Protein 7TZL (pdb70)

Sequence (542 aa):
GHPLVGTRSPVADEPDKYVWELTMDTDTFPWLEDHRVQGPIVFPGAGHLDLVVGCATEAFGPGRYSVENVEFRRPLFVFDDRPAPLVQVVLSPSMHFGVYSLQDGDKEWVLHSEGTVRAGAPDAEPPVPFAELEAHCPLEFDPAKVFAKFRNNGLMLGPTFRVISRLKYGELRSLGRIDTPDTIADEAPRHLIHPALLDACFQSLSIAMGNDDKTLYIPFDVRRFSFHAKAGKRLYCYGQAHVIAYCEGDLWLFNEDGELVAEFEGFKGKSQGHPLVGTRSPVADEPDKYVWELTMDTDTFPWLEDHRVQGPIVFPGAGHLDLVVGCATEAFGPGRYSVENVEFRRPLFVFDDRPAPLVQVVLSPSMHFGVYSLQDGDKEWVLHSEGTVRAGAPDAEPPVPFAELEAHCPLEFDPAKVFAKFRNNGLMLGPTFRVISRLKYGELRSLGRIDTPDTIADEAPRHLIHPALLDACFQSLSIAMGNDKTLYIPFDVRRFSFHAKAGKRLYCYGQAHVIAYCEGDLWLFNEDGELVAEFEGFKGKS

Radius of gyration: 26.31 Å; Cα contacts (8 Å, |Δi|>4): 1313; chains: 2; bounding box: 78×36×78 Å

InterPro domains:
  IPR001031 Thioesterase [PF00975] (2561-2793)
  IPR001227 Acyl transferase domain superfamily [G3DSA:3.40.366.10] (550-852)
  IPR009081 Phosphopantetheine binding ACP domain [PF00550] (2459-2522)
  IPR009081 Phosphopantetheine binding ACP domain [PS50075] (2451-2528)
  IPR011032 GroES-like superfamily [SSF50129] (1843-1976)
  IPR013149 Alcohol dehydrogenase-like, C-terminal [PF00107] (1986-2076)
  IPR013154 Alcohol dehydrogenase-like, N-terminal [PF08240] (1858-1929)
  IPR013217 Methyltransferase type 12 [PF08242] (1420-1519)
  IPR013968 Polyketide synthase-like, ketoreductase domain [PF08659] (2179-2356)
  IPR014030 Beta-ketoacyl synthase-like, N-terminal domain [PF00109] (17-268)
  IPR014031 Beta-ketoacyl synthase, C-terminal domain [PF02801] (276-393)
  IPR014043 Acyl transferase domain [PF00698] (551-857)
  IPR014043 Acyl transferase domain [SM00827] (552-849)
  IPR016035 Acyl transferase/acyl hydrolase/lysophospholipase [SSF52151] (549-840)
  IPR016036 Malonyl-CoA ACP transacylase, ACP-binding [SSF55048] (675-739)
  IPR016039 Thiolase-like [G3DSA:3.40.47.10] (9-466)
  IPR016039 Thiolase-like [SSF53901] (15-440)
  IPR018201 Beta-ketoacyl synthase, active site [PS00606] (181-197)
  IPR020802 Thioesterase TesA-like [SM00824] (2563-2795)
  IPR020806 Polyketide synthase-like, phosphopantetheine-binding domain [SM00823] (2457-2528)

Foldseek 3Di:
DQLLFADWDQDDVAHLKTKTKDFDACVSPVQQVFWDFLPWRWQAPLQVVLNQVVNVCVVPHDFKKKWFWKFFDDIDTQGDPFGTWMWMWIQHSVQKIWIWIDTPPDPDIDTGMTTGMDGDDDDDDDPDAPVCQCVVFPAWDDLVVLQVLCVVNGTRGDPQLSFFPTKTHDAQKIKTKGFGDPVCLVPQVSTQGHSSSSVVLVSRNVVNPDDPHHQDKGFGTFRMKMFGGGEDRMKMKMWGWDDVFKTWIKIWIAHPVRDTGMTTDTRIIGD/DAQLQFADWDQDDVAHLKTKTKDFDACVSPVQQVFWFFLDWRWQAPLQVVLNQVSNVCVVPHDFKKKWFWKFFDDTDTQGPPFGTKMWMWIQHSVQKIWIWIDTPPDPDIDTGMTTGMDGDDDDDDDPAAPVCQCVVFPAWDDLVVLQVVCVVNGTRGDPLLSFFPTKTHDAQKIKTKGAGDPVCVVPQVNTQHHSSNSVVLVSRNVPSPDDVDQDKGFGTFRMKMFGGGEDRMKMKMWGWDDPFKTWIKIWIAHPVRHTGMTTDTRIIGD

Secondary structure (DSSP, 8-state):
--TT--EE---TT-TT-EEEEEE--TTT-GGGGGEEESSSEEE-TTHHHHHHHHHHHHHH-SS-EEEEEEEE-S-EEE-SSSPPPEEEEEE-TTSEEEEEEE-TT-SS-EEEEEEEEEE--PPP--SS-HHHHHHH--EE--HHHHHHHHHHTTEEE-GGG--EEEEEEETTEEEEEEE--HHHHTTGGGSSS-HHHHHHHHHHHHHHH--------EEEEEEEEEE-S---SEEEEEEEEE-----EEEEEEEETTS-EEEEEEEEEEE-/---TT--EE---TT-TT-EEEEEE--TTT-GGGGGEEESSSEEE-GGGHHHHHHHHHHHHH-SS-EEEEEEEE-S-EEE-SSSPPPEEEEEE-TTSEEEEEEE-TT-SS-EEEEEEEEEE--PPP--SS-HHHHHHH--EE--HHHHHHHHHHTTEEE-GGG--EEEEEEETTEEEEEEE--HHHHTTGGGSSS-HHHHHHHHHHHGGGS-------EEEEEEEEEE-S---SEEEEEEEEE-----EEEEEEEETTS-EEEEEEEEEEE-

Solvent-accessible surface area: 24515 Å² total; per-residue (Å²): 84,30,23,2,26,22,110,75,86,104,77,104,116,70,109,84,74,44,44,4,66,23,64,1,32,54,128,86,4,90,15,0,70,23,13,34,44,140,48,34,2,14,2,1,21,1,0,7,0,3,1,4,1,2,1,2,32,93,29,95,19,49,29,42,9,0,0,53,99,1,72,16,114,132,75,1,60,5,61,107,125,84,87,31,1,56,1,38,4,26,5,32,82,89,59,70,1,3,0,68,2,48,14,96,78,57,195,130,93,52,35,5,0,61,6,52,3,84,65,8,4,56,62,34,124,53,70,17,76,60,92,105,4,73,84,63,0,82,101,105,22,65,22,65,107,3,26,32,67,13,146,114,39,22,16,105,14,8,75,3,0,110,8,8,61,73,0,19,51,8,140,66,50,0,11,0,43,0,30,26,26,132,94,5,43,136,85,16,88,114,2,16,3,2,0,0,2,1,14,0,0,11,7,0,4,28,28,7,59,48,137,138,114,171,83,34,44,84,18,32,35,1,146,21,2,0,11,20,16,100,24,14,158,78,0,47,0,1,0,44,9,70,161,212,35,96,6,43,0,26,0,15,0,6,13,106,94,14,53,25,0,0,4,1,42,7,0,60,0,75,72,211,58,30,30,2,25,20,112,75,84,104,85,101,114,72,109,82,79,44,40,5,65,28,72,1,33,54,129,84,4,90,15,0,79,22,14,30,37,135,42,39,3,12,2,1,21,1,0,8,2,1,2,4,1,2,1,2,33,92,28,94,18,46,29,20,9,0,0,50,99,1,71,16,112,123,71,1,62,6,58,103,126,84,88,34,1,51,2,37,5,26,4,28,83,89,56,67,2,2,0,64,3,44,15,78,84,52,203,136,95,53,38,7,0,62,5,54,2,82,68,8,3,53,61,34,124,52,68,15,74,60,92,102,4,71,84,68,0,77,99,108,52,59,23,64,112,6,22,42,82,13,105,125,74,18,12,108,2,10,76,2,1,98,8,6,53,78,1,28,71,9,147,71,46,0,11,0,52,1,39,24,27,136,99,6,37,132,98,14,69,120,2,18,1,1,0,0,2,1,15,0,0,10,6,1,2,27,29,4,35,81,77,186,177,85,36,33,72,19,28,32,1,146,21,2,0,14,18,18,97,20,31,166,67,0,48,0,2,0,47,11,85,171,206,42,100,9,37,0,23,0,15,0,7,16,106,96,13,57,24,0,0,6,2,44,9,1,68,0,92,80

Organism: NCBI:txid146922

Nearest PDB structures (foldseek):
  7tzl-assembly1_B  TM=1.004E+00  e=5.363E-60  Streptomyces griseofuscus
  7tzl-assembly1_A  TM=1.002E+00  e=1.345E-57  Streptomyces griseofuscus
  3kg8-assembly1_A  TM=9.003E-01  e=4.254E-25  Lyngbya majuscula
  5tz7-assembly1_A  TM=8.957E-01  e=2.644E-23  Moorena producens 3L
  3kg6-assembly3_A  TM=8.806E-01  e=2.644E-23  Lyngbya majuscula

B-factor: mean 49.72, std 13.96, range [18.38, 126.8]

Structure (mmCIF, N/CA/C/O backbone):
data_7TZL
#
_entry.id   7TZL
#
_cell.length_a   63.938
_cell.length_b   73.973
_cell.length_c   129.905
_cell.angle_alpha   90.000
_cell.angle_beta   90.000
_cell.angle_gamma   90.000
#
_symmetry.space_group_name_H-M   'P 21 21 21'
#
loop_
_entity.id
_entity.type
_entity.pdbx_description
1 polymer '3-oxoacyl-[acyl-carrier-protein] reductase'
2 water water
#
loop_
_atom_site.group_PDB
_atom_site.id
_atom_site.type_symbol
_atom_site.label_atom_id
_atom_site.label_alt_id
_atom_site.label_comp_id
_atom_site.label_asym_id
_atom_site.label_entity_id
_atom_site.label_seq_id
_atom_site.pdbx_PDB_ins_code
_atom_site.Cartn_x
_atom_site.Cartn_y
_atom_site.Cartn_z
_atom_site.occupancy
_atom_site.B_iso_or_equiv
_atom_site.auth_seq_id
_atom_site.auth_comp_id
_atom_site.auth_asym_id
_atom_site.auth_atom_id
_atom_site.pdbx_PDB_model_num
ATOM 1 N N . GLY A 1 36 ? 17.059 14.028 17.121 1.00 50.54 15 GLY A N 1
ATOM 2 C CA . GLY A 1 36 ? 17.074 12.587 16.958 1.00 46.47 15 GLY A CA 1
ATOM 3 C C . GLY A 1 36 ? 17.170 12.146 15.511 1.00 50.21 15 GLY A C 1
ATOM 4 O O . GLY A 1 36 ? 17.194 12.976 14.603 1.00 55.11 15 GLY A O 1
ATOM 5 N N . HIS A 1 37 ? 17.241 10.836 15.305 1.00 44.82 16 HIS A N 1
ATOM 6 C CA . HIS A 1 37 ? 17.348 10.266 13.968 1.00 36.95 16 HIS A CA 1
ATOM 7 C C . HIS A 1 37 ? 16.134 10.662 13.132 1.00 40.24 16 HIS A C 1
ATOM 8 O O . HIS A 1 37 ? 14.995 10.406 13.549 1.00 45.33 16 HIS A O 1
ATOM 15 N N . PRO A 1 38 ? 16.322 11.281 11.962 1.00 39.93 17 PRO A N 1
ATOM 16 C CA . PRO A 1 38 ? 15.182 11.878 11.246 1.00 37.07 17 PRO A CA 1
ATOM 17 C C . PRO A 1 38 ? 14.210 10.869 10.656 1.00 39.37 17 PRO A C 1
ATOM 18 O O . PRO A 1 38 ? 13.098 11.264 10.280 1.00 35.92 17 PRO A O 1
ATOM 22 N N . LEU A 1 39 ? 14.578 9.595 10.562 1.00 43.76 18 LEU A N 1
ATOM 23 C CA . LEU A 1 39 ? 13.721 8.594 9.943 1.00 35.52 18 LEU A CA 1
ATOM 24 C C . LEU A 1 39 ? 12.985 7.734 10.960 1.00 38.08 18 LEU A C 1
ATOM 25 O O . LEU A 1 39 ? 12.152 6.911 10.568 1.00 40.41 18 LEU A O 1
ATOM 30 N N . VAL A 1 40 ? 13.254 7.915 12.248 1.00 34.77 19 VAL A N 1
ATOM 31 C CA . VAL A 1 40 ? 12.537 7.210 13.303 1.00 36.91 19 VAL A CA 1
ATOM 32 C C . VAL A 1 40 ? 11.393 8.091 13.782 1.00 42.05 19 VAL A C 1
ATOM 33 O O . VAL A 1 40 ? 11.603 9.252 14.155 1.00 43.45 19 VAL A O 1
ATOM 37 N N . GLY A 1 41 ? 10.177 7.542 13.777 1.00 38.07 20 GLY A N 1
ATOM 38 C CA . GLY A 1 41 ? 8.990 8.287 14.108 1.00 37.59 20 GLY A CA 1
ATOM 39 C C . GLY A 1 41 ? 8.412 7.932 15.467 1.00 40.65 20 GLY A C 1
ATOM 40 O O . GLY A 1 41 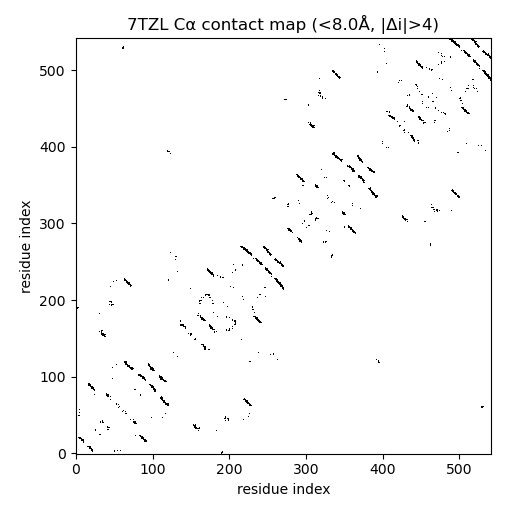? 9.051 7.297 16.308 1.00 34.84 20 GLY A O 1
ATOM 41 N N . THR A 1 42 ? 7.173 8.379 15.672 1.00 40.44 21 THR A N 1
ATOM 42 C CA . THR A 1 42 ? 6.467 8.127 16.922 1.00 40.88 21 THR A CA 1
ATOM 43 C C . THR A 1 42 ? 6.339 6.633 17.189 1.00 41.76 21 THR A C 1
ATOM 44 O O . THR A 1 42 ? 6.124 5.834 16.274 1.00 31.97 21 THR A O 1
ATOM 48 N N . ARG A 1 43 ? 6.463 6.260 18.460 1.00 35.86 22 ARG A N 1
ATOM 49 C CA . ARG A 1 43 ? 6.234 4.896 18.909 1.00 36.39 22 ARG A CA 1
ATOM 50 C C . ARG A 1 43 ? 5.204 4.914 20.028 1.00 34.37 22 ARG A C 1
ATOM 51 O O . ARG A 1 43 ? 5.282 5.742 20.939 1.00 34.75 22 ARG A O 1
ATOM 59 N N . SER A 1 44 ? 4.239 3.998 19.953 1.00 45.36 23 SER A N 1
ATOM 60 C CA . SER A 1 44 ? 3.118 3.935 20.891 1.00 36.95 23 SER A CA 1
ATOM 61 C C . SER A 1 44 ? 3.063 2.539 21.494 1.00 36.20 23 SER A C 1
ATOM 62 O O . SER A 1 44 ? 2.343 1.663 20.995 1.00 49.97 23 SER A O 1
ATOM 65 N N . PRO A 1 45 ? 3.840 2.289 22.557 1.00 39.12 24 PRO A N 1
ATOM 66 C CA . PRO A 1 45 ? 3.894 0.939 23.141 1.00 42.76 24 PRO A CA 1
ATOM 67 C C . PRO A 1 45 ? 2.524 0.397 23.515 1.00 38.99 24 PRO A C 1
ATOM 68 O O . PRO A 1 45 ? 1.817 0.977 24.345 1.00 36.64 24 PRO A O 1
ATOM 72 N N . VAL A 1 46 ? 2.144 -0.716 22.902 1.00 39.44 25 VAL A N 1
ATOM 73 C CA . VAL A 1 46 ? 0.833 -1.321 23.105 1.00 46.93 25 VAL A CA 1
ATOM 74 C C . VAL A 1 46 ? 0.897 -2.212 24.340 1.00 51.55 25 VAL A C 1
ATOM 75 O O . VAL A 1 46 ? 1.913 -2.869 24.594 1.00 52.06 25 VAL A O 1
ATOM 79 N N . ALA A 1 47 ? -0.191 -2.231 25.117 1.00 48.67 26 ALA A N 1
ATOM 80 C CA . ALA A 1 47 ? -0.154 -2.837 26.445 1.00 44.03 26 ALA A CA 1
ATOM 81 C C . ALA A 1 47 ? -0.000 -4.353 26.373 1.00 52.25 26 ALA A C 1
ATOM 82 O O . ALA A 1 47 ? 0.889 -4.925 27.016 1.00 64.37 26 ALA A O 1
ATOM 84 N N . ASP A 1 48 ? -0.858 -5.028 25.605 1.00 47.60 27 ASP A N 1
ATOM 85 C CA . ASP A 1 48 ? -0.807 -6.485 25.524 1.00 47.13 27 ASP A CA 1
ATOM 86 C C . ASP A 1 48 ? 0.325 -6.994 24.631 1.00 52.86 27 ASP A C 1
ATOM 87 O O . ASP A 1 48 ? 0.367 -8.194 24.334 1.00 51.70 27 ASP A O 1
ATOM 92 N N . GLU A 1 49 ? 1.223 -6.111 24.191 1.00 55.65 28 GLU A N 1
ATOM 93 C CA . GLU A 1 49 ? 2.342 -6.476 23.323 1.00 53.58 28 GLU A CA 1
ATOM 94 C C . GLU A 1 49 ? 3.571 -5.732 23.826 1.00 56.45 28 GLU A C 1
ATOM 95 O O . GLU A 1 49 ? 3.883 -4.627 23.363 1.00 58.52 28 GLU A O 1
ATOM 101 N N . PRO A 1 50 ? 4.295 -6.311 24.792 1.00 52.80 29 PRO A N 1
ATOM 102 C CA . PRO A 1 50 ? 5.367 -5.566 25.467 1.00 59.01 29 PRO A CA 1
ATOM 103 C C . PRO A 1 50 ? 6.714 -5.573 24.751 1.00 63.30 29 PRO A C 1
ATOM 104 O O . PRO A 1 50 ? 7.478 -4.612 24.889 1.00 59.80 29 PRO A O 1
ATOM 108 N N . ASP A 1 51 ? 7.034 -6.631 24.002 1.00 55.34 30 ASP A N 1
ATOM 109 C CA . ASP A 1 51 ? 8.300 -6.707 23.283 1.00 51.69 30 ASP A CA 1
ATOM 110 C C . ASP A 1 51 ? 8.148 -6.348 21.812 1.00 48.86 30 ASP A C 1
ATOM 111 O O . ASP A 1 51 ? 9.023 -6.673 21.004 1.00 48.86 30 ASP A O 1
ATOM 116 N N . LYS A 1 52 ? 7.057 -5.685 21.452 1.00 38.90 31 LYS A N 1
ATOM 117 C CA . LYS A 1 52 ? 6.809 -5.246 20.090 1.00 35.20 31 LYS A CA 1
ATOM 118 C C . LYS A 1 52 ? 7.015 -3.742 19.993 1.00 39.28 31 LYS A C 1
ATOM 119 O O . LYS A 1 52 ? 6.605 -2.991 20.883 1.00 35.97 31 LYS A O 1
ATOM 125 N N . TYR A 1 53 ? 7.654 -3.307 18.912 1.00 40.28 32 TYR A N 1
ATOM 126 C CA . TYR A 1 53 ? 7.946 -1.898 18.696 1.00 26.24 32 TYR A CA 1
ATOM 127 C C . TYR A 1 53 ? 7.466 -1.502 17.309 1.00 31.66 32 TYR A C 1
ATOM 128 O O . TYR A 1 53 ? 7.757 -2.194 16.328 1.00 38.40 32 TYR A O 1
ATOM 137 N N . VAL A 1 54 ? 6.735 -0.393 17.229 1.00 23.62 33 VAL A N 1
ATOM 138 C CA . VAL A 1 54 ? 6.221 0.127 15.967 1.00 21.59 33 VAL A CA 1
ATOM 139 C C . VAL A 1 54 ? 6.496 1.622 15.922 1.00 34.09 33 VAL A C 1
ATOM 140 O O . VAL A 1 54 ? 6.037 2.367 16.796 1.00 34.35 33 VAL A O 1
ATOM 144 N N . TRP A 1 55 ? 7.238 2.060 14.910 1.00 34.11 34 TRP A N 1
ATOM 145 C CA . TRP A 1 55 ? 7.473 3.474 14.662 1.00 36.16 34 TRP A CA 1
ATOM 146 C C . TRP A 1 55 ? 6.714 3.887 13.409 1.00 38.89 34 TRP A C 1
ATOM 147 O O . TRP A 1 55 ? 6.668 3.139 12.428 1.00 40.11 34 TRP A O 1
ATOM 158 N N . GLU A 1 56 ? 6.121 5.077 13.441 1.00 49.32 35 GLU A N 1
ATOM 159 C CA . GLU A 1 56 ? 5.309 5.551 12.331 1.00 40.11 35 GLU A CA 1
ATOM 160 C C . GLU A 1 56 ? 5.815 6.905 11.860 1.00 39.08 35 GLU A C 1
ATOM 161 O O . GLU A 1 56 ? 6.159 7.768 12.673 1.00 44.19 35 GLU A O 1
ATOM 167 N N . LEU A 1 57 ? 5.853 7.083 10.541 1.00 46.79 36 LEU A N 1
ATOM 168 C CA . LEU A 1 57 ? 6.467 8.253 9.933 1.00 43.84 36 LEU A CA 1
ATOM 169 C C . LEU A 1 57 ? 5.747 8.586 8.636 1.00 45.15 36 LEU A C 1
ATOM 170 O O . LEU A 1 57 ? 5.439 7.692 7.843 1.00 41.22 36 LEU A O 1
ATOM 175 N N . THR A 1 58 ? 5.478 9.873 8.430 1.00 39.31 37 THR A N 1
ATOM 176 C CA . THR A 1 58 ? 4.968 10.370 7.156 1.00 46.34 37 THR A CA 1
ATOM 177 C C . THR A 1 58 ? 6.157 10.784 6.296 1.00 49.48 37 THR A C 1
ATOM 178 O O . THR A 1 58 ? 6.860 11.747 6.620 1.00 51.76 37 THR A O 1
ATOM 182 N N . MET A 1 59 ? 6.381 10.059 5.200 1.00 50.53 38 MET A N 1
ATOM 183 C CA . MET A 1 59 ? 7.543 10.288 4.340 1.00 48.20 38 MET A CA 1
ATOM 184 C C . MET A 1 59 ? 7.168 11.291 3.252 1.00 43.81 38 MET A C 1
ATOM 185 O O . MET A 1 59 ? 6.882 10.944 2.103 1.00 40.53 38 MET A O 1
ATOM 190 N N . ASP A 1 60 ? 7.172 12.564 3.633 1.00 46.36 39 ASP A N 1
ATOM 191 C CA . ASP A 1 60 ? 6.854 13.663 2.734 1.00 39.29 39 ASP A CA 1
ATOM 192 C C . ASP A 1 60 ? 8.121 14.380 2.284 1.00 47.95 39 ASP A C 1
ATOM 193 O O . ASP A 1 60 ? 9.172 14.303 2.925 1.00 57.72 39 ASP A O 1
ATOM 198 N N . THR A 1 61 ? 8.004 15.083 1.155 1.00 54.91 40 THR A N 1
ATOM 199 C CA . THR A 1 61 ? 9.150 15.797 0.604 1.00 52.17 40 THR A CA 1
ATOM 200 C C . THR A 1 61 ? 9.525 17.010 1.446 1.00 43.95 40 THR A C 1
ATOM 201 O O . THR A 1 61 ? 10.681 17.441 1.417 1.00 47.25 40 THR A O 1
ATOM 205 N N . ASP A 1 62 ? 8.570 17.593 2.174 1.00 45.62 41 ASP A N 1
ATOM 206 C CA . ASP A 1 62 ? 8.896 18.737 3.021 1.00 52.46 41 ASP A CA 1
ATOM 207 C C . ASP A 1 62 ? 9.846 18.330 4.139 1.00 56.27 41 ASP A C 1
ATOM 208 O O . ASP A 1 62 ? 10.827 19.027 4.424 1.00 60.03 41 ASP A O 1
ATOM 213 N N . THR A 1 63 ? 9.563 17.200 4.791 1.00 52.36 42 THR A N 1
ATOM 214 C CA . THR A 1 63 ? 10.457 16.698 5.828 1.00 47.19 42 THR A CA 1
ATOM 215 C C . THR A 1 63 ? 11.756 16.159 5.241 1.00 47.54 42 THR A C 1
ATOM 216 O O . THR A 1 63 ? 12.802 16.219 5.898 1.00 50.79 42 THR A O 1
ATOM 220 N N . PHE A 1 64 ? 11.715 15.632 4.018 1.00 46.34 43 PHE A N 1
ATOM 221 C CA . PHE A 1 64 ? 12.875 15.012 3.377 1.00 41.73 43 PHE A CA 1
ATOM 222 C C . PHE A 1 64 ? 12.969 15.510 1.941 1.00 45.53 43 PHE A C 1
ATOM 223 O O . PHE A 1 64 ? 12.539 14.823 1.003 1.00 45.38 43 PHE A O 1
ATOM 231 N N . PRO A 1 65 ? 13.505 16.717 1.735 1.00 45.20 44 PRO A N 1
ATOM 232 C CA . PRO A 1 65 ? 13.623 17.243 0.363 1.00 43.80 44 PRO A CA 1
ATOM 233 C C . PRO A 1 65 ? 14.485 16.385 -0.544 1.00 40.04 44 PRO A C 1
ATOM 234 O O . PRO A 1 65 ? 14.211 16.302 -1.747 1.00 42.44 44 PRO A O 1
ATOM 238 N N . TRP A 1 66 ? 15.528 15.754 0.000 1.00 35.67 45 TRP A N 1
ATOM 239 C CA . TRP A 1 66 ? 16.422 14.918 -0.795 1.00 37.07 45 TRP A CA 1
ATOM 240 C C . TRP A 1 66 ? 15.696 13.784 -1.508 1.00 42.58 45 TRP A C 1
ATOM 241 O O . TRP A 1 66 ? 16.240 13.226 -2.467 1.00 46.55 45 TRP A O 1
ATOM 252 N N . LEU A 1 67 ? 14.495 13.419 -1.048 1.00 42.88 46 LEU A N 1
ATOM 253 C CA . LEU A 1 67 ? 13.722 12.361 -1.694 1.00 38.92 46 LEU A CA 1
ATOM 254 C C . LEU A 1 67 ? 13.533 12.610 -3.186 1.00 49.55 46 LEU A C 1
ATOM 255 O O . LEU A 1 67 ? 13.431 11.656 -3.967 1.00 57.75 46 LEU A O 1
ATOM 260 N N . GLU A 1 68 ? 13.468 13.880 -3.597 1.00 49.37 47 GLU A N 1
ATOM 261 C CA . GLU A 1 68 ? 13.271 14.213 -5.007 1.00 51.16 47 GLU A CA 1
ATOM 262 C C . GLU A 1 68 ? 14.346 13.612 -5.905 1.00 51.25 47 GLU A C 1
ATOM 263 O O . GLU A 1 68 ? 14.068 13.280 -7.063 1.00 61.21 47 GLU A O 1
ATOM 269 N N . ASP A 1 69 ? 15.568 13.469 -5.403 1.00 47.01 48 ASP A N 1
ATOM 270 C CA . ASP A 1 69 ? 16.726 13.192 -6.241 1.00 46.45 48 ASP A CA 1
ATOM 271 C C . ASP A 1 69 ? 16.960 11.706 -6.503 1.00 43.84 48 ASP A C 1
ATOM 272 O O . ASP A 1 69 ? 18.034 11.346 -6.995 1.00 54.79 48 ASP A O 1
ATOM 277 N N . HIS A 1 70 ? 15.991 10.837 -6.198 1.00 40.34 49 HIS A N 1
ATOM 278 C CA . HIS A 1 70 ? 16.074 9.416 -6.555 1.00 47.72 49 HIS A CA 1
ATOM 279 C C . HIS A 1 70 ? 14.727 8.990 -7.133 1.00 47.89 49 HIS A C 1
ATOM 280 O O . HIS A 1 70 ? 13.905 8.380 -6.445 1.00 45.69 49 HIS A O 1
ATOM 287 N N . ARG A 1 71 ? 14.498 9.310 -8.401 1.00 44.12 50 ARG A N 1
ATOM 288 C CA . ARG A 1 71 ? 13.287 8.891 -9.088 1.00 42.26 50 ARG A CA 1
ATOM 289 C C . ARG A 1 71 ? 13.593 7.744 -10.040 1.00 49.18 50 ARG A C 1
ATOM 290 O O . ARG A 1 71 ? 14.655 7.706 -10.666 1.00 53.66 50 ARG A O 1
ATOM 298 N N . VAL A 1 72 ? 12.650 6.813 -10.149 1.00 48.86 51 VAL A N 1
ATOM 299 C CA . VAL A 1 72 ? 12.804 5.619 -10.969 1.00 55.06 51 VAL A CA 1
ATOM 300 C C . VAL A 1 72 ? 11.631 5.579 -11.934 1.00 56.96 51 VAL A C 1
ATOM 301 O O . VAL A 1 72 ? 10.498 5.297 -11.524 1.00 58.04 51 VAL A O 1
ATOM 305 N N . GLN A 1 73 ? 11.896 5.860 -13.209 1.00 57.78 52 GLN A N 1
ATOM 306 C CA . GLN A 1 73 ? 10.873 5.863 -14.253 1.00 52.17 52 GLN A CA 1
ATOM 307 C C . GLN A 1 73 ? 9.762 6.864 -13.949 1.00 50.45 52 GLN A C 1
ATOM 308 O O . GLN A 1 73 ? 8.604 6.651 -14.317 1.00 52.82 52 GLN A O 1
ATOM 314 N N . GLY A 1 74 ? 10.103 7.958 -13.269 1.00 47.49 53 GLY A N 1
ATOM 315 C CA . GLY A 1 74 ? 9.144 8.990 -12.953 1.00 33.37 53 GLY A CA 1
ATOM 316 C C . GLY A 1 74 ? 8.975 9.240 -11.466 1.00 45.64 53 GLY A C 1
ATOM 317 O O . GLY A 1 74 ? 9.406 10.269 -10.937 1.00 49.49 53 GLY A O 1
ATOM 318 N N . PRO A 1 75 ? 8.334 8.308 -10.762 1.00 43.20 54 PRO A N 1
ATOM 319 C CA . PRO A 1 75 ? 7.996 8.546 -9.354 1.00 42.35 54 PRO A CA 1
ATOM 320 C C . PRO A 1 75 ? 9.213 8.499 -8.442 1.00 48.12 54 PRO A C 1
ATOM 321 O O . PRO A 1 75 ? 10.232 7.869 -8.733 1.00 42.91 54 PRO A O 1
ATOM 325 N N . ILE A 1 76 ? 9.081 9.196 -7.311 1.00 49.28 55 ILE A N 1
ATOM 326 C CA . ILE A 1 76 ? 10.105 9.179 -6.273 1.00 41.24 55 ILE A CA 1
ATOM 327 C C . ILE A 1 76 ? 10.088 7.827 -5.573 1.00 45.91 55 ILE A C 1
ATOM 328 O O . ILE A 1 76 ? 9.027 7.336 -5.164 1.00 48.53 55 ILE A O 1
ATOM 333 N N . VAL A 1 77 ? 11.261 7.213 -5.434 1.00 40.14 56 VAL A N 1
ATOM 334 C CA . VAL A 1 77 ? 11.406 5.939 -4.737 1.00 43.57 56 VAL A CA 1
ATOM 335 C C . VAL A 1 77 ? 12.372 6.137 -3.577 1.00 44.34 56 VAL A C 1
ATOM 336 O O . VAL A 1 77 ? 13.511 6.576 -3.781 1.00 50.28 56 VAL A O 1
ATOM 340 N N . PHE A 1 78 ? 11.919 5.823 -2.369 1.00 41.72 57 PHE A N 1
ATOM 341 C CA . PHE A 1 78 ? 12.827 5.676 -1.240 1.00 38.01 57 PHE A CA 1
ATOM 342 C C . PHE A 1 78 ? 13.854 4.589 -1.545 1.00 40.92 57 PHE A C 1
ATOM 343 O O . PHE A 1 78 ? 13.466 3.445 -1.827 1.00 37.23 57 PHE A O 1
ATOM 351 N N . PRO A 1 79 ? 15.151 4.896 -1.516 1.00 41.80 58 PRO A N 1
ATOM 352 C CA . PRO A 1 79 ? 16.158 3.904 -1.918 1.00 33.56 58 PRO A CA 1
ATOM 353 C C . PRO A 1 79 ? 16.144 2.688 -1.002 1.00 34.15 58 PRO A C 1
ATOM 354 O O . PRO A 1 79 ? 16.145 2.811 0.226 1.00 35.16 58 PRO A O 1
ATOM 358 N N . GLY A 1 80 ? 16.113 1.503 -1.618 1.00 32.89 59 GLY A N 1
ATOM 359 C CA . GLY A 1 80 ? 16.155 0.265 -0.855 1.00 40.72 59 GLY A CA 1
ATOM 360 C C . GLY A 1 80 ? 17.320 0.184 0.111 1.00 43.56 59 GLY A C 1
ATOM 361 O O . GLY A 1 80 ? 17.228 -0.477 1.149 1.00 48.18 59 GLY A O 1
ATOM 362 N N . ALA A 1 81 ? 18.428 0.856 -0.209 1.00 42.31 60 ALA A N 1
ATOM 363 C CA . ALA A 1 81 ? 19.540 0.939 0.733 1.00 31.01 60 ALA A CA 1
ATOM 364 C C . ALA A 1 81 ? 19.138 1.702 1.987 1.00 40.47 60 ALA A C 1
ATOM 365 O O . ALA A 1 81 ? 19.529 1.330 3.099 1.00 45.87 60 ALA A O 1
ATOM 367 N N . GLY A 1 82 ? 18.371 2.782 1.822 1.00 39.15 61 GLY A N 1
ATOM 368 C CA . GLY A 1 82 ? 17.953 3.591 2.956 1.00 38.58 61 GLY A CA 1
ATOM 369 C C . GLY A 1 82 ? 17.307 2.801 4.077 1.00 42.44 61 GLY A C 1
ATOM 370 O O . GLY A 1 82 ? 17.336 3.225 5.236 1.00 44.79 61 GLY A O 1
ATOM 371 N N . HIS A 1 83 ? 16.698 1.655 3.752 1.00 35.02 62 HIS A N 1
ATOM 372 C CA . HIS A 1 83 ? 16.043 0.837 4.767 1.00 31.66 62 HIS A CA 1
ATOM 373 C C . HIS A 1 83 ? 16.997 0.420 5.879 1.00 34.32 62 HIS A C 1
ATOM 374 O O . HIS A 1 83 ? 16.543 0.078 6.975 1.00 41.15 62 HIS A O 1
ATOM 381 N N . LEU A 1 84 ? 18.307 0.451 5.628 1.00 38.34 63 LEU A N 1
ATOM 382 C CA . LEU A 1 84 ? 19.265 0.013 6.635 1.00 28.10 63 LEU A CA 1
ATOM 383 C C . LEU A 1 84 ? 19.520 1.105 7.666 1.00 29.94 63 LEU A C 1
ATOM 384 O O . LEU A 1 84 ? 19.669 0.815 8.858 1.00 29.51 63 LEU A O 1
ATOM 389 N N . ASP A 1 85 ? 19.572 2.364 7.227 1.00 42.57 64 ASP A N 1
ATOM 390 C CA . ASP A 1 85 ? 19.665 3.468 8.175 1.00 27.47 64 ASP A CA 1
ATOM 391 C C . ASP A 1 85 ? 18.379 3.609 8.977 1.00 31.51 64 ASP A C 1
ATOM 392 O O . ASP A 1 85 ? 18.411 4.042 10.135 1.00 34.75 64 ASP A O 1
ATOM 397 N N . LEU A 1 86 ? 17.246 3.246 8.374 1.00 38.06 65 LEU A N 1
ATOM 398 C CA . LEU A 1 86 ? 15.954 3.337 9.047 1.00 37.30 65 LEU A CA 1
ATOM 399 C C . LEU A 1 86 ? 15.844 2.316 10.174 1.00 28.32 65 LEU A C 1
ATOM 400 O O . LEU A 1 86 ? 15.643 2.676 11.340 1.00 36.78 65 LEU A O 1
ATOM 405 N N . VAL A 1 87 ? 15.961 1.028 9.839 1.00 36.17 66 VAL A N 1
ATOM 406 C CA . VAL A 1 87 ? 15.775 -0.028 10.832 1.00 36.52 66 VAL A CA 1
ATOM 407 C C . VAL A 1 87 ? 16.780 0.107 11.972 1.00 37.02 66 VAL A C 1
ATOM 408 O O . VAL A 1 87 ? 16.433 -0.075 13.146 1.00 37.08 66 VAL A O 1
ATOM 412 N N . VAL A 1 88 ? 18.034 0.433 11.656 1.00 36.07 67 VAL A N 1
ATOM 413 C CA . VAL A 1 88 ? 19.043 0.486 12.712 1.00 29.76 67 VAL A CA 1
ATOM 414 C C . VAL A 1 88 ? 18.856 1.732 13.572 1.00 32.06 67 VAL A C 1
ATOM 415 O O . VAL A 1 88 ? 19.089 1.694 14.787 1.00 36.39 67 VAL A O 1
ATOM 419 N N . GLY A 1 89 ? 18.423 2.842 12.970 1.00 30.31 68 GLY A N 1
ATOM 420 C CA . GLY A 1 89 ? 18.061 4.004 13.764 1.00 29.46 68 GLY A CA 1
ATOM 421 C C . GLY A 1 89 ? 16.901 3.719 14.697 1.00 26.16 68 GLY A C 1
ATOM 422 O O . GLY A 1 89 ? 16.863 4.213 15.826 1.00 38.52 68 GLY A O 1
ATOM 423 N N . CYS A 1 90 ? 15.939 2.917 14.235 1.00 33.14 69 CYS A N 1
ATOM 424 C CA . CYS A 1 90 ? 14.828 2.503 15.087 1.00 34.65 69 CYS A CA 1
ATOM 425 C C . CYS A 1 90 ? 15.317 1.623 16.230 1.00 28.67 69 CYS A C 1
ATOM 426 O O . CYS A 1 90 ? 15.006 1.876 17.399 1.00 27.55 69 CYS A O 1
ATOM 429 N N . ALA A 1 91 ? 16.105 0.608 15.921 1.00 28.03 70 ALA A N 1
ATOM 430 C CA . ALA A 1 91 ? 16.627 -0.285 16.973 1.00 27.64 70 ALA A CA 1
ATOM 431 C C . ALA A 1 91 ? 17.458 0.517 17.966 1.00 31.17 70 ALA A C 1
ATOM 432 O O . ALA A 1 91 ? 17.350 0.258 19.168 1.00 31.45 70 ALA A O 1
ATOM 434 N N . THR A 1 92 ? 18.260 1.445 17.462 1.00 30.83 71 THR A N 1
ATOM 435 C CA . THR A 1 92 ? 19.015 2.311 18.365 1.00 30.22 71 THR A CA 1
ATOM 436 C C . THR A 1 92 ? 18.098 3.011 19.362 1.00 30.08 71 THR A C 1
ATOM 437 O O . THR A 1 92 ? 18.411 3.093 20.556 1.00 36.65 71 THR A O 1
ATOM 441 N N . GLU A 1 93 ? 16.955 3.516 18.889 1.00 29.09 72 GLU A N 1
ATOM 442 C CA . GLU A 1 93 ? 16.052 4.261 19.761 1.00 35.03 72 GLU A CA 1
ATOM 443 C C . GLU A 1 93 ? 15.457 3.362 20.839 1.00 31.82 72 GLU A C 1
ATOM 444 O O . GLU A 1 93 ? 15.242 3.802 21.974 1.00 38.64 72 GLU A O 1
ATOM 450 N N . ALA A 1 94 ? 15.187 2.101 20.504 1.00 42.17 73 ALA A N 1
ATOM 451 C CA . ALA A 1 94 ? 14.609 1.184 21.481 1.00 28.65 73 ALA A CA 1
ATOM 452 C C . ALA A 1 94 ? 15.644 0.733 22.505 1.00 31.08 73 ALA A C 1
ATOM 453 O O . ALA A 1 94 ? 15.385 0.751 23.715 1.00 39.36 73 ALA A O 1
ATOM 455 N N . PHE A 1 95 ? 16.827 0.322 22.040 1.00 36.93 74 PHE A N 1
ATOM 456 C CA . PHE A 1 95 ? 17.762 -0.417 22.876 1.00 34.59 74 PHE A CA 1
ATOM 457 C C . PHE A 1 95 ? 19.027 0.351 23.233 1.00 38.64 74 PHE A C 1
ATOM 458 O O . PHE A 1 95 ? 19.645 0.042 24.258 1.00 51.68 74 PHE A O 1
ATOM 466 N N . GLY A 1 96 ? 19.424 1.336 22.431 1.00 35.95 75 GLY A N 1
ATOM 467 C CA . GLY A 1 96 ? 20.522 2.203 22.783 1.00 33.64 75 GLY A CA 1
ATOM 468 C C . GLY A 1 96 ? 21.584 2.290 21.709 1.00 38.34 75 GLY A C 1
ATOM 469 O O . GLY A 1 96 ? 21.551 1.570 20.707 1.00 37.46 75 GLY A O 1
ATOM 470 N N . PRO A 1 97 ? 22.555 3.179 21.904 1.00 42.32 76 PRO A N 1
ATOM 471 C CA . PRO A 1 97 ? 23.617 3.331 20.909 1.00 44.00 76 PRO A CA 1
ATOM 472 C C . PRO A 1 97 ? 24.575 2.157 20.938 1.00 42.32 76 PRO A C 1
ATOM 473 O O . PRO A 1 97 ? 24.844 1.558 21.983 1.00 46.59 76 PRO A O 1
ATOM 477 N N . GLY A 1 98 ? 25.092 1.836 19.772 1.00 39.38 77 GLY A N 1
ATOM 478 C CA . GLY A 1 98 ? 26.041 0.762 19.664 1.00 30.34 77 GLY A CA 1
ATOM 479 C C . GLY A 1 98 ? 25.962 0.113 18.301 1.00 34.46 77 GLY A C 1
ATOM 480 O O . GLY A 1 98 ? 25.475 0.699 17.339 1.00 38.66 77 GLY A O 1
ATOM 481 N N . ARG A 1 99 ? 26.472 -1.108 18.257 1.00 39.66 78 ARG A N 1
ATOM 482 C CA . ARG A 1 99 ? 26.568 -1.867 17.025 1.00 36.40 78 ARG A CA 1
ATOM 483 C C . ARG A 1 99 ? 25.331 -2.741 16.849 1.00 32.38 78 ARG A C 1
ATOM 484 O O . ARG A 1 99 ? 24.905 -3.421 17.787 1.00 29.59 78 ARG A O 1
ATOM 492 N N . TYR A 1 100 ? 24.755 -2.717 15.647 1.00 32.86 79 TYR A N 1
ATOM 493 C CA . TYR A 1 100 ? 23.614 -3.559 15.309 1.00 34.79 79 TYR A CA 1
ATOM 494 C C . TYR A 1 100 ? 23.855 -4.248 13.973 1.00 33.34 79 TYR A C 1
ATOM 495 O O . TYR A 1 100 ? 24.581 -3.739 13.115 1.00 33.86 79 TYR A O 1
ATOM 504 N N . SER A 1 101 ? 23.231 -5.412 13.799 1.00 32.61 80 SER A N 1
ATOM 505 C CA . SER A 1 101 ? 23.400 -6.213 12.593 1.00 32.34 80 SER A CA 1
ATOM 506 C C . SER A 1 101 ? 22.041 -6.624 12.048 1.00 27.63 80 SER A C 1
ATOM 507 O O . SER A 1 101 ? 21.183 -7.101 12.797 1.00 28.47 80 SER A O 1
ATOM 510 N N . VAL A 1 102 ? 21.855 -6.437 10.747 1.00 29.36 81 VAL A N 1
ATOM 511 C CA . VAL A 1 102 ? 20.587 -6.678 10.072 1.00 31.78 81 VAL A CA 1
ATOM 512 C C . VAL A 1 102 ? 20.816 -7.825 9.100 1.00 37.16 81 VAL A C 1
ATOM 513 O O . VAL A 1 102 ? 21.538 -7.675 8.106 1.00 38.98 81 VAL A O 1
ATOM 517 N N . GLU A 1 103 ? 20.205 -8.971 9.379 1.00 36.00 82 GLU A N 1
ATOM 518 C CA . GLU A 1 103 ? 20.542 -10.218 8.710 1.00 41.84 82 GLU A CA 1
ATOM 519 C C . GLU A 1 103 ? 19.378 -10.725 7.866 1.00 44.88 82 GLU A C 1
ATOM 520 O O . GLU A 1 103 ? 18.214 -10.607 8.261 1.00 39.00 82 GLU A O 1
ATOM 526 N N . ASN A 1 104 ? 19.711 -11.295 6.705 1.00 45.70 83 ASN A N 1
ATOM 527 C CA . ASN A 1 104 ? 18.736 -11.864 5.771 1.00 43.15 83 ASN A CA 1
ATOM 528 C C . ASN A 1 104 ? 17.665 -10.845 5.382 1.00 44.61 83 ASN A C 1
ATOM 529 O O . ASN A 1 104 ? 16.464 -11.127 5.390 1.00 44.36 83 ASN A O 1
ATOM 534 N N . VAL A 1 105 ? 18.114 -9.639 5.038 1.00 35.88 84 VAL A N 1
ATOM 535 C CA . VAL A 1 105 ? 17.218 -8.627 4.493 1.00 41.83 84 VAL A CA 1
ATOM 536 C C . VAL A 1 105 ? 16.739 -9.050 3.110 1.00 34.78 84 VAL A C 1
ATOM 537 O O . VAL A 1 105 ? 17.543 -9.409 2.240 1.00 41.40 84 VAL A O 1
ATOM 541 N N . GLU A 1 106 ? 15.425 -9.013 2.900 1.00 39.73 85 GLU A N 1
ATOM 542 C CA . GLU A 1 106 ? 14.835 -9.135 1.572 1.00 40.79 85 GLU A CA 1
ATOM 543 C C . GLU A 1 106 ? 14.170 -7.820 1.185 1.00 40.22 85 GLU A C 1
ATOM 544 O O . GLU A 1 106 ? 13.333 -7.301 1.930 1.00 39.99 85 GLU A O 1
ATOM 550 N N . PHE A 1 107 ? 14.539 -7.287 0.022 1.00 45.41 86 PHE A N 1
ATOM 551 C CA . PHE A 1 107 ? 13.803 -6.199 -0.614 1.00 42.60 86 PHE A CA 1
ATOM 552 C C . PHE A 1 107 ? 12.948 -6.767 -1.734 1.00 41.73 86 PHE A C 1
ATOM 553 O O . PHE A 1 107 ? 13.444 -7.504 -2.592 1.00 41.46 86 PHE A O 1
ATOM 561 N N . ARG A 1 108 ? 11.667 -6.424 -1.722 1.00 48.87 87 ARG A N 1
ATOM 562 C CA . ARG A 1 108 ? 10.711 -7.010 -2.646 1.00 46.26 87 ARG A CA 1
ATOM 563 C C . ARG A 1 108 ? 9.950 -5.955 -3.436 1.00 48.39 87 ARG A C 1
ATOM 564 O O . ARG A 1 108 ? 9.999 -5.954 -4.673 1.00 62.52 87 ARG A O 1
ATOM 572 N N . ARG A 1 109 ? 9.263 -5.040 -2.750 1.00 46.61 88 ARG A N 1
ATOM 573 C CA . ARG A 1 109 ? 8.353 -4.082 -3.357 1.00 51.60 88 ARG A CA 1
ATOM 574 C C . ARG A 1 109 ? 8.822 -2.653 -3.105 1.00 43.91 88 ARG A C 1
ATOM 575 O O . ARG A 1 109 ? 9.107 -2.291 -1.953 1.00 51.05 88 ARG A O 1
ATOM 583 N N . PRO A 1 110 ? 8.918 -1.820 -4.142 1.00 38.42 89 PRO A N 1
ATOM 584 C CA . PRO A 1 110 ? 9.420 -0.451 -3.961 1.00 38.33 89 PRO A CA 1
ATOM 585 C C . PRO A 1 110 ? 8.493 0.411 -3.117 1.00 41.14 89 PRO A C 1
ATOM 586 O O . PRO A 1 110 ? 7.269 0.259 -3.135 1.00 48.75 89 PRO A O 1
ATOM 590 N N . LEU A 1 111 ? 9.102 1.346 -2.385 1.00 37.48 90 LEU A N 1
ATOM 591 C CA . LEU A 1 111 ? 8.382 2.334 -1.588 1.00 37.69 90 LEU A CA 1
ATOM 592 C C . LEU A 1 111 ? 8.288 3.623 -2.399 1.00 35.59 90 LEU A C 1
ATOM 593 O O . LEU A 1 111 ? 9.302 4.290 -2.636 1.00 39.69 90 LEU A O 1
ATOM 598 N N . PHE A 1 112 ? 7.076 3.973 -2.824 1.00 40.41 91 PHE A N 1
ATOM 599 C CA . PHE A 1 112 ? 6.847 5.133 -3.676 1.00 52.14 91 PHE A CA 1
ATOM 600 C C . PHE A 1 112 ? 6.401 6.335 -2.854 1.00 41.40 91 PHE A C 1
ATOM 601 O O . PHE A 1 112 ? 5.628 6.200 -1.903 1.00 37.34 91 PHE A O 1
ATOM 609 N N . VAL A 1 113 ? 6.893 7.513 -3.232 1.00 40.20 92 VAL A N 1
ATOM 610 C CA . VAL A 1 113 ? 6.337 8.776 -2.762 1.00 36.77 92 VAL A CA 1
ATOM 611 C C . VAL A 1 113 ? 5.787 9.506 -3.983 1.00 48.55 92 VAL A C 1
ATOM 612 O O . VAL A 1 113 ? 6.454 10.373 -4.560 1.00 60.50 92 VAL A O 1
ATOM 616 N N . PHE A 1 114 ? 4.581 9.130 -4.406 1.00 53.58 93 PHE A N 1
ATOM 617 C CA . PHE A 1 114 ? 3.956 9.719 -5.585 1.00 52.25 93 PHE A CA 1
ATOM 618 C C . PHE A 1 114 ? 3.771 11.227 -5.443 1.00 56.71 93 PHE A C 1
ATOM 619 O O . PHE A 1 114 ? 3.761 11.785 -4.343 1.00 61.02 93 PHE A O 1
ATOM 627 N N . ASP A 1 115 ? 3.621 11.884 -6.595 1.00 62.07 94 ASP A N 1
ATOM 628 C CA . ASP A 1 115 ? 3.410 13.323 -6.657 1.00 68.05 94 ASP A CA 1
ATOM 629 C C . ASP A 1 115 ? 1.938 13.707 -6.643 1.00 70.24 94 ASP A C 1
ATOM 630 O O . ASP A 1 115 ? 1.608 14.831 -6.247 1.00 66.91 94 ASP A O 1
ATOM 635 N N . ASP A 1 116 ? 1.053 12.809 -7.075 1.00 70.26 95 ASP A N 1
ATOM 636 C CA . ASP A 1 116 ? -0.366 13.116 -7.197 1.00 58.71 95 ASP A CA 1
ATOM 637 C C . ASP A 1 116 ? -1.124 12.909 -5.895 1.00 61.62 95 ASP A C 1
ATOM 638 O O . ASP A 1 116 ? -2.095 13.628 -5.624 1.00 71.14 95 ASP A O 1
ATOM 643 N N . ARG A 1 117 ? -0.701 11.951 -5.093 1.00 53.23 96 ARG A N 1
ATOM 644 C CA . ARG A 1 117 ? -1.323 11.580 -3.836 1.00 48.19 96 ARG A CA 1
ATOM 645 C C . ARG A 1 117 ? -0.552 12.172 -2.664 1.00 53.10 96 ARG A C 1
ATOM 646 O O . ARG A 1 117 ? 0.603 12.582 -2.810 1.00 56.00 96 ARG A O 1
ATOM 654 N N . PRO A 1 118 ? -1.157 12.238 -1.480 1.00 50.98 97 PRO A N 1
ATOM 655 C CA . PRO A 1 118 ? -0.424 12.740 -0.311 1.00 44.12 97 PRO A CA 1
ATOM 656 C C . PRO A 1 118 ? 0.659 11.768 0.140 1.00 52.27 97 PRO A C 1
ATOM 657 O O . PRO A 1 118 ? 0.687 10.594 -0.239 1.00 48.70 97 PRO A O 1
ATOM 661 N N . ALA A 1 119 ? 1.577 12.305 0.940 1.00 46.59 98 ALA A N 1
ATOM 662 C CA . ALA A 1 119 ? 2.715 11.550 1.443 1.00 36.90 98 ALA A CA 1
ATOM 663 C C . ALA A 1 119 ? 2.261 10.220 2.040 1.00 44.56 98 ALA A C 1
ATOM 664 O O . ALA A 1 119 ? 1.252 10.173 2.759 1.00 45.76 98 ALA A O 1
ATOM 666 N N . PRO A 1 120 ? 2.970 9.128 1.770 1.00 41.66 99 PRO A N 1
ATOM 667 C CA . PRO A 1 120 ? 2.599 7.839 2.356 1.00 40.91 99 PRO A CA 1
ATOM 668 C C . PRO A 1 120 ? 2.974 7.758 3.828 1.00 45.12 99 PRO A C 1
ATOM 669 O O . PRO A 1 120 ? 3.800 8.520 4.338 1.00 43.89 99 PRO A O 1
ATOM 673 N N . LEU A 1 121 ? 2.347 6.805 4.510 1.00 40.05 100 LEU A N 1
ATOM 674 C CA . LEU A 1 121 ? 2.680 6.465 5.887 1.00 37.84 100 LEU A CA 1
ATOM 675 C C . LEU A 1 121 ? 3.594 5.248 5.900 1.00 45.57 100 LEU A C 1
ATOM 676 O O . LEU A 1 121 ? 3.411 4.319 5.112 1.00 43.62 100 LEU A O 1
ATOM 681 N N . VAL A 1 122 ? 4.583 5.261 6.791 1.00 48.57 101 VAL A N 1
ATOM 682 C CA . VAL A 1 122 ? 5.612 4.229 6.843 1.00 43.61 101 VAL A CA 1
ATOM 683 C C . VAL A 1 122 ? 5.679 3.687 8.264 1.00 43.64 101 VAL A C 1
ATOM 684 O O . VAL A 1 122 ? 5.731 4.461 9.225 1.00 43.06 101 VAL A O 1
ATOM 688 N N . GLN A 1 123 ? 5.674 2.361 8.396 1.00 39.87 102 GLN A N 1
ATOM 689 C CA . GLN A 1 123 ? 5.697 1.701 9.698 1.00 41.92 102 GLN A CA 1
ATOM 690 C C . GLN A 1 123 ? 6.851 0.712 9.753 1.00 44.16 102 GLN A C 1
ATOM 691 O O . GLN A 1 123 ? 6.935 -0.196 8.919 1.00 44.93 102 GLN A O 1
ATOM 697 N N . VAL A 1 124 ? 7.738 0.893 10.728 1.00 39.65 103 VAL A N 1
ATOM 698 C CA . VAL A 1 124 ? 8.747 -0.103 11.068 1.00 32.96 103 VAL A CA 1
ATOM 699 C C . VAL A 1 124 ? 8.179 -0.975 12.183 1.00 37.08 103 VAL A C 1
ATOM 700 O O . VAL A 1 124 ? 8.039 -0.526 13.324 1.00 38.31 103 VAL A O 1
ATOM 704 N N . VAL A 1 125 ? 7.855 -2.224 11.861 1.00 36.58 104 VAL A N 1
ATOM 705 C CA . VAL A 1 125 ? 7.327 -3.176 12.832 1.00 32.50 104 VAL A CA 1
ATOM 706 C C . VAL A 1 125 ? 8.452 -4.113 13.253 1.00 35.84 104 VAL A C 1
ATOM 707 O O . VAL A 1 125 ? 8.980 -4.869 12.430 1.00 40.87 104 VAL A O 1
ATOM 711 N N . LEU A 1 126 ? 8.821 -4.066 14.531 1.00 30.09 105 LEU A N 1
ATOM 712 C CA . LEU A 1 126 ? 9.798 -4.982 15.111 1.00 33.02 105 LEU A CA 1
ATOM 713 C C . LEU A 1 126 ? 9.082 -5.938 16.058 1.00 40.66 105 LEU A C 1
ATOM 714 O O . LEU A 1 126 ? 8.480 -5.505 17.048 1.00 39.65 105 LEU A O 1
ATOM 719 N N . SER A 1 127 ? 9.157 -7.230 15.756 1.00 41.47 106 SER A N 1
ATOM 720 C CA . SER A 1 127 ? 8.503 -8.264 16.545 1.00 39.18 106 SER A CA 1
ATOM 721 C C . SER A 1 127 ? 9.328 -8.602 17.781 1.00 47.01 106 SER A C 1
ATOM 722 O O . SER A 1 127 ? 10.497 -8.224 17.890 1.00 49.39 106 SER A O 1
ATOM 725 N N . PRO A 1 128 ? 8.737 -9.313 18.748 1.00 48.73 107 PRO A N 1
ATOM 726 C CA . PRO A 1 128 ? 9.543 -9.821 19.873 1.00 41.07 107 PRO A CA 1
ATOM 727 C C . PRO A 1 128 ? 10.670 -10.741 19.441 1.00 49.09 107 PRO A C 1
ATOM 728 O O . PRO A 1 128 ? 11.729 -10.754 20.082 1.00 58.56 107 PRO A O 1
ATOM 732 N N . SER A 1 129 ? 10.475 -11.514 18.375 1.00 47.38 108 SER A N 1
ATOM 733 C CA . SER A 1 129 ? 11.503 -12.416 17.868 1.00 53.39 108 SER A CA 1
ATOM 734 C C . SER A 1 129 ? 12.605 -11.686 17.112 1.00 55.38 108 SER A C 1
ATOM 735 O O . SER A 1 129 ? 13.408 -12.339 16.435 1.00 56.94 108 SER A O 1
ATOM 738 N N . MET A 1 130 ? 12.644 -10.357 17.200 1.00 53.08 109 MET A N 1
ATOM 739 C CA . MET A 1 130 ? 13.597 -9.493 16.509 1.00 46.13 109 MET A CA 1
ATOM 740 C C . MET A 1 130 ? 13.475 -9.572 14.992 1.00 44.12 109 MET A C 1
ATOM 741 O O . MET A 1 130 ? 14.372 -9.107 14.279 1.00 46.46 109 MET A O 1
ATOM 746 N N . HIS A 1 131 ? 12.394 -10.152 14.481 1.00 42.04 110 HIS A N 1
ATOM 747 C CA . HIS A 1 131 ? 12.075 -10.049 13.065 1.00 42.74 110 HIS A CA 1
ATOM 748 C C . HIS A 1 131 ? 11.432 -8.697 12.790 1.00 35.67 110 HIS A C 1
ATOM 749 O O . HIS A 1 131 ? 10.583 -8.233 13.554 1.00 33.74 110 HIS A O 1
ATOM 756 N N . PHE A 1 132 ? 11.838 -8.061 11.694 1.00 37.16 111 PHE A N 1
ATOM 757 C CA . PHE A 1 132 ? 11.350 -6.734 11.355 1.00 38.07 111 PHE A CA 1
ATOM 758 C C . PHE A 1 132 ? 10.712 -6.737 9.973 1.00 43.00 111 PHE A C 1
ATOM 759 O O . PHE A 1 132 ? 11.029 -7.573 9.121 1.00 49.29 111 PHE A O 1
ATOM 767 N N . GLY A 1 133 ? 9.803 -5.788 9.770 1.00 40.85 112 GLY A N 1
ATOM 768 C CA . GLY A 1 133 ? 9.252 -5.500 8.462 1.00 30.44 112 GLY A CA 1
ATOM 769 C C . GLY A 1 133 ? 9.025 -4.011 8.301 1.00 28.68 112 GLY A C 1
ATOM 770 O O . GLY A 1 133 ? 8.658 -3.333 9.265 1.00 28.25 112 GLY A O 1
ATOM 771 N N . VAL A 1 134 ? 9.238 -3.484 7.100 1.00 33.18 113 VAL A N 1
ATOM 772 C CA . VAL A 1 134 ? 8.971 -2.081 6.801 1.00 36.43 113 VAL A CA 1
ATOM 773 C C . VAL A 1 134 ? 7.762 -2.022 5.881 1.00 37.04 113 VAL A C 1
ATOM 774 O O . VAL A 1 134 ? 7.756 -2.641 4.809 1.00 35.29 113 VAL A O 1
ATOM 778 N N . TYR A 1 135 ? 6.745 -1.274 6.295 1.00 43.48 114 TYR A N 1
ATOM 779 C CA . TYR A 1 135 ? 5.454 -1.246 5.628 1.00 35.33 114 TYR A CA 1
ATOM 780 C C . TYR A 1 135 ? 5.121 0.180 5.214 1.00 38.53 114 TYR A C 1
ATOM 781 O O . TYR A 1 135 ? 5.614 1.149 5.796 1.00 40.37 114 TYR A O 1
ATOM 790 N N . SER A 1 136 ? 4.277 0.301 4.192 1.00 34.81 115 SER A N 1
ATOM 791 C CA . SER A 1 136 ? 3.767 1.599 3.783 1.00 38.08 115 SER A CA 1
ATOM 792 C C . SER A 1 136 ? 2.313 1.467 3.361 1.00 41.08 115 SER A C 1
ATOM 793 O O . SER A 1 136 ? 1.883 0.423 2.863 1.00 36.32 115 SER A O 1
ATOM 796 N N . LEU A 1 137 ? 1.559 2.541 3.579 1.00 37.84 116 LEU A N 1
ATOM 797 C CA . LEU A 1 137 ? 0.167 2.631 3.160 1.00 39.67 116 LEU A CA 1
ATOM 798 C C . LEU A 1 137 ? -0.023 3.945 2.418 1.00 42.36 116 LEU A C 1
ATOM 799 O O . LEU A 1 137 ? 0.224 5.017 2.979 1.00 40.59 116 LEU A O 1
ATOM 804 N N . GLN A 1 138 ? -0.456 3.860 1.166 1.00 36.72 117 GLN A N 1
ATOM 805 C CA . GLN A 1 138 ? -0.854 5.029 0.400 1.00 46.35 117 GLN A CA 1
ATOM 806 C C . GLN A 1 138 ? -2.309 5.371 0.695 1.00 51.45 117 GLN A C 1
ATOM 807 O O . GLN A 1 138 ? -3.098 4.521 1.116 1.00 50.41 117 GLN A O 1
ATOM 813 N N . ASP A 1 139 ? -2.656 6.636 0.469 1.00 48.99 118 ASP A N 1
ATOM 814 C CA . ASP A 1 139 ? -3.957 7.145 0.885 1.00 52.22 118 ASP A CA 1
ATOM 815 C C . ASP A 1 139 ? -5.086 6.394 0.188 1.00 59.11 118 ASP A C 1
ATOM 816 O O . ASP A 1 139 ? -5.051 6.176 -1.026 1.00 63.93 118 ASP A O 1
ATOM 821 N N . GLY A 1 140 ? -6.090 5.996 0.970 1.00 54.17 119 GLY A N 1
ATOM 822 C CA . GLY A 1 140 ? -7.232 5.265 0.464 1.00 62.01 119 GLY A CA 1
ATOM 823 C C . GLY A 1 140 ? -7.007 3.792 0.199 1.00 60.77 119 GLY A C 1
ATOM 824 O O . GLY A 1 140 ? -7.931 3.121 -0.280 1.00 67.59 119 GLY A O 1
ATOM 825 N N . ASP A 1 141 ? -5.821 3.263 0.490 1.00 58.24 120 ASP A N 1
ATOM 826 C CA . ASP A 1 141 ? -5.533 1.857 0.240 1.00 59.44 120 ASP A CA 1
ATOM 827 C C . ASP A 1 141 ? -6.044 0.976 1.373 1.00 57.29 120 ASP A C 1
ATOM 828 O O . ASP A 1 141 ? -6.028 1.367 2.544 1.00 49.77 120 ASP A O 1
ATOM 833 N N . LYS A 1 142 ? -6.512 -0.218 1.008 1.00 50.45 121 LYS A N 1
ATOM 834 C CA . LYS A 1 142 ? -7.033 -1.162 1.989 1.00 48.20 121 LYS A CA 1
ATOM 835 C C . LYS A 1 142 ? -5.928 -1.918 2.715 1.00 46.05 121 LYS A C 1
ATOM 836 O O . LYS A 1 142 ? -6.085 -2.251 3.895 1.00 65.60 121 LYS A O 1
ATOM 842 N N . GLU A 1 143 ? -4.813 -2.195 2.042 1.00 52.67 122 GLU A N 1
ATOM 843 C CA . GLU A 1 143 ? -3.762 -3.042 2.587 1.00 49.98 122 GLU A CA 1
ATOM 844 C C . GLU A 1 143 ? -2.426 -2.311 2.606 1.00 44.42 122 GLU A C 1
ATOM 845 O O . GLU A 1 143 ? -2.121 -1.508 1.719 1.00 44.21 122 GLU A O 1
ATOM 851 N N . TRP A 1 144 ? -1.634 -2.608 3.633 1.00 51.21 123 TRP A N 1
ATOM 852 C CA . TRP A 1 144 ? -0.251 -2.160 3.697 1.00 44.27 123 TRP A CA 1
ATOM 853 C C . TRP A 1 144 ? 0.610 -2.945 2.711 1.00 44.29 123 TRP A C 1
ATOM 854 O O . TRP A 1 144 ? 0.318 -4.097 2.379 1.00 44.44 123 TRP A O 1
ATOM 865 N N . VAL A 1 145 ? 1.681 -2.311 2.242 1.00 41.39 124 VAL A N 1
ATOM 866 C CA . VAL A 1 145 ? 2.633 -2.934 1.327 1.00 46.63 124 VAL A CA 1
ATOM 867 C C . VAL A 1 145 ? 3.926 -3.207 2.088 1.00 43.41 124 VAL A C 1
ATOM 868 O O . VAL A 1 145 ? 4.521 -2.289 2.666 1.00 40.48 124 VAL A O 1
ATOM 872 N N . LEU A 1 146 ? 4.360 -4.469 2.089 1.00 45.33 125 LEU A N 1
ATOM 873 C CA . LEU A 1 146 ? 5.641 -4.849 2.677 1.00 38.75 125 LEU A CA 1
ATOM 874 C C . LEU A 1 146 ? 6.770 -4.513 1.710 1.00 41.85 125 LEU A C 1
ATOM 875 O O . LEU A 1 146 ? 6.783 -4.996 0.572 1.00 44.01 125 LEU A O 1
ATOM 880 N N . HIS A 1 147 ? 7.714 -3.686 2.159 1.00 44.08 126 HIS A N 1
ATOM 881 C CA . HIS A 1 147 ? 8.865 -3.298 1.351 1.00 34.71 126 HIS A CA 1
ATOM 882 C C . HIS A 1 147 ? 10.139 -4.048 1.723 1.00 36.20 126 HIS A C 1
ATOM 883 O O . HIS A 1 147 ? 10.854 -4.527 0.837 1.00 45.72 126 HIS A O 1
ATOM 890 N N . SER A 1 148 ? 10.441 -4.164 3.014 1.00 34.86 127 SER A N 1
ATOM 891 C CA . SER A 1 148 ? 11.649 -4.829 3.479 1.00 40.41 127 SER A CA 1
ATOM 892 C C . SER A 1 148 ? 11.299 -5.805 4.593 1.00 38.28 127 SER A C 1
ATOM 893 O O . SER A 1 148 ? 10.308 -5.626 5.307 1.00 43.43 127 SER A O 1
ATOM 896 N N . GLU A 1 149 ? 12.130 -6.835 4.744 1.00 40.82 128 GLU A N 1
ATOM 897 C CA . GLU A 1 149 ? 11.848 -7.919 5.676 1.00 39.05 128 GLU A CA 1
ATOM 898 C C . GLU A 1 149 ? 13.158 -8.559 6.106 1.00 38.58 128 GLU A C 1
ATOM 899 O O . GLU A 1 149 ? 14.013 -8.841 5.263 1.00 35.37 128 GLU A O 1
ATOM 905 N N . GLY A 1 150 ? 13.316 -8.776 7.406 1.00 34.36 129 GLY A N 1
ATOM 906 C CA . GLY A 1 150 ? 14.520 -9.413 7.904 1.00 26.97 129 GLY A CA 1
ATOM 907 C C . GLY A 1 150 ? 14.528 -9.453 9.416 1.00 28.43 129 GLY A C 1
ATOM 908 O O . GLY A 1 150 ? 13.527 -9.157 10.072 1.00 32.67 129 GLY A O 1
ATOM 909 N N . THR A 1 151 ? 15.674 -9.846 9.962 1.00 25.15 130 THR A N 1
ATOM 910 C CA . THR A 1 151 ? 15.934 -9.789 11.393 1.00 34.45 130 THR A CA 1
ATOM 911 C C . THR A 1 151 ? 16.919 -8.671 11.715 1.00 32.91 130 THR A C 1
ATOM 912 O O . THR A 1 151 ? 17.553 -8.089 10.832 1.00 32.34 130 THR A O 1
ATOM 916 N N . VAL A 1 152 ? 17.039 -8.376 13.006 1.00 30.68 131 VAL A N 1
ATOM 917 C CA . VAL A 1 152 ? 17.999 -7.393 13.501 1.00 31.97 131 VAL A CA 1
ATOM 918 C C . VAL A 1 152 ? 18.375 -7.773 14.926 1.00 25.10 131 VAL A C 1
ATOM 919 O O . VAL A 1 152 ? 17.526 -8.210 15.708 1.00 30.39 131 VAL A O 1
ATOM 923 N N . ARG A 1 153 ? 19.654 -7.616 15.263 1.00 22.67 132 ARG A N 1
ATOM 924 C CA . ARG A 1 153 ? 20.130 -7.916 16.605 1.00 28.43 132 ARG A CA 1
ATOM 925 C C . ARG A 1 153 ? 21.157 -6.878 17.030 1.00 32.23 132 ARG A C 1
ATOM 926 O O . ARG A 1 153 ? 21.743 -6.174 16.204 1.00 29.21 132 ARG A O 1
ATOM 934 N N . ALA A 1 154 ? 21.362 -6.789 18.342 1.00 36.91 133 ALA A N 1
ATOM 935 C CA . ALA A 1 154 ? 22.449 -5.986 18.882 1.00 36.50 133 ALA A CA 1
ATOM 936 C C . ALA A 1 154 ? 23.792 -6.660 18.634 1.00 36.10 133 ALA A C 1
ATOM 937 O O . ALA A 1 154 ? 23.925 -7.881 18.756 1.00 41.09 133 ALA A O 1
ATOM 939 N N . GLY A 1 155 ? 24.791 -5.854 18.282 1.00 31.10 134 GLY A N 1
ATOM 940 C CA . GLY A 1 155 ? 26.146 -6.333 18.120 1.00 34.02 134 GLY A CA 1
ATOM 941 C C . GLY A 1 155 ? 26.476 -6.721 16.690 1.00 41.85 134 GLY A C 1
ATOM 942 O O . GLY A 1 155 ? 25.625 -6.761 15.798 1.00 45.58 134 GLY A O 1
ATOM 943 N N . ALA A 1 156 ? 27.759 -7.003 16.474 1.00 38.95 135 ALA A N 1
ATOM 944 C CA . ALA A 1 156 ? 28.269 -7.325 15.150 1.00 38.16 135 ALA A CA 1
ATOM 945 C C . ALA A 1 156 ? 29.549 -8.126 15.313 1.00 38.81 135 ALA A C 1
ATOM 946 O O . ALA A 1 156 ? 30.247 -7.968 16.321 1.00 41.08 135 ALA A O 1
ATOM 948 N N . PRO A 1 157 ? 29.881 -8.990 14.358 1.00 34.33 136 PRO A N 1
ATOM 949 C CA . PRO A 1 157 ? 31.186 -9.657 14.391 1.00 37.60 136 PRO A CA 1
ATOM 950 C C . PRO A 1 157 ? 32.318 -8.666 14.169 1.00 43.95 136 PRO A C 1
ATOM 951 O O . PRO A 1 157 ? 32.133 -7.568 13.639 1.00 47.55 136 PRO A O 1
ATOM 955 N N . ASP A 1 158 ? 33.512 -9.075 14.590 1.00 46.11 137 ASP A N 1
ATOM 956 C CA . ASP A 1 158 ? 34.712 -8.325 14.246 1.00 35.74 137 ASP A CA 1
ATOM 957 C C . ASP A 1 158 ? 34.886 -8.299 12.733 1.00 41.22 137 ASP A C 1
ATOM 958 O O . ASP A 1 158 ? 34.829 -9.338 12.070 1.00 50.78 137 ASP A O 1
ATOM 963 N N . ALA A 1 159 ? 35.098 -7.106 12.190 1.00 37.21 138 ALA A N 1
ATOM 964 C CA . ALA A 1 159 ? 35.096 -6.913 10.749 1.00 38.03 138 ALA A CA 1
ATOM 965 C C . ALA A 1 159 ? 36.420 -7.346 10.139 1.00 49.28 138 ALA A C 1
ATOM 966 O O . ALA A 1 159 ? 37.490 -7.136 10.719 1.00 56.01 138 ALA A O 1
ATOM 968 N N . GLU A 1 160 ? 36.335 -7.949 8.951 1.00 56.00 139 GLU A N 1
ATOM 969 C CA . GLU A 1 160 ? 37.463 -8.598 8.289 1.00 50.88 139 GLU A CA 1
ATOM 970 C C . GLU A 1 160 ? 37.699 -7.970 6.921 1.00 52.75 139 GLU A C 1
ATOM 971 O O . GLU A 1 160 ? 37.339 -8.564 5.893 1.00 56.82 139 GLU A O 1
ATOM 977 N N . PRO A 1 161 ? 38.286 -6.778 6.856 1.00 53.48 140 PRO A N 1
ATOM 978 C CA . PRO A 1 161 ? 38.682 -6.231 5.557 1.00 51.78 140 PRO A CA 1
ATOM 979 C C . PRO A 1 161 ? 39.769 -7.089 4.935 1.00 53.41 140 PRO A C 1
ATOM 980 O O . PRO A 1 161 ? 40.764 -7.415 5.598 1.00 53.76 140 PRO A O 1
ATOM 984 N N . PRO A 1 162 ? 39.618 -7.481 3.669 1.00 56.90 141 PRO A N 1
ATOM 985 C CA . PRO A 1 162 ? 40.682 -8.265 3.027 1.00 48.60 141 PRO A CA 1
ATOM 986 C C . PRO A 1 162 ? 41.891 -7.427 2.667 1.00 50.17 141 PRO A C 1
ATOM 987 O O . PRO A 1 162 ? 42.977 -7.986 2.467 1.00 53.19 141 PRO A O 1
ATOM 991 N N . VAL A 1 163 ? 41.733 -6.111 2.577 1.00 43.78 142 VAL A N 1
ATOM 992 C CA . VAL A 1 163 ? 42.831 -5.187 2.311 1.00 35.67 142 VAL A CA 1
ATOM 993 C C . VAL A 1 163 ? 42.738 -4.047 3.317 1.00 51.79 142 VAL A C 1
ATOM 994 O O . VAL A 1 163 ? 41.678 -3.416 3.436 1.00 53.10 142 VAL A O 1
ATOM 998 N N . PRO A 1 164 ? 43.802 -3.757 4.066 1.00 55.15 143 PRO A N 1
ATOM 999 C CA . PRO A 1 164 ? 43.762 -2.634 5.009 1.00 40.99 143 PRO A CA 1
ATOM 1000 C C . PRO A 1 164 ? 43.475 -1.310 4.312 1.00 41.41 143 PRO A C 1
ATOM 1001 O O . PRO A 1 164 ? 43.688 -1.144 3.109 1.00 43.80 143 PRO A O 1
ATOM 1005 N N . PHE A 1 165 ? 42.962 -0.365 5.105 1.00 47.73 144 PHE A N 1
ATOM 1006 C CA . PHE A 1 165 ? 42.533 0.931 4.584 1.00 46.05 144 PHE A CA 1
ATOM 1007 C C . PHE A 1 165 ? 43.638 1.620 3.788 1.00 43.09 144 PHE A C 1
ATOM 1008 O O . PHE A 1 165 ? 43.391 2.167 2.707 1.00 50.08 144 PHE A O 1
ATOM 1016 N N . ALA A 1 166 ? 44.864 1.615 4.316 1.00 46.53 145 ALA A N 1
ATOM 1017 C CA . ALA A 1 166 ? 45.955 2.322 3.650 1.00 39.30 145 ALA A CA 1
ATOM 1018 C C . ALA A 1 166 ? 46.272 1.711 2.288 1.00 47.73 145 ALA A C 1
ATOM 1019 O O . ALA A 1 166 ? 46.528 2.436 1.320 1.00 49.35 145 ALA A O 1
ATOM 1021 N N . GLU A 1 167 ? 46.255 0.380 2.191 1.00 47.83 146 GLU A N 1
ATOM 1022 C CA . GLU A 1 167 ? 46.568 -0.304 0.939 1.00 47.32 146 GLU A CA 1
ATOM 1023 C C . GLU A 1 167 ? 45.444 -0.219 -0.086 1.00 48.86 146 GLU A C 1
ATOM 1024 O O . GLU A 1 167 ? 45.664 -0.594 -1.243 1.00 52.50 146 GLU A O 1
ATOM 1030 N N . LEU A 1 168 ? 44.251 0.222 0.321 1.00 50.96 147 LEU A N 1
ATOM 1031 C CA . LEU A 1 168 ? 43.085 0.246 -0.562 1.00 50.94 147 LEU A CA 1
ATOM 1032 C C . LEU A 1 168 ? 43.379 0.970 -1.875 1.00 57.84 147 LEU A C 1
ATOM 1033 O O . LEU A 1 168 ? 43.147 0.429 -2.963 1.00 54.74 147 LEU A O 1
ATOM 1038 N N . GLU A 1 169 ? 43.863 2.214 -1.782 1.00 52.48 148 GLU A N 1
ATOM 1039 C CA . GLU A 1 169 ? 44.193 3.021 -2.957 1.00 53.74 148 GLU A CA 1
ATOM 1040 C C . GLU A 1 169 ? 44.960 2.252 -4.028 1.00 60.38 148 GLU A C 1
ATOM 1041 O O . GLU A 1 169 ? 44.636 2.329 -5.218 1.00 56.67 148 GLU A O 1
ATOM 1047 N N . ALA A 1 170 ? 45.986 1.503 -3.625 1.00 56.92 149 ALA A N 1
ATOM 1048 C CA . ALA A 1 170 ? 46.840 0.835 -4.599 1.00 50.36 149 ALA A CA 1
ATOM 1049 C C . ALA A 1 170 ? 46.222 -0.450 -5.127 1.00 53.50 149 ALA A C 1
ATOM 1050 O O . ALA A 1 170 ? 46.576 -0.888 -6.229 1.00 54.74 149 ALA A O 1
ATOM 1052 N N . HIS A 1 171 ? 45.318 -1.065 -4.362 1.00 53.33 150 HIS A N 1
ATOM 1053 C CA . HIS A 1 171 ? 44.693 -2.305 -4.800 1.00 52.30 150 HIS A CA 1
ATOM 1054 C C . HIS A 1 171 ? 43.776 -2.086 -5.997 1.00 52.67 150 HIS A C 1
ATOM 1055 O O . HIS A 1 171 ? 43.541 -3.018 -6.771 1.00 53.28 150 HIS A O 1
ATOM 1062 N N . CYS A 1 172 ? 43.250 -0.871 -6.167 1.00 47.78 151 CYS A N 1
ATOM 1063 C CA . CYS A 1 172 ? 42.354 -0.530 -7.270 1.00 54.48 151 CYS A CA 1
ATOM 1064 C C . CYS A 1 172 ? 43.040 0.489 -8.172 1.00 62.69 151 CYS A C 1
ATOM 1065 O O . CYS A 1 172 ? 42.915 1.703 -7.957 1.00 52.49 151 CYS A O 1
ATOM 1068 N N . PRO A 1 173 ? 43.780 0.051 -9.194 1.00 54.81 152 PRO A N 1
ATOM 1069 C CA . PRO A 1 173 ? 44.581 0.993 -9.990 1.00 46.56 152 PRO A CA 1
ATOM 1070 C C . PRO A 1 173 ? 43.764 1.818 -10.971 1.00 55.76 152 PRO A C 1
ATOM 1071 O O . PRO A 1 173 ? 43.879 3.048 -11.002 1.00 51.01 152 PRO A O 1
ATOM 1075 N N . LEU A 1 174 ? 42.938 1.152 -11.773 1.00 44.72 153 LEU A N 1
ATOM 1076 C CA . LEU A 1 174 ? 42.212 1.829 -12.840 1.00 49.42 153 LEU A CA 1
ATOM 1077 C C . LEU A 1 174 ? 41.138 2.749 -12.272 1.00 50.43 153 LEU A C 1
ATOM 1078 O O . LEU A 1 174 ? 40.493 2.432 -11.270 1.00 50.88 153 LEU A O 1
ATOM 1083 N N . GLU A 1 175 ? 40.943 3.892 -12.926 1.00 48.60 154 GLU A N 1
ATOM 1084 C CA . GLU A 1 175 ? 39.982 4.899 -12.497 1.00 52.68 154 GLU A CA 1
ATOM 1085 C C . GLU A 1 175 ? 38.893 5.075 -13.547 1.00 61.65 154 GLU A C 1
ATOM 1086 O O . GLU A 1 175 ? 39.143 4.959 -14.750 1.00 73.52 154 GLU A O 1
ATOM 1092 N N . PHE A 1 176 ? 37.674 5.345 -13.079 1.00 57.99 155 PHE A N 1
ATOM 1093 C CA . PHE A 1 176 ? 36.533 5.597 -13.946 1.00 58.79 155 PHE A CA 1
ATOM 1094 C C . PHE A 1 176 ? 35.927 6.958 -13.620 1.00 58.64 155 PHE A C 1
ATOM 1095 O O . PHE A 1 176 ? 35.988 7.424 -12.479 1.00 61.46 155 PHE A O 1
ATOM 1103 N N . ASP A 1 177 ? 35.336 7.587 -14.631 1.00 65.54 156 ASP A N 1
ATOM 1104 C CA . ASP A 1 177 ? 34.737 8.908 -14.460 1.00 70.69 156 ASP A CA 1
ATOM 1105 C C . ASP A 1 177 ? 33.356 8.776 -13.832 1.00 66.09 156 ASP A C 1
ATOM 1106 O O . ASP A 1 177 ? 32.496 8.080 -14.387 1.00 65.85 156 ASP A O 1
ATOM 1111 N N . PRO A 1 178 ? 33.105 9.399 -12.675 1.00 66.40 157 PRO A N 1
ATOM 1112 C CA . PRO A 1 178 ? 31.765 9.319 -12.067 1.00 66.27 157 PRO A CA 1
ATOM 1113 C C . PRO A 1 178 ? 30.657 9.867 -12.949 1.00 69.69 157 PRO A C 1
ATOM 1114 O O . PRO A 1 178 ? 29.522 9.379 -12.872 1.00 72.11 157 PRO A O 1
ATOM 1118 N N . ALA A 1 179 ? 30.944 10.879 -13.773 1.00 68.82 158 ALA A N 1
ATOM 1119 C CA . ALA A 1 179 ? 29.911 11.452 -14.631 1.00 66.62 158 ALA A CA 1
ATOM 1120 C C . ALA A 1 179 ? 29.521 10.354 -15.609 1.00 66.72 158 ALA A C 1
ATOM 1121 O O . ALA A 1 179 ? 28.438 10.411 -16.206 1.00 65.25 158 ALA A O 1
ATOM 1123 N N . LYS A 1 180 ? 30.379 9.346 -15.786 1.00 66.41 159 LYS A N 1
ATOM 1124 C CA . LYS A 1 180 ? 30.028 8.245 -16.672 1.00 63.56 159 LYS A CA 1
ATOM 1125 C C . LYS A 1 180 ? 28.988 7.336 -16.033 1.00 64.35 159 LYS A C 1
ATOM 1126 O O . LYS A 1 180 ? 28.074 6.864 -16.714 1.00 66.19 159 LYS A O 1
ATOM 1132 N N . VAL A 1 181 ? 29.083 7.117 -14.719 1.00 70.18 160 VAL A N 1
ATOM 1133 C CA . VAL A 1 181 ? 28.160 6.212 -14.034 1.00 71.95 160 VAL A CA 1
ATOM 1134 C C . VAL A 1 181 ? 26.765 6.783 -13.813 1.00 68.14 160 VAL A C 1
ATOM 1135 O O . VAL A 1 181 ? 25.756 6.092 -14.002 1.00 68.30 160 VAL A O 1
ATOM 1139 N N . PHE A 1 182 ? 26.689 8.046 -13.389 1.00 67.04 161 PHE A N 1
ATOM 1140 C CA . PHE A 1 182 ? 25.399 8.721 -13.289 1.00 60.28 161 PHE A CA 1
ATOM 1141 C C . PHE A 1 182 ? 24.683 8.720 -14.635 1.00 63.26 161 PHE A C 1
ATOM 1142 O O . PHE A 1 182 ? 23.460 8.545 -14.697 1.00 61.09 161 PHE A O 1
ATOM 1150 N N . ALA A 1 183 ? 25.433 8.921 -15.723 1.00 66.19 162 ALA A N 1
ATOM 1151 C CA . ALA A 1 183 ? 24.845 8.917 -17.061 1.00 66.21 162 ALA A CA 1
ATOM 1152 C C . ALA A 1 183 ? 24.158 7.590 -17.375 1.00 58.98 162 ALA A C 1
ATOM 1153 O O . ALA A 1 183 ? 23.054 7.579 -17.931 1.00 65.39 162 ALA A O 1
ATOM 1155 N N . LYS A 1 184 ? 24.797 6.463 -17.046 1.00 58.44 163 LYS A N 1
ATOM 1156 C CA . LYS A 1 184 ? 24.186 5.159 -17.296 1.00 63.85 163 LYS A CA 1
ATOM 1157 C C . LYS A 1 184 ? 22.825 5.058 -16.616 1.00 65.66 163 LYS A C 1
ATOM 1158 O O . LYS A 1 184 ? 21.827 4.673 -17.238 1.00 66.11 163 LYS A O 1
ATOM 1164 N N . PHE A 1 185 ? 22.777 5.394 -15.325 1.00 63.93 164 PHE A N 1
ATOM 1165 C CA . PHE A 1 185 ? 21.532 5.357 -14.564 1.00 61.21 164 PHE A CA 1
ATOM 1166 C C . PHE A 1 185 ? 20.422 6.151 -15.249 1.00 69.18 164 PHE A C 1
ATOM 1167 O O . PHE A 1 185 ? 19.312 5.643 -15.443 1.00 73.04 164 PHE A O 1
ATOM 1175 N N . ARG A 1 186 ? 20.702 7.407 -15.617 1.00 67.39 165 ARG A N 1
ATOM 1176 C CA . ARG A 1 186 ? 19.670 8.233 -16.241 1.00 68.11 165 ARG A CA 1
ATOM 1177 C C . ARG A 1 186 ? 19.217 7.638 -17.569 1.00 67.54 165 ARG A C 1
ATOM 1178 O O . ARG A 1 186 ? 18.017 7.605 -17.869 1.00 67.12 165 ARG A O 1
ATOM 1186 N N . ASN A 1 187 ? 20.171 7.170 -18.380 1.00 65.70 166 ASN A N 1
ATOM 1187 C CA . ASN A 1 187 ? 19.846 6.603 -19.685 1.00 64.68 166 ASN A CA 1
ATOM 1188 C C . ASN A 1 187 ? 18.906 5.412 -19.569 1.00 65.38 166 ASN A C 1
ATOM 1189 O O . ASN A 1 187 ? 18.116 5.153 -20.484 1.00 63.82 166 ASN A O 1
ATOM 1194 N N . ASN A 1 188 ? 18.974 4.679 -18.458 1.00 64.23 167 ASN A N 1
ATOM 1195 C CA . ASN A 1 188 ? 18.124 3.520 -18.233 1.00 65.21 167 ASN A CA 1
ATOM 1196 C C . ASN A 1 188 ? 16.959 3.825 -17.297 1.00 69.92 167 ASN A C 1
ATOM 1197 O O . ASN A 1 188 ? 16.387 2.904 -16.703 1.00 81.22 167 ASN A O 1
ATOM 1202 N N . GLY A 1 189 ? 16.604 5.099 -17.152 1.00 63.12 168 GLY A N 1
ATOM 1203 C CA . GLY A 1 189 ? 15.395 5.474 -16.449 1.00 55.40 168 GLY A CA 1
ATOM 1204 C C . GLY A 1 189 ? 15.530 5.665 -14.956 1.00 65.28 168 GLY A C 1
ATOM 1205 O O . GLY A 1 189 ? 14.552 5.460 -14.226 1.00 65.04 168 GLY A O 1
ATOM 1206 N N . LEU A 1 190 ? 16.709 6.042 -14.468 1.00 67.30 169 LEU A N 1
ATOM 1207 C CA . LEU A 1 190 ? 16.927 6.301 -13.046 1.00 58.66 169 LEU A CA 1
ATOM 1208 C C . LEU A 1 190 ? 17.356 7.762 -12.923 1.00 53.83 169 LEU A C 1
ATOM 1209 O O . LEU A 1 190 ? 18.552 8.062 -12.892 1.00 60.90 169 LEU A O 1
ATOM 1214 N N . MET A 1 191 ? 16.383 8.670 -12.844 1.00 53.41 170 MET A N 1
ATOM 1215 C CA . MET A 1 191 ? 16.686 10.098 -12.787 1.00 52.86 170 MET A CA 1
ATOM 1216 C C . MET A 1 191 ? 17.253 10.440 -11.413 1.00 55.36 170 MET A C 1
ATOM 1217 O O . MET A 1 191 ? 16.519 10.466 -10.420 1.00 55.59 170 MET A O 1
ATOM 1222 N N . LEU A 1 192 ? 18.558 10.695 -11.356 1.00 60.47 171 LEU A N 1
ATOM 1223 C CA . LEU A 1 192 ? 19.270 10.970 -10.113 1.00 48.82 171 LEU A CA 1
ATOM 1224 C C . LEU A 1 192 ? 19.600 12.454 -10.026 1.00 50.09 171 LEU A C 1
ATOM 1225 O O . LEU A 1 192 ? 20.253 13.001 -10.921 1.00 52.62 171 LEU A O 1
ATOM 1230 N N . GLY A 1 193 ? 19.136 13.099 -8.957 1.00 48.95 172 GLY A N 1
ATOM 1231 C CA . GLY A 1 193 ? 19.446 14.485 -8.706 1.00 43.62 172 GLY A CA 1
ATOM 1232 C C . GLY A 1 193 ? 20.734 14.648 -7.925 1.00 48.29 172 GLY A C 1
ATOM 1233 O O . GLY A 1 193 ? 21.398 13.669 -7.567 1.00 52.25 172 GLY A O 1
ATOM 1234 N N . PRO A 1 194 ? 21.132 15.906 -7.692 1.00 50.36 173 PRO A N 1
ATOM 1235 C CA . PRO A 1 194 ? 22.424 16.175 -7.026 1.00 51.43 173 PRO A CA 1
ATOM 1236 C C . PRO A 1 194 ? 22.680 15.366 -5.762 1.00 50.40 173 PRO A C 1
ATOM 1237 O O . PRO A 1 194 ? 23.817 14.932 -5.537 1.00 49.26 173 PRO A O 1
ATOM 1241 N N . THR A 1 195 ? 21.657 15.146 -4.930 1.00 52.53 174 THR A N 1
ATOM 1242 C CA . THR A 1 195 ? 21.879 14.496 -3.642 1.00 42.68 174 THR A CA 1
ATOM 1243 C C . THR A 1 195 ? 22.204 13.014 -3.783 1.00 42.20 174 THR A C 1
ATOM 1244 O O . THR A 1 195 ? 22.751 12.421 -2.849 1.00 42.85 174 THR A O 1
ATOM 1248 N N . PHE A 1 196 ? 21.886 12.402 -4.922 1.00 48.81 175 PHE A N 1
ATOM 1249 C CA . PHE A 1 196 ? 22.253 11.018 -5.192 1.00 54.53 175 PHE A CA 1
ATOM 1250 C C . PHE A 1 196 ? 23.377 10.911 -6.215 1.00 60.90 175 PHE A C 1
ATOM 1251 O O . PHE A 1 196 ? 23.702 9.806 -6.661 1.00 62.16 175 PHE A O 1
ATOM 1259 N N . ARG A 1 197 ? 23.963 12.038 -6.605 1.0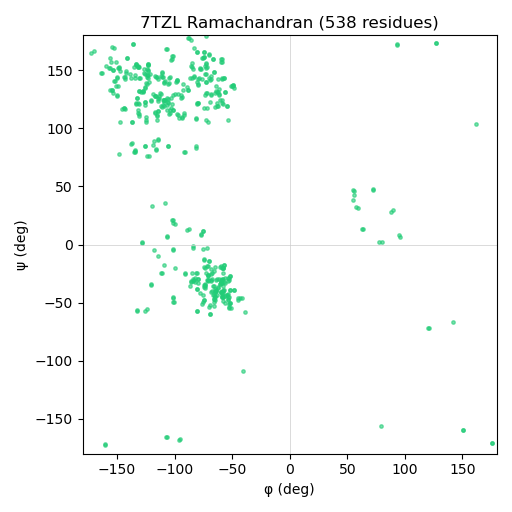0 59.14 176 ARG A N 1
ATOM 1260 C CA . ARG A 1 197 ? 25.213 12.091 -7.357 1.00 55.65 176 ARG A CA 1
ATOM 1261 C C . ARG A 1 197 ? 26.294 12.542 -6.376 1.00 58.69 176 ARG A C 1
ATOM 1262 O O . ARG A 1 197 ? 26.620 13.726 -6.276 1.00 63.52 176 ARG A O 1
ATOM 1270 N N . VAL A 1 198 ? 26.846 11.576 -5.639 1.00 50.88 177 VAL A N 1
ATOM 1271 C CA . VAL A 1 198 ? 27.729 11.879 -4.511 1.00 44.25 177 VAL A CA 1
ATOM 1272 C C . VAL A 1 198 ? 29.061 11.127 -4.592 1.00 46.14 177 VAL A C 1
ATOM 1273 O O . VAL A 1 198 ? 29.872 11.274 -3.670 1.00 49.63 177 VAL A O 1
ATOM 1277 N N . ILE A 1 199 ? 29.298 10.351 -5.625 1.00 42.34 178 ILE A N 1
ATOM 1278 C CA . ILE A 1 199 ? 30.594 9.695 -5.813 1.00 44.84 178 ILE A CA 1
ATOM 1279 C C . ILE A 1 199 ? 31.551 10.705 -6.438 1.00 37.87 178 ILE A C 1
ATOM 1280 O O . ILE A 1 199 ? 31.412 11.061 -7.611 1.00 38.86 178 ILE A O 1
ATOM 1285 N N . SER A 1 200 ? 32.532 11.166 -5.658 1.00 47.49 179 SER A N 1
ATOM 1286 C CA . SER A 1 200 ? 33.515 12.108 -6.184 1.00 46.08 179 SER A CA 1
ATOM 1287 C C . SER A 1 200 ? 34.640 11.408 -6.936 1.00 50.05 179 SER A C 1
ATOM 1288 O O . SER A 1 200 ? 35.204 11.983 -7.872 1.00 59.90 179 SER A O 1
ATOM 1291 N N . ARG A 1 201 ? 34.983 10.184 -6.544 1.00 47.10 180 ARG A N 1
ATOM 1292 C CA . ARG A 1 201 ? 36.074 9.452 -7.171 1.00 43.34 180 ARG A CA 1
ATOM 1293 C C . ARG A 1 201 ? 35.751 7.965 -7.129 1.00 46.53 180 ARG A C 1
ATOM 1294 O O . ARG A 1 201 ? 35.033 7.496 -6.242 1.00 53.84 180 ARG A O 1
ATOM 1302 N N . LEU A 1 202 ? 36.294 7.226 -8.092 1.00 47.29 181 LEU A N 1
ATOM 1303 C CA . LEU A 1 202 ? 35.960 5.817 -8.248 1.00 47.30 181 LEU A CA 1
ATOM 1304 C C . LEU A 1 202 ? 37.124 5.102 -8.911 1.00 47.18 181 LEU A C 1
ATOM 1305 O O . LEU A 1 202 ? 37.628 5.553 -9.944 1.00 54.94 181 LEU A O 1
ATOM 1310 N N . LYS A 1 203 ? 37.532 3.982 -8.321 1.00 39.18 182 LYS A N 1
ATOM 1311 C CA . LYS A 1 203 ? 38.687 3.224 -8.770 1.00 39.61 182 LYS A CA 1
ATOM 1312 C C . LYS A 1 203 ? 38.296 1.754 -8.782 1.00 43.20 182 LYS A C 1
ATOM 1313 O O . LYS A 1 203 ? 37.426 1.335 -8.014 1.00 44.26 182 LYS A O 1
ATOM 1319 N N . TYR A 1 204 ? 38.937 0.963 -9.641 1.00 41.01 183 TYR A N 1
ATOM 1320 C CA . TYR A 1 204 ? 38.494 -0.420 -9.758 1.00 49.88 183 TYR A CA 1
ATOM 1321 C C . TYR A 1 204 ? 39.617 -1.326 -10.239 1.00 47.76 183 TYR A C 1
ATOM 1322 O O . TYR A 1 204 ? 40.693 -0.880 -10.646 1.00 45.97 183 TYR A O 1
ATOM 1331 N N . GLY A 1 205 ? 39.331 -2.620 -10.166 1.00 48.67 184 GLY A N 1
ATOM 1332 C CA . GLY A 1 205 ? 40.210 -3.689 -10.574 1.00 48.69 184 GLY A CA 1
ATOM 1333 C C . GLY A 1 205 ? 39.365 -4.924 -10.782 1.00 44.98 184 GLY A C 1
ATOM 1334 O O . GLY A 1 205 ? 38.133 -4.865 -10.738 1.00 44.28 184 GLY A O 1
ATOM 1335 N N . GLU A 1 206 ? 40.031 -6.051 -11.021 1.00 52.01 185 GLU A N 1
ATOM 1336 C CA . GLU A 1 206 ? 39.285 -7.276 -11.282 1.00 49.24 185 GLU A CA 1
ATOM 1337 C C . GLU A 1 206 ? 38.455 -7.634 -10.060 1.00 51.84 185 GLU A C 1
ATOM 1338 O O . GLU A 1 206 ? 39.000 -7.864 -8.974 1.00 58.08 185 GLU A O 1
ATOM 1344 N N . LEU A 1 207 ? 37.136 -7.687 -10.245 1.00 54.72 186 LEU A N 1
ATOM 1345 C CA . LEU A 1 207 ? 36.207 -8.043 -9.172 1.00 47.98 186 LEU A CA 1
ATOM 1346 C C . LEU A 1 207 ? 36.387 -7.121 -7.966 1.00 53.60 186 LEU A C 1
ATOM 1347 O O . LEU A 1 207 ? 36.374 -7.559 -6.813 1.00 57.01 186 LEU A O 1
ATOM 1352 N N . ARG A 1 208 ? 36.542 -5.826 -8.239 1.00 48.82 187 ARG A N 1
ATOM 1353 C CA . ARG A 1 208 ? 36.897 -4.849 -7.221 1.00 46.64 187 ARG A CA 1
ATOM 1354 C C . ARG A 1 208 ? 36.329 -3.486 -7.585 1.00 50.97 187 ARG A C 1
ATOM 1355 O O . ARG A 1 208 ? 36.063 -3.191 -8.753 1.00 61.41 187 ARG A O 1
ATOM 1363 N N . SER A 1 209 ? 36.155 -2.652 -6.561 1.00 43.52 188 SER A N 1
ATOM 1364 C CA . SER A 1 209 ? 35.809 -1.251 -6.762 1.00 45.90 188 SER A CA 1
ATOM 1365 C C . SER A 1 209 ? 36.178 -0.469 -5.509 1.00 45.34 188 SER A C 1
ATOM 1366 O O . SER A 1 209 ? 36.212 -1.021 -4.407 1.00 39.63 188 SER A O 1
ATOM 1369 N N . LEU A 1 210 ? 36.449 0.823 -5.693 1.00 43.22 189 LEU A N 1
ATOM 1370 C CA . LEU A 1 210 ? 36.729 1.725 -4.578 1.00 36.38 189 LEU A CA 1
ATOM 1371 C C . LEU A 1 210 ? 36.171 3.098 -4.917 1.00 34.61 189 LEU A C 1
ATOM 1372 O O . LEU A 1 210 ? 36.638 3.737 -5.864 1.00 41.25 189 LEU A O 1
ATOM 1377 N N . GLY A 1 211 ? 35.202 3.557 -4.136 1.00 35.45 190 GLY A N 1
ATOM 1378 C CA . GLY A 1 211 ? 34.535 4.827 -4.390 1.00 41.25 190 GLY A CA 1
ATOM 1379 C C . GLY A 1 211 ? 34.618 5.775 -3.208 1.00 38.75 190 GLY A C 1
ATOM 1380 O O . GLY A 1 211 ? 34.513 5.349 -2.055 1.00 39.44 190 GLY A O 1
ATOM 1381 N N . ARG A 1 212 ? 34.709 7.058 -3.538 1.00 42.39 191 ARG A N 1
ATOM 1382 C CA . ARG A 1 212 ? 34.725 8.104 -2.501 1.00 36.13 191 ARG A CA 1
ATOM 1383 C C . ARG A 1 212 ? 33.337 8.714 -2.488 1.00 38.57 191 ARG A C 1
ATOM 1384 O O . ARG A 1 212 ? 32.909 9.218 -3.519 1.00 44.07 191 ARG A O 1
ATOM 1392 N N . ILE A 1 213 ? 32.676 8.644 -1.353 1.00 39.58 192 ILE A N 1
ATOM 1393 C CA . ILE A 1 213 ? 31.312 9.143 -1.202 1.00 45.81 192 ILE A CA 1
ATOM 1394 C C . ILE A 1 213 ? 31.354 10.393 -0.337 1.00 40.82 192 ILE A C 1
ATOM 1395 O O . ILE A 1 213 ? 31.815 10.349 0.811 1.00 48.83 192 ILE A O 1
ATOM 1400 N N . ASP A 1 214 ? 30.854 11.501 -0.876 1.00 39.03 193 ASP A N 1
ATOM 1401 C CA . ASP A 1 214 ? 30.853 12.786 -0.191 1.00 47.42 193 ASP A CA 1
ATOM 1402 C C . ASP A 1 214 ? 29.443 13.228 0.161 1.00 51.38 193 ASP A C 1
ATOM 1403 O O . ASP A 1 214 ? 28.557 13.238 -0.700 1.00 50.97 193 ASP A O 1
ATOM 1408 N N . THR A 1 215 ? 29.272 13.619 1.414 1.00 48.71 194 THR A N 1
ATOM 1409 C CA . THR A 1 215 ? 27.965 14.169 1.810 1.00 49.61 194 THR A CA 1
ATOM 1410 C C . THR A 1 215 ? 27.843 15.523 1.109 1.00 55.52 194 THR A C 1
ATOM 1411 O O . THR A 1 215 ? 28.734 16.364 1.286 1.00 59.35 194 THR A O 1
ATOM 1415 N N . PRO A 1 216 ? 26.796 15.745 0.292 1.00 56.88 195 PRO A N 1
ATOM 1416 C CA . PRO A 1 216 ? 26.609 17.022 -0.398 1.00 56.12 195 PRO A CA 1
ATOM 1417 C C . PRO A 1 216 ? 26.106 18.089 0.562 1.00 55.73 195 PRO A C 1
ATOM 1418 O O . PRO A 1 216 ? 25.578 17.802 1.637 1.00 62.53 195 PRO A O 1
ATOM 1422 N N . ASP A 1 217 ? 26.295 19.343 0.146 1.00 60.86 196 ASP A N 1
ATOM 1423 C CA . ASP A 1 217 ? 25.883 20.476 0.969 1.00 61.64 196 ASP A CA 1
ATOM 1424 C C . ASP A 1 217 ? 24.394 20.426 1.294 1.00 59.62 196 ASP A C 1
ATOM 1425 O O . ASP A 1 217 ? 23.976 20.832 2.385 1.00 66.47 196 ASP A O 1
ATOM 1430 N N . THR A 1 218 ? 23.575 19.957 0.347 1.00 58.38 197 THR A N 1
ATOM 1431 C CA . THR A 1 218 ? 22.125 20.001 0.521 1.00 60.79 197 THR A CA 1
ATOM 1432 C C . THR A 1 218 ? 21.662 19.262 1.773 1.00 57.70 197 THR A C 1
ATOM 1433 O O . THR A 1 218 ? 20.646 19.634 2.370 1.00 55.48 197 THR A O 1
ATOM 1437 N N . ILE A 1 219 ? 22.383 18.224 2.192 1.00 61.10 198 ILE A N 1
ATOM 1438 C CA . ILE A 1 219 ? 22.008 17.442 3.363 1.00 54.27 198 ILE A CA 1
ATOM 1439 C C . ILE A 1 219 ? 23.052 17.506 4.465 1.00 55.52 198 ILE A C 1
ATOM 1440 O O . ILE A 1 219 ? 22.842 16.924 5.536 1.00 58.20 198 ILE A O 1
ATOM 1445 N N . ALA A 1 220 ? 24.193 18.159 4.213 1.00 51.84 199 ALA A N 1
ATOM 1446 C CA . ALA A 1 220 ? 25.237 18.340 5.219 1.00 51.80 199 ALA A CA 1
ATOM 1447 C C . ALA A 1 220 ? 24.650 18.679 6.587 1.00 58.22 199 ALA A C 1
ATOM 1448 O O . ALA A 1 220 ? 25.056 18.122 7.612 1.00 56.37 199 ALA A O 1
ATOM 1450 N N . ASP A 1 221 ? 23.699 19.615 6.617 1.00 56.19 200 ASP A N 1
ATOM 1451 C CA . ASP A 1 221 ? 23.108 20.061 7.874 1.00 52.13 200 ASP A CA 1
ATOM 1452 C C . ASP A 1 221 ? 22.317 18.960 8.570 1.00 60.69 200 ASP A C 1
ATOM 1453 O O . ASP A 1 221 ? 22.121 19.030 9.788 1.00 63.16 200 ASP A O 1
ATOM 1458 N N . GLU A 1 222 ? 21.857 17.952 7.826 1.00 63.43 201 GLU A N 1
ATOM 1459 C CA . GLU A 1 222 ? 20.964 16.932 8.356 1.00 62.11 201 GLU A CA 1
ATOM 1460 C C . GLU A 1 222 ? 21.610 15.565 8.526 1.00 58.52 201 GLU A C 1
ATOM 1461 O O . GLU A 1 222 ? 21.062 14.731 9.254 1.00 51.22 201 GLU A O 1
ATOM 1467 N N . ALA A 1 223 ? 22.744 15.314 7.876 1.00 55.61 202 ALA A N 1
ATOM 1468 C CA . ALA A 1 223 ? 23.358 13.991 7.832 1.00 54.53 202 ALA A CA 1
ATOM 1469 C C . ALA A 1 223 ? 23.897 13.512 9.181 1.00 48.75 202 ALA A C 1
ATOM 1470 O O . ALA A 1 223 ? 23.762 12.320 9.488 1.00 46.73 202 ALA A O 1
ATOM 1472 N N . PRO A 1 224 ? 24.525 14.366 10.004 1.00 46.70 203 PRO A N 1
ATOM 1473 C CA . PRO A 1 224 ? 24.964 13.890 11.331 1.00 42.60 203 PRO A CA 1
ATOM 1474 C C . PRO A 1 224 ? 23.842 13.326 12.191 1.00 45.96 203 PRO A C 1
ATOM 1475 O O . PRO A 1 224 ? 24.130 12.614 13.160 1.00 44.00 203 PRO A O 1
ATOM 1479 N N . ARG A 1 225 ? 22.579 13.615 11.874 1.00 48.89 204 ARG A N 1
ATOM 1480 C CA . ARG A 1 225 ? 21.476 13.046 12.639 1.00 43.17 204 ARG A CA 1
ATOM 1481 C C . ARG A 1 225 ? 21.186 11.613 12.219 1.00 44.19 204 ARG A C 1
ATOM 1482 O O . ARG A 1 225 ? 20.727 10.812 13.041 1.00 48.75 204 ARG A O 1
ATOM 1490 N N . HIS A 1 226 ? 21.444 11.275 10.958 1.00 42.14 205 HIS A N 1
ATOM 1491 C CA . HIS A 1 226 ? 21.367 9.892 10.518 1.00 40.93 205 HIS A CA 1
ATOM 1492 C C . HIS A 1 226 ? 22.573 9.106 11.028 1.00 35.63 205 HIS A C 1
ATOM 1493 O O . HIS A 1 226 ? 23.568 9.664 11.498 1.00 47.01 205 HIS A O 1
ATOM 1500 N N . LEU A 1 227 ? 22.467 7.782 10.938 1.00 34.86 206 LEU A N 1
ATOM 1501 C CA . LEU A 1 227 ? 23.631 6.928 11.140 1.00 30.81 206 LEU A CA 1
ATOM 1502 C C . LEU A 1 227 ? 24.473 6.878 9.870 1.00 32.44 206 LEU A C 1
ATOM 1503 O O . LEU A 1 227 ? 25.662 7.213 9.882 1.00 44.19 206 LEU A O 1
ATOM 1508 N N . ILE A 1 228 ? 23.859 6.460 8.763 1.00 39.31 207 ILE A N 1
ATOM 1509 C CA . ILE A 1 228 ? 24.434 6.542 7.425 1.00 35.24 207 ILE A CA 1
ATOM 1510 C C . ILE A 1 228 ? 23.319 7.024 6.510 1.00 38.93 207 ILE A C 1
ATOM 1511 O O . ILE A 1 228 ? 22.404 6.256 6.195 1.00 45.61 207 ILE A O 1
ATOM 1516 N N . HIS A 1 229 ? 23.374 8.290 6.099 1.00 36.82 208 HIS A N 1
ATOM 1517 C CA . HIS A 1 229 ? 22.301 8.867 5.299 1.00 30.38 208 HIS A CA 1
ATOM 1518 C C . HIS A 1 229 ? 21.979 7.966 4.108 1.00 34.76 208 HIS A C 1
ATOM 1519 O O . HIS A 1 229 ? 22.896 7.450 3.456 1.00 42.43 208 HIS A O 1
ATOM 1526 N N . PRO A 1 230 ? 20.694 7.743 3.809 1.00 32.49 209 PRO A N 1
ATOM 1527 C CA . PRO A 1 230 ? 20.327 6.867 2.680 1.00 34.89 209 PRO A CA 1
ATOM 1528 C C . PRO A 1 230 ? 21.007 7.207 1.365 1.00 37.62 209 PRO A C 1
ATOM 1529 O O . PRO A 1 230 ? 21.372 6.294 0.613 1.00 42.11 209 PRO A O 1
ATOM 1533 N N . ALA A 1 231 ? 21.167 8.497 1.057 1.00 37.36 210 ALA A N 1
ATOM 1534 C CA . ALA A 1 231 ? 21.857 8.894 -0.168 1.00 40.63 210 ALA A CA 1
ATOM 1535 C C . ALA A 1 231 ? 23.236 8.249 -0.265 1.00 43.06 210 ALA A C 1
ATOM 1536 O O . ALA A 1 231 ? 23.604 7.690 -1.304 1.00 37.39 210 ALA A O 1
ATOM 1538 N N . LEU A 1 232 ? 24.016 8.320 0.816 1.00 38.69 211 LEU A N 1
ATOM 1539 C CA . LEU A 1 232 ? 25.344 7.718 0.799 1.00 35.86 211 LEU A CA 1
ATOM 1540 C C . LEU A 1 232 ? 25.264 6.198 0.825 1.00 39.62 211 LEU A C 1
ATOM 1541 O O . LEU A 1 232 ? 26.140 5.522 0.273 1.00 37.70 211 LEU A O 1
ATOM 1546 N N . LEU A 1 233 ? 24.228 5.651 1.464 1.00 31.44 212 LEU A N 1
ATOM 1547 C CA . LEU A 1 233 ? 24.035 4.205 1.479 1.00 38.48 212 LEU A CA 1
ATOM 1548 C C . LEU A 1 233 ? 23.726 3.681 0.082 1.00 45.53 212 LEU A C 1
ATOM 1549 O O . LEU A 1 233 ? 24.260 2.645 -0.332 1.00 51.15 212 LEU A O 1
ATOM 1554 N N . ASP A 1 234 ? 22.863 4.385 -0.656 1.00 36.49 213 ASP A N 1
ATOM 1555 C CA . ASP A 1 234 ? 22.611 4.044 -2.053 1.00 36.76 213 ASP A CA 1
ATOM 1556 C C . ASP A 1 234 ? 23.895 4.100 -2.875 1.00 39.95 213 ASP A C 1
ATOM 1557 O O . ASP A 1 234 ? 24.168 3.207 -3.685 1.00 39.82 213 ASP A O 1
ATOM 1562 N N . ALA A 1 235 ? 24.691 5.159 -2.687 1.00 38.66 214 ALA A N 1
ATOM 1563 C CA . ALA A 1 235 ? 25.924 5.318 -3.454 1.00 38.10 214 ALA A CA 1
ATOM 1564 C C . ALA A 1 235 ? 26.879 4.150 -3.245 1.00 38.08 214 ALA A C 1
ATOM 1565 O O . ALA A 1 235 ? 27.660 3.820 -4.145 1.00 37.77 214 ALA A O 1
ATOM 1567 N N . CYS A 1 236 ? 26.846 3.525 -2.065 1.00 39.74 215 CYS A N 1
ATOM 1568 C CA . CYS A 1 236 ? 27.655 2.330 -1.842 1.00 38.89 215 CYS A CA 1
ATOM 1569 C C . CYS A 1 236 ? 27.309 1.238 -2.846 1.00 42.88 215 CYS A C 1
ATOM 1570 O O . CYS A 1 236 ? 28.201 0.565 -3.375 1.00 47.78 215 CYS A O 1
ATOM 1573 N N . PHE A 1 237 ? 26.018 1.050 -3.125 1.00 41.46 216 PHE A N 1
ATOM 1574 C CA . PHE A 1 237 ? 25.619 0.039 -4.098 1.00 46.56 216 PHE A CA 1
ATOM 1575 C C . PHE A 1 237 ? 25.937 0.490 -5.518 1.00 47.72 216 PHE A C 1
ATOM 1576 O O . PHE A 1 237 ? 26.272 -0.335 -6.376 1.00 46.63 216 PHE A O 1
ATOM 1584 N N . GLN A 1 238 ? 25.805 1.792 -5.790 1.00 43.21 217 GLN A N 1
ATOM 1585 C CA . GLN A 1 238 ? 26.310 2.353 -7.040 1.00 36.31 217 GLN A CA 1
ATOM 1586 C C . GLN A 1 238 ? 27.769 1.972 -7.252 1.00 50.68 217 GLN A C 1
ATOM 1587 O O . GLN A 1 238 ? 28.156 1.500 -8.327 1.00 54.86 217 GLN A O 1
ATOM 1593 N N . SER A 1 239 ? 28.596 2.189 -6.225 1.00 39.46 218 SER A N 1
ATOM 1594 C CA . SER A 1 239 ? 30.019 1.872 -6.310 1.00 43.08 218 SER A CA 1
ATOM 1595 C C . SER A 1 239 ? 30.248 0.400 -6.640 1.00 40.81 218 SER A C 1
ATOM 1596 O O . SER A 1 239 ? 31.078 0.065 -7.494 1.00 42.79 218 SER A O 1
ATOM 1599 N N . LEU A 1 240 ? 29.524 -0.496 -5.963 1.00 39.99 219 LEU A N 1
ATOM 1600 C CA . LEU A 1 240 ? 29.732 -1.928 -6.165 1.00 50.50 219 LEU A CA 1
ATOM 1601 C C . LEU A 1 240 ? 29.395 -2.363 -7.586 1.00 54.19 219 LEU A C 1
ATOM 1602 O O . LEU A 1 240 ? 29.992 -3.318 -8.096 1.00 51.79 219 LEU A O 1
ATOM 1607 N N . SER A 1 241 ? 28.446 -1.687 -8.239 1.00 56.12 220 SER A N 1
ATOM 1608 C CA . SER A 1 241 ? 28.052 -2.067 -9.592 1.00 47.72 220 SER A CA 1
ATOM 1609 C C . SER A 1 241 ? 29.211 -1.992 -10.577 1.00 57.25 220 SER A C 1
ATOM 1610 O O . SER A 1 241 ? 29.135 -2.591 -11.655 1.00 63.16 220 SER A O 1
ATOM 1613 N N . ILE A 1 242 ? 30.282 -1.270 -10.231 1.00 57.45 221 ILE A N 1
ATOM 1614 C CA . ILE A 1 242 ? 31.438 -1.136 -11.114 1.00 51.30 221 ILE A CA 1
ATOM 1615 C C . ILE A 1 242 ? 32.408 -2.299 -10.975 1.00 54.17 221 ILE A C 1
ATOM 1616 O O . ILE A 1 242 ? 33.385 -2.380 -11.732 1.00 60.43 221 ILE A O 1
ATOM 1621 N N . ALA A 1 243 ? 32.147 -3.236 -10.063 1.00 55.26 222 ALA A N 1
ATOM 1622 C CA . ALA A 1 243 ? 33.049 -4.366 -9.881 1.00 59.93 222 ALA A CA 1
ATOM 1623 C C . ALA A 1 243 ? 32.748 -5.521 -10.829 1.00 61.26 222 ALA A C 1
ATOM 1624 O O . ALA A 1 243 ? 33.670 -6.204 -11.284 1.00 71.68 222 ALA A O 1
ATOM 1626 N N . MET A 1 244 ? 31.469 -5.757 -11.127 1.00 67.67 223 MET A N 1
ATOM 1627 C CA . MET A 1 244 ? 31.079 -6.747 -12.126 1.00 69.46 223 MET A CA 1
ATOM 1628 C C . MET A 1 244 ? 31.254 -6.213 -13.542 1.00 73.93 223 MET A C 1
ATOM 1629 O O . MET A 1 244 ? 31.736 -6.932 -14.425 1.00 75.31 223 MET A O 1
ATOM 1634 N N . GLY A 1 245 ? 30.875 -4.955 -13.753 1.00 84.32 224 GLY A N 1
ATOM 1635 C CA . GLY A 1 245 ? 30.812 -4.406 -15.098 1.00 85.44 224 GLY A CA 1
ATOM 1636 C C . GLY A 1 245 ? 32.167 -4.394 -15.783 1.00 88.74 224 GLY A C 1
ATOM 1637 O O . GLY A 1 245 ? 33.203 -4.150 -15.159 1.00 90.39 224 GLY A O 1
ATOM 1638 N N . ASN A 1 246 ? 32.155 -4.670 -17.088 1.00 82.91 225 ASN A N 1
ATOM 1639 C CA . ASN A 1 246 ? 33.366 -4.678 -17.898 1.00 84.54 225 ASN A CA 1
ATOM 1640 C C . ASN A 1 246 ? 33.150 -3.752 -19.084 1.00 87.00 225 ASN A C 1
ATOM 1641 O O . ASN A 1 246 ? 32.244 -3.977 -19.894 1.00 89.10 225 ASN A O 1
ATOM 1646 N N . ASP A 1 247 ? 33.986 -2.722 -19.185 1.00 85.21 226 ASP A N 1
ATOM 1647 C CA . ASP A 1 247 ? 33.964 -1.797 -20.314 1.00 76.09 226 ASP A CA 1
ATOM 1648 C C . ASP A 1 247 ? 34.074 -2.512 -21.656 1.00 71.69 226 ASP A C 1
ATOM 1649 O O . ASP A 1 247 ? 34.490 -1.915 -22.650 1.00 77.64 226 ASP A O 1
ATOM 1654 N N . ASP A 1 252 ? 27.235 -0.912 -22.390 1.00 87.35 231 ASP A N 1
ATOM 1655 C CA . ASP A 1 252 ? 27.097 -1.460 -21.047 1.00 90.10 231 ASP A CA 1
ATOM 1656 C C . ASP A 1 252 ? 25.785 -0.978 -20.422 1.00 86.46 231 ASP A C 1
ATOM 1657 O O . ASP A 1 252 ? 25.694 0.163 -19.980 1.00 76.55 231 ASP A O 1
ATOM 1662 N N . LYS A 1 253 ? 24.767 -1.854 -20.364 1.00 87.87 232 LYS A N 1
ATOM 1663 C CA . LYS A 1 253 ? 23.414 -1.403 -20.009 1.00 86.27 232 LYS A CA 1
ATOM 1664 C C . LYS A 1 253 ? 22.658 -2.516 -19.264 1.00 88.30 232 LYS A C 1
ATOM 1665 O O . LYS A 1 253 ? 21.827 -3.231 -19.826 1.00 96.23 232 LYS A O 1
ATOM 1671 N N . THR A 1 254 ? 22.969 -2.694 -17.979 1.00 78.20 233 THR A N 1
ATOM 1672 C CA . THR A 1 254 ? 22.152 -3.560 -17.128 1.00 70.72 233 THR A CA 1
ATOM 1673 C C . THR A 1 254 ? 22.195 -2.952 -15.731 1.00 68.43 233 THR A C 1
ATOM 1674 O O . THR A 1 254 ? 23.223 -2.997 -15.048 1.00 74.25 233 THR A O 1
ATOM 1678 N N . LEU A 1 255 ? 21.093 -2.325 -15.335 1.00 69.16 234 LEU A N 1
ATOM 1679 C CA . LEU A 1 255 ? 20.984 -1.739 -14.009 1.00 69.06 234 LEU A CA 1
ATOM 1680 C C . LEU A 1 255 ? 20.697 -2.813 -12.976 1.00 63.41 234 LEU A C 1
ATOM 1681 O O . LEU A 1 255 ? 19.986 -3.781 -13.250 1.00 63.27 234 LEU A O 1
ATOM 1686 N N . TYR A 1 256 ? 21.273 -2.647 -11.790 1.00 62.62 235 TYR A N 1
ATOM 1687 C CA . TYR A 1 256 ? 21.040 -3.545 -10.672 1.00 60.43 235 TYR A CA 1
ATOM 1688 C C . TYR A 1 256 ? 20.477 -2.747 -9.503 1.00 52.82 235 TYR A C 1
ATOM 1689 O O . TYR A 1 256 ? 20.820 -1.578 -9.307 1.00 56.54 235 TYR A O 1
ATOM 1698 N N . ILE A 1 257 ? 19.609 -3.390 -8.724 1.00 52.50 236 ILE A N 1
ATOM 1699 C CA . ILE A 1 257 ? 18.989 -2.741 -7.564 1.00 51.72 236 ILE A CA 1
ATOM 1700 C C . ILE A 1 257 ? 19.031 -3.682 -6.386 1.00 48.16 236 ILE A C 1
ATOM 1701 O O . ILE A 1 257 ? 18.963 -4.916 -6.529 1.00 50.05 236 ILE A O 1
ATOM 1706 N N . PRO A 1 258 ? 19.198 -3.136 -5.177 1.00 46.95 237 PRO A N 1
ATOM 1707 C CA . PRO A 1 258 ? 19.265 -3.963 -3.968 1.00 47.01 237 PRO A CA 1
ATOM 1708 C C . PRO A 1 258 ? 18.139 -4.988 -3.890 1.00 38.88 237 PRO A C 1
ATOM 1709 O O . PRO A 1 258 ? 16.970 -4.679 -4.138 1.00 40.73 237 PRO A O 1
ATOM 1713 N N . PHE A 1 259 ? 18.505 -6.220 -3.537 1.00 41.03 238 PHE A N 1
ATOM 1714 C CA . PHE A 1 259 ? 17.579 -7.346 -3.539 1.00 38.51 238 PHE A CA 1
ATOM 1715 C C . PHE A 1 259 ? 17.690 -8.147 -2.245 1.00 47.16 238 PHE A C 1
ATOM 1716 O O . PHE A 1 259 ? 16.698 -8.320 -1.528 1.00 48.29 238 PHE A O 1
ATOM 1724 N N . ASP A 1 260 ? 18.891 -8.634 -1.933 1.00 42.34 239 ASP A N 1
ATOM 1725 C CA . ASP A 1 260 ? 19.150 -9.359 -0.698 1.00 38.06 239 ASP A CA 1
ATOM 1726 C C . ASP A 1 260 ? 20.429 -8.845 -0.047 1.00 41.48 239 ASP A C 1
ATOM 1727 O O . ASP A 1 260 ? 21.320 -8.310 -0.712 1.00 45.70 239 ASP A O 1
ATOM 1732 N N . VAL A 1 261 ? 20.505 -9.024 1.274 1.00 39.60 240 VAL A N 1
ATOM 1733 C CA . VAL A 1 261 ? 21.705 -8.765 2.071 1.00 43.09 240 VAL A CA 1
ATOM 1734 C C . VAL A 1 261 ? 21.757 -9.818 3.171 1.00 43.99 240 VAL A C 1
ATOM 1735 O O . VAL A 1 261 ? 20.855 -9.878 4.014 1.00 43.72 240 VAL A O 1
ATOM 1739 N N . ARG A 1 262 ? 22.798 -10.654 3.168 1.00 39.35 241 ARG A N 1
ATOM 1740 C CA . ARG A 1 262 ? 22.925 -11.631 4.246 1.00 45.65 241 ARG A CA 1
ATOM 1741 C C . ARG A 1 262 ? 23.162 -10.937 5.582 1.00 45.04 241 ARG A C 1
ATOM 1742 O O . ARG A 1 262 ? 22.526 -11.274 6.586 1.00 50.96 241 ARG A O 1
ATOM 1750 N N . ARG A 1 263 ? 24.078 -9.970 5.617 1.00 34.96 242 ARG A N 1
ATOM 1751 C CA . ARG A 1 263 ? 24.339 -9.229 6.845 1.00 38.32 242 ARG A CA 1
ATOM 1752 C C . ARG A 1 263 ? 24.794 -7.811 6.534 1.00 35.94 242 ARG A C 1
ATOM 1753 O O . ARG A 1 263 ? 25.725 -7.610 5.748 1.00 38.40 242 ARG A O 1
ATOM 1761 N N . PHE A 1 264 ? 24.133 -6.841 7.159 1.00 37.99 243 PHE A N 1
ATOM 1762 C CA . PHE A 1 264 ? 24.624 -5.474 7.288 1.00 32.71 243 PHE A CA 1
ATOM 1763 C C . PHE A 1 264 ? 24.955 -5.226 8.754 1.00 29.51 243 PHE A C 1
ATOM 1764 O O . PHE A 1 264 ? 24.070 -5.310 9.613 1.00 32.31 243 PHE A O 1
ATOM 1772 N N . SER A 1 265 ? 26.219 -4.921 9.040 1.00 25.23 244 SER A N 1
ATOM 1773 C CA . SER A 1 265 ? 26.681 -4.648 10.397 1.00 23.60 244 SER A CA 1
ATOM 1774 C C . SER A 1 265 ? 27.126 -3.195 10.501 1.00 29.23 244 SER A C 1
ATOM 1775 O O . SER A 1 265 ? 28.102 -2.794 9.859 1.00 32.43 244 SER A O 1
ATOM 1778 N N . PHE A 1 266 ? 26.412 -2.413 11.308 1.00 28.00 245 PHE A N 1
ATOM 1779 C CA . PHE A 1 266 ? 26.754 -1.018 11.553 1.00 31.07 245 PHE A CA 1
ATOM 1780 C C . PHE A 1 266 ? 27.727 -0.919 12.722 1.00 32.08 245 PHE A C 1
ATOM 1781 O O . PHE A 1 266 ? 27.509 -1.533 13.772 1.00 40.79 245 PHE A O 1
ATOM 1789 N N . HIS A 1 267 ? 28.798 -0.144 12.538 1.00 37.37 246 HIS A N 1
ATOM 1790 C CA . HIS A 1 267 ? 29.842 0.008 13.545 1.00 42.61 246 HIS A CA 1
ATOM 1791 C C . HIS A 1 267 ? 30.047 1.439 14.021 1.00 35.71 246 HIS A C 1
ATOM 1792 O O . HIS A 1 267 ? 30.360 1.638 15.196 1.00 41.98 246 HIS A O 1
ATOM 1799 N N . ALA A 1 268 ? 29.879 2.437 13.154 1.00 30.91 247 ALA A N 1
ATOM 1800 C CA . ALA A 1 268 ? 30.154 3.819 13.523 1.00 33.61 247 ALA A CA 1
ATOM 1801 C C . ALA A 1 268 ? 29.488 4.748 12.519 1.00 29.49 247 ALA A C 1
ATOM 1802 O O . ALA A 1 268 ? 29.359 4.414 11.339 1.00 27.81 247 ALA A O 1
ATOM 1804 N N . LYS A 1 269 ? 29.054 5.909 13.009 1.00 30.87 248 LYS A N 1
ATOM 1805 C CA . LYS A 1 269 ? 28.390 6.896 12.163 1.00 25.40 248 LYS A CA 1
ATOM 1806 C C . LYS A 1 269 ? 29.265 7.307 10.983 1.00 26.03 248 LYS A C 1
ATOM 1807 O O . LYS A 1 269 ? 30.490 7.411 11.097 1.00 28.76 248 LYS A O 1
ATOM 1813 N N . ALA A 1 270 ? 28.618 7.538 9.843 1.00 24.49 249 ALA A N 1
ATOM 1814 C CA . ALA A 1 270 ? 29.294 8.064 8.665 1.00 38.36 249 ALA A CA 1
ATOM 1815 C C . ALA A 1 270 ? 29.736 9.509 8.869 1.00 36.84 249 ALA A C 1
ATOM 1816 O O . ALA A 1 270 ? 29.037 10.311 9.492 1.00 36.62 249 ALA A O 1
ATOM 1818 N N . GLY A 1 271 ? 30.915 9.836 8.339 1.00 44.52 250 GLY A N 1
ATOM 1819 C CA . GLY A 1 271 ? 31.375 11.204 8.255 1.00 43.36 250 GLY A CA 1
ATOM 1820 C C . GLY A 1 271 ? 31.103 11.839 6.900 1.00 43.38 250 GLY A C 1
ATOM 1821 O O . GLY A 1 271 ? 30.372 11.311 6.061 1.00 47.68 250 GLY A O 1
ATOM 1822 N N . LYS A 1 272 ? 31.720 13.008 6.691 1.00 52.34 251 LYS A N 1
ATOM 1823 C CA . LYS A 1 272 ? 31.454 13.782 5.479 1.00 44.03 251 LYS A CA 1
ATOM 1824 C C . LYS A 1 272 ? 32.080 13.150 4.235 1.00 50.47 251 LYS A C 1
ATOM 1825 O O . LYS A 1 272 ? 31.602 13.388 3.121 1.00 62.00 251 LYS A O 1
ATOM 1831 N N . ARG A 1 273 ? 33.138 12.368 4.449 1.00 46.78 252 ARG A N 1
ATOM 1832 C CA . ARG A 1 273 ? 33.806 11.651 3.339 1.00 45.92 252 ARG A CA 1
ATOM 1833 C C . ARG A 1 273 ? 33.804 10.165 3.671 1.00 46.10 252 ARG A C 1
ATOM 1834 O O . ARG A 1 273 ? 33.998 9.837 4.836 1.00 48.11 252 ARG A O 1
ATOM 1842 N N . LEU A 1 274 ? 33.630 9.312 2.671 1.00 41.01 253 LEU A N 1
ATOM 1843 C CA . LEU A 1 274 ? 33.511 7.876 2.884 1.00 43.79 253 LEU A CA 1
ATOM 1844 C C . LEU A 1 274 ? 34.200 7.131 1.755 1.00 39.50 253 LEU A C 1
ATOM 1845 O O . LEU A 1 274 ? 34.143 7.553 0.598 1.00 47.74 253 LEU A O 1
ATOM 1850 N N . TYR A 1 275 ? 34.852 6.024 2.102 1.00 32.77 254 TYR A N 1
ATOM 1851 C CA . TYR A 1 275 ? 35.504 5.146 1.136 1.00 38.43 254 TYR A CA 1
ATOM 1852 C C . TYR A 1 275 ? 34.819 3.786 1.181 1.00 32.50 254 TYR A C 1
ATOM 1853 O O . TYR A 1 275 ? 34.890 3.085 2.196 1.00 35.13 254 TYR A O 1
ATOM 1862 N N . CYS A 1 276 ? 34.153 3.420 0.089 1.00 32.81 255 CYS A N 1
ATOM 1863 C CA . CYS A 1 276 ? 33.436 2.153 -0.019 1.00 42.42 255 CYS A CA 1
ATOM 1864 C C . CYS A 1 276 ? 34.243 1.193 -0.890 1.00 35.63 255 CYS A C 1
ATOM 1865 O O . CYS A 1 276 ? 34.402 1.423 -2.093 1.00 38.08 255 CYS A O 1
ATOM 1868 N N . TYR A 1 277 ? 34.749 0.118 -0.285 1.00 30.68 256 TYR A N 1
ATOM 1869 C CA . TYR A 1 277 ? 35.519 -0.899 -0.997 1.00 35.34 256 TYR A CA 1
ATOM 1870 C C . TYR A 1 277 ? 34.647 -2.134 -1.205 1.00 30.36 256 TYR A C 1
ATOM 1871 O O . TYR A 1 277 ? 34.241 -2.785 -0.237 1.00 37.36 256 TYR A O 1
ATOM 1880 N N . GLY A 1 278 ? 34.358 -2.453 -2.465 1.00 35.65 257 GLY A N 1
ATOM 1881 C CA . GLY A 1 278 ? 33.543 -3.601 -2.818 1.00 41.39 257 GLY A CA 1
ATOM 1882 C C . GLY A 1 278 ? 34.332 -4.698 -3.510 1.00 43.12 257 GLY A C 1
ATOM 1883 O O . GLY A 1 278 ? 35.293 -4.429 -4.235 1.00 42.71 257 GLY A O 1
ATOM 1884 N N . GLN A 1 279 ? 33.920 -5.945 -3.268 1.00 42.94 258 GLN A N 1
ATOM 1885 C CA . GLN A 1 279 ? 34.455 -7.117 -3.957 1.00 44.17 258 GLN A CA 1
ATOM 1886 C C . GLN A 1 279 ? 33.280 -7.959 -4.443 1.00 50.45 258 GLN A C 1
ATOM 1887 O O . GLN A 1 279 ? 32.567 -8.560 -3.632 1.00 46.20 258 GLN A O 1
ATOM 1893 N N . ALA A 1 280 ? 33.089 -8.007 -5.760 1.00 52.60 259 ALA A N 1
ATOM 1894 C CA . ALA A 1 280 ? 31.982 -8.738 -6.361 1.00 49.58 259 ALA A CA 1
ATOM 1895 C C . ALA A 1 280 ? 32.208 -10.245 -6.278 1.00 54.61 259 ALA A C 1
ATOM 1896 O O . ALA A 1 280 ? 33.340 -10.719 -6.146 1.00 52.08 259 ALA A O 1
ATOM 1898 N N . HIS A 1 281 ? 31.110 -10.997 -6.334 1.00 65.91 260 HIS A N 1
ATOM 1899 C CA . HIS A 1 281 ? 31.147 -12.447 -6.453 1.00 60.24 260 HIS A CA 1
ATOM 1900 C C . HIS A 1 281 ? 30.694 -12.803 -7.860 1.00 66.89 260 HIS A C 1
ATOM 1901 O O . HIS A 1 281 ? 29.759 -12.193 -8.381 1.00 65.86 260 HIS A O 1
ATOM 1908 N N . VAL A 1 282 ? 31.332 -13.798 -8.466 1.00 73.38 261 VAL A N 1
ATOM 1909 C CA . VAL A 1 282 ? 30.940 -14.240 -9.805 1.00 71.25 261 VAL A CA 1
ATOM 1910 C C . VAL A 1 282 ? 29.957 -15.405 -9.723 1.00 63.59 261 VAL A C 1
ATOM 1911 O O . VAL A 1 282 ? 28.745 -15.229 -9.850 1.00 63.84 261 VAL A O 1
ATOM 1915 N N . ILE A 1 286 ? 23.167 -15.378 -13.266 1.00 63.21 265 ILE A N 1
ATOM 1916 C CA . ILE A 1 286 ? 22.167 -14.885 -14.251 1.00 65.89 265 ILE A CA 1
ATOM 1917 C C . ILE A 1 286 ? 22.224 -13.360 -14.294 1.00 56.83 265 ILE A C 1
ATOM 1918 O O . ILE A 1 286 ? 23.190 -12.823 -14.843 1.00 49.17 265 ILE A O 1
ATOM 1923 N N . ALA A 1 287 ? 21.195 -12.706 -13.755 1.00 69.06 266 ALA A N 1
ATOM 1924 C CA . ALA A 1 287 ? 21.139 -11.229 -13.699 1.00 66.42 266 ALA A CA 1
ATOM 1925 C C . ALA A 1 287 ? 21.055 -10.821 -12.233 1.00 68.38 266 ALA A C 1
ATOM 1926 O O . ALA A 1 287 ? 20.372 -9.833 -11.929 1.00 62.06 266 ALA A O 1
ATOM 1928 N N . TYR A 1 288 ? 21.699 -11.597 -11.363 1.00 67.49 267 TYR A N 1
ATOM 1929 C CA . TYR A 1 288 ? 21.739 -11.254 -9.945 1.00 62.72 267 TYR A CA 1
ATOM 1930 C C . TYR A 1 288 ? 23.190 -10.969 -9.579 1.00 67.79 267 TYR A C 1
ATOM 1931 O O . TYR A 1 288 ? 24.004 -11.893 -9.481 1.00 78.89 267 TYR A O 1
ATOM 1940 N N . CYS A 1 289 ? 23.508 -9.696 -9.358 1.00 67.35 268 CYS A N 1
ATOM 1941 C CA . CYS A 1 289 ? 24.835 -9.320 -8.897 1.00 58.01 268 CYS A CA 1
ATOM 1942 C C . CYS A 1 289 ? 24.927 -9.443 -7.381 1.00 55.73 268 CYS A C 1
ATOM 1943 O O . CYS A 1 289 ? 23.936 -9.294 -6.664 1.00 56.81 268 CYS A O 1
ATOM 1946 N N . GLU A 1 290 ? 26.135 -9.724 -6.897 1.00 54.19 269 GLU A N 1
ATOM 1947 C CA . GLU A 1 290 ? 26.365 -9.883 -5.469 1.00 46.53 269 GLU A CA 1
ATOM 1948 C C . GLU A 1 290 ? 27.789 -9.445 -5.149 1.00 50.60 269 GLU A C 1
ATOM 1949 O O . GLU A 1 290 ? 28.684 -9.532 -5.994 1.00 54.02 269 GLU A O 1
ATOM 1955 N N . GLY A 1 291 ? 27.990 -8.970 -3.924 1.00 48.88 270 GLY A N 1
ATOM 1956 C CA . GLY A 1 291 ? 29.299 -8.499 -3.510 1.00 46.83 270 GLY A CA 1
ATOM 1957 C C . GLY A 1 291 ? 29.329 -8.234 -2.023 1.00 45.57 270 GLY A C 1
ATOM 1958 O O . GLY A 1 291 ? 28.293 -8.175 -1.355 1.00 52.49 270 GLY A O 1
ATOM 1959 N N . ASP A 1 292 ? 30.547 -8.077 -1.512 1.00 48.16 271 ASP A N 1
ATOM 1960 C CA . ASP A 1 292 ? 30.785 -7.702 -0.126 1.00 44.28 271 ASP A CA 1
ATOM 1961 C C . ASP A 1 292 ? 31.331 -6.283 -0.073 1.00 41.35 271 ASP A C 1
ATOM 1962 O O . ASP A 1 292 ? 32.097 -5.872 -0.950 1.00 48.75 271 ASP A O 1
ATOM 1967 N N . LEU A 1 293 ? 30.940 -5.537 0.961 1.00 42.35 272 LEU A N 1
ATOM 1968 C CA . LEU A 1 293 ? 31.261 -4.120 1.068 1.00 43.38 272 LEU A CA 1
ATOM 1969 C C . LEU A 1 293 ? 31.856 -3.811 2.433 1.00 34.42 272 LEU A C 1
ATOM 1970 O O . LEU A 1 293 ? 31.453 -4.392 3.446 1.00 38.21 272 LEU A O 1
ATOM 1975 N N . TRP A 1 294 ? 32.820 -2.893 2.445 1.00 32.99 273 TRP A N 1
ATOM 1976 C CA . TRP A 1 294 ? 33.437 -2.392 3.669 1.00 36.88 273 TRP A CA 1
ATOM 1977 C C . TRP A 1 294 ? 33.467 -0.870 3.611 1.00 34.41 273 TRP A C 1
ATOM 1978 O O . TRP A 1 294 ? 34.140 -0.295 2.748 1.00 34.53 273 TRP A O 1
ATOM 1989 N N . LEU A 1 295 ? 32.743 -0.223 4.522 1.00 31.18 274 LEU A N 1
ATOM 1990 C CA . LEU A 1 295 ? 32.623 1.231 4.556 1.00 34.38 274 LEU A CA 1
ATOM 1991 C C . LEU A 1 295 ? 33.609 1.819 5.557 1.00 32.33 274 LEU A C 1
ATOM 1992 O O . LEU A 1 295 ? 33.664 1.382 6.712 1.00 38.82 274 LEU A O 1
ATOM 1997 N N . PHE A 1 296 ? 34.384 2.809 5.112 1.00 35.39 275 PHE A N 1
ATOM 1998 C CA . PHE A 1 296 ? 35.395 3.447 5.942 1.00 35.60 275 PHE A CA 1
ATOM 1999 C C . PHE A 1 296 ? 35.199 4.957 5.942 1.00 36.87 275 PHE A C 1
ATOM 2000 O O . PHE A 1 296 ? 34.769 5.546 4.945 1.00 43.02 275 PHE A O 1
ATOM 2008 N N . ASN A 1 297 ? 35.531 5.575 7.074 1.00 38.38 276 ASN A N 1
ATOM 2009 C CA . ASN A 1 297 ? 35.658 7.019 7.201 1.00 43.80 276 ASN A CA 1
ATOM 2010 C C . ASN A 1 297 ? 37.062 7.454 6.777 1.00 42.08 276 ASN A C 1
ATOM 2011 O O . ASN A 1 297 ? 37.917 6.629 6.445 1.00 43.83 276 ASN A O 1
ATOM 2016 N N . GLU A 1 298 ? 37.305 8.770 6.769 1.00 47.69 277 GLU A N 1
ATOM 2017 C CA . GLU A 1 298 ? 38.580 9.274 6.261 1.00 49.08 277 GLU A CA 1
ATOM 2018 C C . GLU A 1 298 ? 39.751 8.803 7.110 1.00 52.23 277 GLU A C 1
ATOM 2019 O O . GLU A 1 298 ? 40.812 8.456 6.579 1.00 49.39 277 GLU A O 1
ATOM 2025 N N . ASP A 1 299 ? 39.577 8.779 8.427 1.00 34.91 278 ASP A N 1
ATOM 2026 C CA . ASP A 1 299 ? 40.628 8.348 9.339 1.00 30.45 278 ASP A CA 1
ATOM 2027 C C . ASP A 1 299 ? 40.826 6.841 9.353 1.00 39.56 278 ASP A C 1
ATOM 2028 O O . ASP A 1 299 ? 41.734 6.360 10.038 1.00 38.46 278 ASP A O 1
ATOM 2033 N N . GLY A 1 300 ? 40.010 6.091 8.623 1.00 33.64 279 GLY A N 1
ATOM 2034 C CA . GLY A 1 300 ? 40.129 4.653 8.574 1.00 37.38 279 GLY A CA 1
ATOM 2035 C C . GLY A 1 300 ? 39.236 3.914 9.539 1.00 42.19 27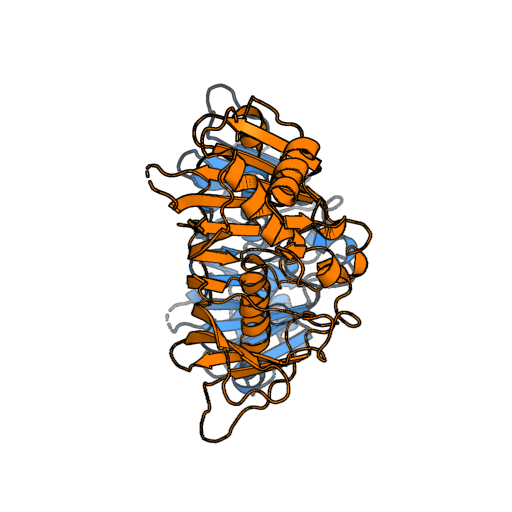9 GLY A C 1
ATOM 2036 O O . GLY A 1 300 ? 39.375 2.692 9.671 1.00 37.23 279 GLY A O 1
ATOM 2037 N N . GLU A 1 301 ? 38.325 4.612 10.211 1.00 38.59 280 GLU A N 1
ATOM 2038 C CA . GLU A 1 301 ? 37.353 3.960 11.076 1.00 40.76 280 GLU A CA 1
ATOM 2039 C C . GLU A 1 301 ? 36.324 3.233 10.223 1.00 39.93 280 GLU A C 1
ATOM 2040 O O . GLU A 1 301 ? 35.599 3.863 9.446 1.00 41.22 280 GLU A O 1
ATOM 2046 N N . LEU A 1 302 ? 36.268 1.909 10.357 1.00 34.77 281 LEU A N 1
ATOM 2047 C CA . LEU A 1 302 ? 35.211 1.143 9.714 1.00 32.98 281 LEU A CA 1
ATOM 2048 C C . LEU A 1 302 ? 33.849 1.655 10.154 1.00 33.26 281 LEU A C 1
ATOM 2049 O O . LEU A 1 302 ? 33.593 1.825 11.349 1.00 38.80 281 LEU A O 1
ATOM 2054 N N . VAL A 1 303 ? 32.974 1.888 9.184 1.00 31.59 282 VAL A N 1
ATOM 2055 C CA . VAL A 1 303 ? 31.625 2.366 9.445 1.00 28.27 282 VAL A CA 1
ATOM 2056 C C . VAL A 1 303 ? 30.608 1.235 9.373 1.00 33.85 282 VAL A C 1
ATOM 2057 O O . VAL A 1 303 ? 29.794 1.065 10.281 1.00 28.90 282 VAL A O 1
ATOM 2061 N N . ALA A 1 304 ? 30.646 0.441 8.305 1.00 34.36 283 ALA A N 1
ATOM 2062 C CA . ALA A 1 304 ? 29.701 -0.653 8.152 1.00 29.16 283 ALA A CA 1
ATOM 2063 C C . ALA A 1 304 ? 30.307 -1.747 7.287 1.00 31.94 283 ALA A C 1
ATOM 2064 O O . ALA A 1 304 ? 31.137 -1.483 6.413 1.00 28.74 283 ALA A O 1
ATOM 2066 N N . GLU A 1 305 ? 29.887 -2.984 7.546 1.00 35.23 284 GLU A N 1
ATOM 2067 C CA . GLU A 1 305 ? 30.259 -4.137 6.737 1.00 29.63 284 GLU A CA 1
ATOM 2068 C C . GLU A 1 305 ? 29.010 -4.740 6.108 1.00 34.04 284 GLU A C 1
ATOM 2069 O O . GLU A 1 305 ? 28.034 -5.026 6.810 1.00 29.68 284 GLU A O 1
ATOM 2075 N N . PHE A 1 306 ? 29.039 -4.930 4.790 1.00 35.00 285 PHE A N 1
ATOM 2076 C CA . PHE A 1 306 ? 28.010 -5.667 4.066 1.00 33.31 285 PHE A CA 1
ATOM 2077 C C . PHE A 1 306 ? 28.555 -7.030 3.662 1.00 42.09 285 PHE A C 1
ATOM 2078 O O . PHE A 1 306 ? 29.602 -7.114 3.011 1.00 41.67 285 PHE A O 1
ATOM 2086 N N . GLU A 1 307 ? 27.849 -8.091 4.047 1.00 42.90 286 GLU A N 1
ATOM 2087 C CA . GLU A 1 307 ? 28.134 -9.442 3.577 1.00 38.26 286 GLU A CA 1
ATOM 2088 C C . GLU A 1 307 ? 26.958 -9.935 2.740 1.00 39.79 286 GLU A C 1
ATOM 2089 O O . GLU A 1 307 ? 25.818 -9.955 3.217 1.00 43.14 286 GLU A O 1
ATOM 2095 N N . GLY A 1 308 ? 27.237 -10.333 1.498 1.00 43.85 287 GLY A N 1
ATOM 2096 C CA . GLY A 1 308 ? 26.228 -10.925 0.637 1.00 46.91 287 GLY A CA 1
ATOM 2097 C C . GLY A 1 308 ? 25.190 -9.945 0.125 1.00 45.70 287 GLY A C 1
ATOM 2098 O O . GLY A 1 308 ? 23.987 -10.217 0.177 1.00 47.41 287 GLY A O 1
ATOM 2099 N N . PHE A 1 309 ? 25.647 -8.796 -0.374 1.00 45.60 288 PHE A N 1
ATOM 2100 C CA . PHE A 1 309 ? 24.772 -7.748 -0.902 1.00 40.60 288 PHE A CA 1
ATOM 2101 C C . PHE A 1 309 ? 24.372 -8.104 -2.334 1.00 44.71 288 PHE A C 1
ATOM 2102 O O . PHE A 1 309 ? 24.985 -7.673 -3.314 1.00 52.72 288 PHE A O 1
ATOM 2110 N N . LYS A 1 310 ? 23.323 -8.914 -2.451 1.00 38.73 289 LYS A N 1
ATOM 2111 C CA . LYS A 1 310 ? 22.817 -9.328 -3.753 1.00 41.81 289 LYS A CA 1
ATOM 2112 C C . LYS A 1 310 ? 21.986 -8.223 -4.403 1.00 40.00 289 LYS A C 1
ATOM 2113 O O . LYS A 1 310 ? 21.375 -7.392 -3.726 1.00 48.77 289 LYS A O 1
ATOM 2119 N N . GLY A 1 311 ? 21.973 -8.222 -5.743 1.00 36.95 290 GLY A N 1
ATOM 2120 C CA . GLY A 1 311 ? 21.221 -7.244 -6.500 1.00 50.02 290 GLY A CA 1
ATOM 2121 C C . GLY A 1 311 ? 20.472 -7.904 -7.643 1.00 53.95 290 GLY A C 1
ATOM 2122 O O . GLY A 1 311 ? 20.649 -9.091 -7.916 1.00 56.36 290 GLY A O 1
ATOM 2123 N N . LYS A 1 312 ? 19.624 -7.114 -8.303 1.00 49.22 291 LYS A N 1
ATOM 2124 C CA . LYS A 1 312 ? 18.773 -7.628 -9.370 1.00 54.80 291 LYS A CA 1
ATOM 2125 C C . LYS A 1 312 ? 18.501 -6.539 -10.396 1.00 55.49 291 LYS A C 1
ATOM 2126 O O . LYS A 1 312 ? 18.384 -5.363 -10.046 1.00 53.09 291 LYS A O 1
ATOM 2132 N N . SER A 1 313 ? 18.421 -6.939 -11.662 1.00 61.60 292 SER A N 1
ATOM 2133 C CA . SER A 1 313 ? 18.046 -6.024 -12.732 1.00 62.18 292 SER A CA 1
ATOM 2134 C C . SER A 1 313 ? 16.583 -5.605 -12.611 1.00 61.04 292 SER A C 1
ATOM 2135 O O . SER A 1 313 ? 16.237 -4.447 -12.846 1.00 59.18 292 SER A O 1
ATOM 2138 N N . GLN B 1 35 ? 47.957 16.822 18.425 1.00 82.45 14 GLN B N 1
ATOM 2139 C CA . GLN B 1 35 ? 46.521 16.570 18.358 1.00 92.26 14 GLN B CA 1
ATOM 2140 C C . GLN B 1 35 ? 46.210 15.109 18.673 1.00 79.60 14 GLN B C 1
ATOM 2141 O O . GLN B 1 35 ? 45.089 14.765 19.047 1.00 74.10 14 GLN B O 1
ATOM 2147 N N . GLY B 1 36 ? 47.220 14.259 18.514 1.00 73.43 15 GLY B N 1
ATOM 2148 C CA . GLY B 1 36 ? 47.077 12.837 18.733 1.00 60.03 15 GLY B CA 1
ATOM 2149 C C . GLY B 1 36 ? 46.955 12.474 20.202 1.00 53.16 15 GLY B C 1
ATOM 2150 O O . GLY B 1 36 ? 46.960 13.318 21.100 1.00 52.53 15 GLY B O 1
ATOM 2151 N N . HIS B 1 37 ? 46.816 11.172 20.436 1.00 47.82 16 HIS B N 1
ATOM 2152 C CA . HIS B 1 37 ? 46.682 10.633 21.782 1.00 37.95 16 HIS B CA 1
ATOM 2153 C C . HIS B 1 37 ? 47.906 11.018 22.608 1.00 41.25 16 HIS B C 1
ATOM 2154 O O . HIS B 1 37 ? 49.038 10.719 22.200 1.00 50.79 16 HIS B O 1
ATOM 2161 N N . PRO B 1 38 ? 47.734 11.676 23.758 1.00 37.60 17 PRO B N 1
ATOM 2162 C CA . PRO B 1 38 ? 48.888 12.276 24.447 1.00 35.20 17 PRO B CA 1
ATOM 2163 C C . PRO B 1 38 ? 49.851 11.273 25.061 1.00 40.28 17 PRO B C 1
ATOM 2164 O O . PRO B 1 38 ? 50.970 11.667 25.413 1.00 41.95 17 PRO B O 1
ATOM 2168 N N . LEU B 1 39 ? 49.474 10.005 25.196 1.00 36.07 18 LEU B N 1
ATOM 2169 C CA . LEU B 1 39 ? 50.335 9.027 25.843 1.00 32.54 18 LEU B CA 1
ATOM 2170 C C . LEU B 1 39 ? 51.071 8.132 24.856 1.00 36.39 18 LEU B C 1
ATOM 2171 O O . LEU B 1 39 ? 51.911 7.330 25.277 1.00 38.02 18 LEU B O 1
ATOM 2176 N N . VAL B 1 40 ? 50.802 8.259 23.561 1.00 30.75 19 VAL B N 1
ATOM 2177 C CA . VAL B 1 40 ? 51.542 7.519 22.547 1.00 46.62 19 VAL B CA 1
ATOM 2178 C C . VAL B 1 40 ? 52.681 8.399 22.042 1.00 48.17 19 VAL B C 1
ATOM 2179 O O . VAL B 1 40 ? 52.483 9.579 21.726 1.00 40.25 19 VAL B O 1
ATOM 2183 N N . GLY B 1 41 ? 53.892 7.847 22.048 1.00 46.15 20 GLY B N 1
ATOM 2184 C CA . GLY B 1 41 ? 55.082 8.588 21.689 1.00 46.79 20 GLY B CA 1
ATOM 2185 C C . GLY B 1 41 ? 55.649 8.196 20.339 1.00 47.39 20 GLY B C 1
ATOM 2186 O O . GLY B 1 41 ? 55.006 7.540 19.518 1.00 49.32 20 GLY B O 1
ATOM 2187 N N . THR B 1 42 ? 56.887 8.637 20.115 1.00 46.52 21 THR B N 1
ATOM 2188 C CA . THR B 1 42 ? 57.590 8.351 18.872 1.00 49.87 21 THR B CA 1
ATOM 2189 C C . THR B 1 42 ? 57.717 6.850 18.645 1.00 43.48 21 THR B C 1
ATOM 2190 O O . THR B 1 42 ? 57.917 6.075 19.585 1.00 34.48 21 THR B O 1
ATOM 2194 N N . ARG B 1 43 ? 57.600 6.443 17.384 1.00 44.11 22 ARG B N 1
ATOM 2195 C CA . ARG B 1 43 ? 57.822 5.066 16.971 1.00 43.32 22 ARG B CA 1
ATOM 2196 C C . ARG B 1 43 ? 58.860 5.038 15.860 1.00 47.66 22 ARG B C 1
ATOM 2197 O O . ARG B 1 43 ? 58.803 5.845 14.927 1.00 58.11 22 ARG B O 1
ATOM 2205 N N . SER B 1 44 ? 59.811 4.109 15.966 1.00 54.46 23 SER B N 1
ATOM 2206 C CA . SER B 1 44 ? 60.939 4.002 15.039 1.00 48.38 23 SER B CA 1
ATOM 2207 C C . SER B 1 44 ? 60.994 2.588 14.475 1.00 42.39 23 SER B C 1
ATOM 2208 O O . SER B 1 44 ? 61.703 1.722 15.007 1.00 50.07 23 SER B O 1
ATOM 2211 N N . PRO B 1 45 ? 60.229 2.313 13.405 1.00 39.50 24 PRO B N 1
ATOM 2212 C CA . PRO B 1 45 ? 60.167 0.948 12.854 1.00 41.62 24 PRO B CA 1
ATOM 2213 C C . PRO B 1 45 ? 61.528 0.361 12.503 1.00 36.41 24 PRO B C 1
ATOM 2214 O O . PRO B 1 45 ? 62.253 0.896 11.658 1.00 33.18 24 PRO B O 1
ATOM 2218 N N . VAL B 1 46 ? 61.877 -0.745 13.158 1.00 45.18 25 VAL B N 1
ATOM 2219 C CA . VAL B 1 46 ? 63.172 -1.398 12.997 1.00 44.21 25 VAL B CA 1
ATOM 2220 C C . VAL B 1 46 ? 63.109 -2.368 11.822 1.00 44.86 25 VAL B C 1
ATOM 2221 O O . VAL B 1 46 ? 62.086 -3.023 11.591 1.00 49.67 25 VAL B O 1
ATOM 2225 N N . ALA B 1 47 ? 64.211 -2.457 11.069 1.00 46.89 26 ALA B N 1
ATOM 2226 C CA . ALA B 1 47 ? 64.196 -3.166 9.792 1.00 42.64 26 ALA B CA 1
ATOM 2227 C C . ALA B 1 47 ? 64.061 -4.675 9.978 1.00 49.17 26 ALA B C 1
ATOM 2228 O O . ALA B 1 47 ? 63.167 -5.301 9.397 1.00 59.30 26 ALA B O 1
ATOM 2230 N N . ASP B 1 48 ? 64.934 -5.283 10.783 1.00 46.74 27 ASP B N 1
ATOM 2231 C CA . ASP B 1 48 ? 64.906 -6.735 10.937 1.00 48.03 27 ASP B CA 1
ATOM 2232 C C . ASP B 1 48 ? 63.778 -7.219 11.845 1.00 55.58 27 ASP B C 1
ATOM 2233 O O . ASP B 1 48 ? 63.748 -8.405 12.194 1.00 60.44 27 ASP B O 1
ATOM 2238 N N . GLU B 1 49 ? 62.867 -6.329 12.239 1.00 51.79 28 GLU B N 1
ATOM 2239 C CA . GLU B 1 49 ? 61.736 -6.671 13.099 1.00 51.80 28 GLU B CA 1
ATOM 2240 C C . GLU B 1 49 ? 60.539 -5.949 12.502 1.00 52.86 28 GLU B C 1
ATOM 2241 O O . GLU B 1 49 ? 60.198 -4.829 12.908 1.00 51.17 28 GLU B O 1
ATOM 2247 N N . PRO B 1 50 ? 59.858 -6.575 11.540 1.00 53.42 29 PRO B N 1
ATOM 2248 C CA . PRO B 1 50 ? 58.855 -5.849 10.750 1.00 54.16 29 PRO B CA 1
ATOM 2249 C C . PRO B 1 50 ? 57.487 -5.716 11.406 1.00 56.77 29 PRO B C 1
ATOM 2250 O O . PRO B 1 50 ? 56.811 -4.700 11.205 1.00 55.79 29 PRO B O 1
ATOM 2254 N N . ASP B 1 51 ? 57.073 -6.703 12.200 1.00 51.11 30 ASP B N 1
ATOM 2255 C CA . ASP B 1 51 ? 55.780 -6.665 12.868 1.00 47.88 30 ASP B CA 1
ATOM 2256 C C . ASP B 1 51 ? 55.893 -6.267 14.334 1.00 47.48 30 ASP B C 1
ATOM 2257 O O . ASP B 1 51 ? 54.966 -6.518 15.112 1.00 42.03 30 ASP B O 1
ATOM 2262 N N . LYS B 1 52 ? 57.003 -5.653 14.725 1.00 44.57 31 LYS B N 1
ATOM 2263 C CA . LYS B 1 52 ? 57.208 -5.192 16.088 1.00 37.18 31 LYS B CA 1
ATOM 2264 C C . LYS B 1 52 ? 57.053 -3.679 16.141 1.00 41.05 31 LYS B C 1
ATOM 2265 O O . LYS B 1 52 ? 57.527 -2.963 15.254 1.00 38.14 31 LYS B O 1
ATOM 2271 N N . TYR B 1 53 ? 56.387 -3.197 17.186 1.00 38.45 32 TYR B N 1
ATOM 2272 C CA . TYR B 1 53 ? 56.105 -1.778 17.350 1.00 29.98 32 TYR B CA 1
ATOM 2273 C C . TYR B 1 53 ? 56.568 -1.333 18.727 1.00 36.83 32 TYR B C 1
ATOM 2274 O O . TYR B 1 53 ? 56.269 -1.991 19.729 1.00 36.48 32 TYR B O 1
ATOM 2283 N N . VAL B 1 54 ? 57.295 -0.218 18.776 1.00 27.25 33 VAL B N 1
ATOM 2284 C CA . VAL B 1 54 ? 57.807 0.339 20.024 1.00 26.79 33 VAL B CA 1
ATOM 2285 C C . VAL B 1 54 ? 57.523 1.834 20.042 1.00 40.06 33 VAL B C 1
ATOM 2286 O O . VAL B 1 54 ? 57.968 2.565 19.148 1.00 36.78 33 VAL B O 1
ATOM 2290 N N . TRP B 1 55 ? 56.790 2.287 21.054 1.00 34.97 34 TRP B N 1
ATOM 2291 C CA . TRP B 1 55 ? 56.551 3.703 21.290 1.00 38.30 34 TRP B CA 1
ATOM 2292 C C . TRP B 1 55 ? 57.320 4.141 22.528 1.00 38.14 34 TRP B C 1
ATOM 2293 O O . TRP B 1 55 ? 57.387 3.406 23.519 1.00 39.13 34 TRP B O 1
ATOM 2304 N N . GLU B 1 56 ? 57.906 5.335 22.441 1.00 46.43 35 GLU B N 1
ATOM 2305 C CA . GLU B 1 56 ? 58.736 5.880 23.542 1.00 44.06 35 GLU B CA 1
ATOM 2306 C C . GLU B 1 56 ? 58.156 7.212 23.993 1.00 36.24 35 GLU B C 1
ATOM 2307 O O . GLU B 1 56 ? 57.772 8.002 23.135 1.00 49.11 35 GLU B O 1
ATOM 2313 N N . LEU B 1 57 ? 58.150 7.451 25.293 1.00 35.60 36 LEU B N 1
ATOM 2314 C CA . LEU B 1 57 ? 57.531 8.643 25.854 1.00 46.16 36 LEU B CA 1
ATOM 2315 C C . LEU B 1 57 ? 58.251 9.029 27.137 1.00 47.11 36 LEU B C 1
ATOM 2316 O O . LEU B 1 57 ? 58.568 8.167 27.961 1.00 43.62 36 LEU B O 1
ATOM 2321 N N . THR B 1 58 ? 58.516 10.324 27.293 1.00 43.17 37 THR B N 1
ATOM 2322 C CA . THR B 1 58 ? 59.023 10.871 28.547 1.00 48.75 37 THR B CA 1
ATOM 2323 C C . THR B 1 58 ? 57.830 11.313 29.387 1.00 50.89 37 THR B C 1
ATOM 2324 O O . THR B 1 58 ? 57.142 12.279 29.040 1.00 54.24 37 THR B O 1
ATOM 2328 N N . MET B 1 59 ? 57.587 10.611 30.494 1.00 48.83 38 MET B N 1
ATOM 2329 C CA . MET B 1 59 ? 56.420 10.873 31.338 1.00 53.17 38 MET B CA 1
ATOM 2330 C C . MET B 1 59 ? 56.805 11.868 32.430 1.00 47.85 38 MET B C 1
ATOM 2331 O O . MET B 1 59 ? 57.075 11.517 33.581 1.00 42.58 38 MET B O 1
ATOM 2336 N N . ASP B 1 60 ? 56.829 13.139 32.045 1.00 52.13 39 ASP B N 1
ATOM 2337 C CA . ASP B 1 60 ? 57.161 14.241 32.935 1.00 53.27 39 ASP B CA 1
ATOM 2338 C C . ASP B 1 60 ? 55.904 14.983 33.374 1.00 55.30 39 ASP B C 1
ATOM 2339 O O . ASP B 1 60 ? 54.849 14.903 32.740 1.00 56.11 39 ASP B O 1
ATOM 2344 N N . THR B 1 61 ? 56.032 15.704 34.489 1.00 59.32 40 THR B N 1
ATOM 2345 C CA . THR B 1 61 ? 54.894 16.440 35.026 1.00 54.50 40 THR B CA 1
ATOM 2346 C C . THR B 1 61 ? 54.530 17.634 34.153 1.00 50.39 40 THR B C 1
ATOM 2347 O O . THR B 1 61 ? 53.373 18.063 34.151 1.00 51.96 40 THR B O 1
ATOM 2351 N N . ASP B 1 62 ? 55.495 18.191 33.418 1.00 55.42 41 ASP B N 1
ATOM 2352 C CA . ASP B 1 62 ? 55.184 19.319 32.546 1.00 62.11 41 ASP B CA 1
ATOM 2353 C C . ASP B 1 62 ? 54.234 18.901 31.430 1.00 57.48 41 ASP B C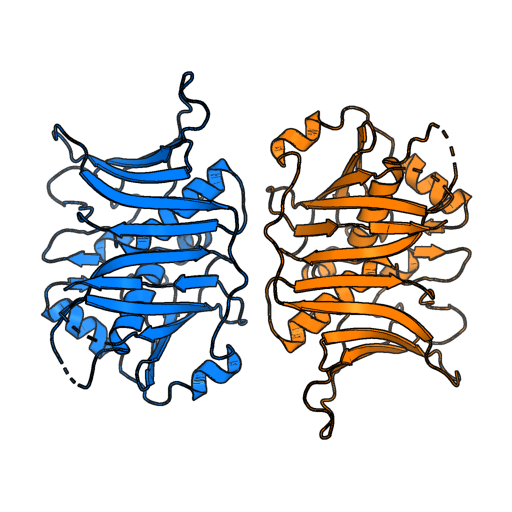 1
ATOM 2354 O O . ASP B 1 62 ? 53.266 19.609 31.129 1.00 61.48 41 ASP B O 1
ATOM 2359 N N . THR B 1 63 ? 54.497 17.752 30.803 1.00 58.10 42 THR B N 1
ATOM 2360 C CA . THR B 1 63 ? 53.592 17.247 29.777 1.00 50.07 42 THR B CA 1
ATOM 2361 C C . THR B 1 63 ? 52.284 16.743 30.377 1.00 40.70 42 THR B C 1
ATOM 2362 O O . THR B 1 63 ? 51.234 16.825 29.729 1.00 44.98 42 THR B O 1
ATOM 2366 N N . PHE B 1 64 ? 52.321 16.229 31.605 1.00 43.28 43 PHE B N 1
ATOM 2367 C CA . PHE B 1 64 ? 51.147 15.636 32.249 1.00 38.81 43 PHE B CA 1
ATOM 2368 C C . PHE B 1 64 ? 51.055 16.142 33.681 1.00 48.18 43 PHE B C 1
ATOM 2369 O O . PHE B 1 64 ? 51.467 15.459 34.627 1.00 48.17 43 PHE B O 1
ATOM 2377 N N . PRO B 1 65 ? 50.535 17.359 33.877 1.00 51.88 44 PRO B N 1
ATOM 2378 C CA . PRO B 1 65 ? 50.428 17.896 35.246 1.00 44.99 44 PRO B CA 1
ATOM 2379 C C . PRO B 1 65 ? 49.563 17.053 36.168 1.00 43.86 44 PRO B C 1
ATOM 2380 O O . PRO B 1 65 ? 49.842 16.988 37.372 1.00 46.31 44 PRO B O 1
ATOM 2384 N N . TRP B 1 66 ? 48.510 16.419 35.643 1.00 44.79 45 TRP B N 1
ATOM 2385 C CA . TRP B 1 66 ? 47.624 15.601 36.467 1.00 50.06 45 TRP B CA 1
ATOM 2386 C C . TRP B 1 66 ? 48.347 14.467 37.181 1.00 43.60 45 TRP B C 1
ATOM 2387 O O . TRP B 1 66 ? 47.807 13.926 38.152 1.00 43.74 45 TRP B O 1
ATOM 2398 N N . LEU B 1 67 ? 49.534 14.072 36.706 1.00 44.25 46 LEU B N 1
ATOM 2399 C CA . LEU B 1 67 ? 50.309 13.039 37.390 1.00 51.48 46 LEU B CA 1
ATOM 2400 C C . LEU B 1 67 ? 50.507 13.369 38.862 1.00 57.88 46 LEU B C 1
ATOM 2401 O O . LEU B 1 67 ? 50.619 12.464 39.698 1.00 55.92 46 LEU B O 1
ATOM 2406 N N . GLU B 1 68 ? 50.561 14.662 39.191 1.00 57.38 47 GLU B N 1
ATOM 2407 C CA . GLU B 1 68 ? 50.770 15.099 40.566 1.00 50.43 47 GLU B CA 1
ATOM 2408 C C . GLU B 1 68 ? 49.732 14.526 41.524 1.00 52.54 47 GLU B C 1
ATOM 2409 O O . GLU B 1 68 ? 50.042 14.251 42.688 1.00 61.56 47 GLU B O 1
ATOM 2415 N N . ASP B 1 69 ? 48.503 14.331 41.055 1.00 52.54 48 ASP B N 1
ATOM 2416 C CA . ASP B 1 69 ? 47.363 14.074 41.923 1.00 49.59 48 ASP B CA 1
ATOM 2417 C C . ASP B 1 69 ? 47.133 12.597 42.239 1.00 47.95 48 ASP B C 1
ATOM 2418 O O . ASP B 1 69 ? 46.069 12.257 42.765 1.00 46.84 48 ASP B O 1
ATOM 2423 N N . HIS B 1 70 ? 48.090 11.712 41.943 1.00 42.25 49 HIS B N 1
ATOM 2424 C CA . HIS B 1 70 ? 47.987 10.299 42.331 1.00 48.33 49 HIS B CA 1
ATOM 2425 C C . HIS B 1 70 ? 49.323 9.851 42.922 1.00 51.83 49 HIS B C 1
ATOM 2426 O O . HIS B 1 70 ? 50.142 9.226 42.246 1.00 52.84 49 HIS B O 1
ATOM 2433 N N . ARG B 1 71 ? 49.534 10.175 44.192 1.00 52.50 50 ARG B N 1
ATOM 2434 C CA . ARG B 1 71 ? 50.719 9.757 44.925 1.00 52.23 50 ARG B CA 1
ATOM 2435 C C . ARG B 1 71 ? 50.372 8.611 45.866 1.00 46.35 50 ARG B C 1
ATOM 2436 O O . ARG B 1 71 ? 49.274 8.566 46.427 1.00 51.07 50 ARG B O 1
ATOM 2444 N N . VAL B 1 72 ? 51.309 7.681 46.029 1.00 51.88 51 VAL B N 1
ATOM 2445 C CA . VAL B 1 72 ? 51.119 6.499 46.863 1.00 56.64 51 VAL B CA 1
ATOM 2446 C C . VAL B 1 72 ? 52.259 6.476 47.871 1.00 60.95 51 VAL B C 1
ATOM 2447 O O . VAL B 1 72 ? 53.397 6.142 47.514 1.00 57.97 51 VAL B O 1
ATOM 2451 N N . GLN B 1 73 ? 51.958 6.822 49.127 1.00 61.71 52 GLN B N 1
ATOM 2452 C CA . GLN B 1 73 ? 52.963 6.876 50.190 1.00 60.19 52 GLN B CA 1
ATOM 2453 C C . GLN B 1 73 ? 54.109 7.824 49.842 1.00 53.06 52 GLN B C 1
ATOM 2454 O O . GLN B 1 73 ? 55.254 7.604 50.245 1.00 55.77 52 GLN B O 1
ATOM 2460 N N . GLY B 1 74 ? 53.810 8.884 49.094 1.00 54.45 53 GLY B N 1
ATOM 2461 C CA . GLY B 1 74 ? 54.804 9.868 48.740 1.00 47.55 53 GLY B CA 1
ATOM 2462 C C . GLY B 1 74 ? 55.000 10.044 47.246 1.00 52.23 53 GLY B C 1
ATOM 2463 O O . GLY B 1 74 ? 54.607 11.062 46.667 1.00 58.18 53 GLY B O 1
ATOM 2464 N N . PRO B 1 75 ? 55.616 9.062 46.588 1.00 55.01 54 PRO B N 1
ATOM 2465 C CA . PRO B 1 75 ? 55.976 9.244 45.178 1.00 56.76 54 PRO B CA 1
ATOM 2466 C C . PRO B 1 75 ? 54.767 9.220 44.257 1.00 64.20 54 PRO B C 1
ATOM 2467 O O . PRO B 1 75 ? 53.740 8.600 44.544 1.00 52.49 54 PRO B O 1
ATOM 2471 N N . ILE B 1 76 ? 54.915 9.913 43.127 1.00 65.32 55 ILE B N 1
ATOM 2472 C CA . ILE B 1 76 ? 53.894 9.914 42.087 1.00 50.61 55 ILE B CA 1
ATOM 2473 C C . ILE B 1 76 ? 53.906 8.571 41.373 1.00 48.80 55 ILE B C 1
ATOM 2474 O O . ILE B 1 76 ? 54.965 8.080 40.961 1.00 54.95 55 ILE B O 1
ATOM 2479 N N . VAL B 1 77 ? 52.731 7.966 41.224 1.00 48.25 56 VAL B N 1
ATOM 2480 C CA . VAL B 1 77 ? 52.585 6.692 40.527 1.00 53.55 56 VAL B CA 1
ATOM 2481 C C . VAL B 1 77 ? 51.633 6.886 39.356 1.00 46.08 56 VAL B C 1
ATOM 2482 O O . VAL B 1 77 ? 50.502 7.355 39.541 1.00 47.09 56 VAL B O 1
ATOM 2486 N N . PHE B 1 78 ? 52.091 6.542 38.156 1.00 38.47 57 PHE B N 1
ATOM 2487 C CA . PHE B 1 78 ? 51.184 6.371 37.032 1.00 35.42 57 PHE B CA 1
ATOM 2488 C C . PHE B 1 78 ? 50.150 5.310 37.392 1.00 40.37 57 PHE B C 1
ATOM 2489 O O . PHE B 1 78 ? 50.527 4.167 37.690 1.00 39.66 57 PHE B O 1
ATOM 2497 N N . PRO B 1 79 ? 48.859 5.634 37.379 1.00 39.30 58 PRO B N 1
ATOM 2498 C CA . PRO B 1 79 ? 47.849 4.677 37.851 1.00 38.88 58 PRO B CA 1
ATOM 2499 C C . PRO B 1 79 ? 47.837 3.414 37.003 1.00 32.52 58 PRO B C 1
ATOM 2500 O O . PRO B 1 79 ? 47.827 3.470 35.771 1.00 35.06 58 PRO B O 1
ATOM 2504 N N . GLY B 1 80 ? 47.861 2.264 37.683 1.00 36.60 59 GLY B N 1
ATOM 2505 C CA . GLY B 1 80 ? 47.807 0.989 36.986 1.00 35.08 59 GLY B CA 1
ATOM 2506 C C . GLY B 1 80 ? 46.645 0.877 36.021 1.00 38.98 59 GLY B C 1
ATOM 2507 O O . GLY B 1 80 ? 46.729 0.157 35.022 1.00 51.32 59 GLY B O 1
ATOM 2508 N N . ALA B 1 81 ? 45.547 1.582 36.298 1.00 43.85 60 ALA B N 1
ATOM 2509 C CA . ALA B 1 81 ? 44.443 1.634 35.346 1.00 35.36 60 ALA B CA 1
ATOM 2510 C C . ALA B 1 81 ? 44.860 2.334 34.058 1.00 37.12 60 ALA B C 1
ATOM 2511 O O . ALA B 1 81 ? 44.486 1.903 32.962 1.00 43.37 60 ALA B O 1
ATOM 2513 N N . GLY B 1 82 ? 45.633 3.416 34.178 1.00 42.04 61 GLY B N 1
ATOM 2514 C CA . GLY B 1 82 ? 46.048 4.188 33.014 1.00 40.99 61 GLY B CA 1
ATOM 2515 C C . GLY B 1 82 ? 46.683 3.375 31.903 1.00 47.62 61 GLY B C 1
ATOM 2516 O O . GLY B 1 82 ? 46.645 3.778 30.737 1.00 47.02 61 GLY B O 1
ATOM 2517 N N . HIS B 1 83 ? 47.294 2.235 32.243 1.00 45.04 62 HIS B N 1
ATOM 2518 C CA . HIS B 1 83 ? 47.951 1.406 31.235 1.00 37.83 62 HIS B CA 1
ATOM 2519 C C . HIS B 1 83 ? 47.004 0.964 30.128 1.00 39.15 62 HIS B C 1
ATOM 2520 O O . HIS B 1 83 ? 47.466 0.598 29.042 1.00 44.02 62 HIS B O 1
ATOM 2527 N N . LEU B 1 84 ? 45.693 0.995 30.370 1.00 47.39 63 LEU B N 1
ATOM 2528 C CA . LEU B 1 84 ? 44.745 0.525 29.368 1.00 36.36 63 LEU B CA 1
ATOM 2529 C C . LEU B 1 84 ? 44.493 1.585 28.304 1.00 36.96 63 LEU B C 1
ATOM 2530 O O . LEU B 1 84 ? 44.357 1.261 27.119 1.00 34.06 63 LEU B O 1
ATOM 2535 N N . ASP B 1 85 ? 44.433 2.856 28.706 1.00 38.28 64 ASP B N 1
ATOM 2536 C CA . ASP B 1 85 ? 44.337 3.935 27.729 1.00 30.13 64 ASP B CA 1
ATOM 2537 C C . ASP B 1 85 ? 45.623 4.057 26.923 1.00 41.43 64 ASP B C 1
ATOM 2538 O O . ASP B 1 85 ? 45.593 4.473 25.759 1.00 40.29 64 ASP B O 1
ATOM 2543 N N . LEU B 1 86 ? 46.756 3.701 27.531 1.00 42.18 65 LEU B N 1
ATOM 2544 C CA . LEU B 1 86 ? 48.048 3.773 26.856 1.00 35.05 65 LEU B CA 1
ATOM 2545 C C . LEU B 1 86 ? 48.153 2.734 25.744 1.00 33.30 65 LEU B C 1
ATOM 2546 O O . LEU B 1 86 ? 48.358 3.076 24.573 1.00 36.59 65 LEU B O 1
ATOM 2551 N N . VAL B 1 87 ? 48.030 1.453 26.102 1.00 43.69 66 VAL B N 1
ATOM 2552 C CA . VAL B 1 87 ? 48.216 0.372 25.135 1.00 32.34 66 VAL B CA 1
ATOM 2553 C C . VAL B 1 87 ? 47.218 0.482 23.986 1.00 39.64 66 VAL B C 1
ATOM 2554 O O . VAL B 1 87 ? 47.572 0.277 22.817 1.00 42.34 66 VAL B O 1
ATOM 2558 N N . VAL B 1 88 ? 45.961 0.816 24.289 1.00 38.57 67 VAL B N 1
ATOM 2559 C CA . VAL B 1 88 ? 44.954 0.847 23.232 1.00 34.53 67 VAL B CA 1
ATOM 2560 C C . VAL B 1 88 ? 45.153 2.069 22.347 1.00 34.02 67 VAL B C 1
ATOM 2561 O O . VAL B 1 88 ? 44.918 2.012 21.133 1.00 33.66 67 VAL B O 1
ATOM 2565 N N . GLY B 1 89 ? 45.594 3.187 22.928 1.00 36.06 68 GLY B N 1
ATOM 2566 C CA . GLY B 1 89 ? 45.970 4.329 22.112 1.00 36.37 68 GLY B CA 1
ATOM 2567 C C . GLY B 1 89 ? 47.135 4.019 21.193 1.00 37.91 68 GLY B C 1
ATOM 2568 O O . GLY B 1 89 ? 47.187 4.495 20.057 1.00 45.78 68 GLY B O 1
ATOM 2569 N N . CYS B 1 90 ? 48.089 3.218 21.676 1.00 38.63 69 CYS B N 1
ATOM 2570 C CA . CYS B 1 90 ? 49.208 2.792 20.840 1.00 33.91 69 CYS B CA 1
ATOM 2571 C C . CYS B 1 90 ? 48.731 1.900 19.701 1.00 34.85 69 CYS B C 1
ATOM 2572 O O . CYS B 1 90 ? 49.039 2.153 18.530 1.00 35.36 69 CYS B O 1
ATOM 2575 N N . ALA B 1 91 ? 47.991 0.837 20.033 1.00 40.69 70 ALA B N 1
ATOM 2576 C CA . ALA B 1 91 ? 47.419 -0.042 19.016 1.00 33.26 70 ALA B CA 1
ATOM 2577 C C . ALA B 1 91 ? 46.610 0.740 17.989 1.00 34.46 70 ALA B C 1
ATOM 2578 O O . ALA B 1 91 ? 46.689 0.468 16.785 1.00 35.94 70 ALA B O 1
ATOM 2580 N N . THR B 1 92 ? 45.806 1.701 18.453 1.00 34.95 71 THR B N 1
ATOM 2581 C CA . THR B 1 92 ? 45.047 2.553 17.542 1.00 34.17 71 THR B CA 1
ATOM 2582 C C . THR B 1 92 ? 45.958 3.221 16.519 1.00 30.68 71 THR B C 1
ATOM 2583 O O . THR B 1 92 ? 45.632 3.280 15.327 1.00 39.29 71 THR B O 1
ATOM 2587 N N . GLU B 1 93 ? 47.110 3.724 16.967 1.00 35.81 72 GLU B N 1
ATOM 2588 C CA . GLU B 1 93 ? 48.018 4.421 16.060 1.00 37.73 72 GLU B CA 1
ATOM 2589 C C . GLU B 1 93 ? 48.597 3.467 15.022 1.00 34.17 72 GLU B C 1
ATOM 2590 O O . GLU B 1 93 ? 48.808 3.851 13.866 1.00 34.55 72 GLU B O 1
ATOM 2596 N N . ALA B 1 94 ? 48.850 2.218 15.413 1.00 33.77 73 ALA B N 1
ATOM 2597 C CA . ALA B 1 94 ? 49.421 1.250 14.481 1.00 34.70 73 ALA B CA 1
ATOM 2598 C C . ALA B 1 94 ? 48.386 0.770 13.469 1.00 29.53 73 ALA B C 1
ATOM 2599 O O . ALA B 1 94 ? 48.657 0.726 12.263 1.00 33.38 73 ALA B O 1
ATOM 2601 N N . PHE B 1 95 ? 47.196 0.394 13.942 1.00 35.76 74 PHE B N 1
ATOM 2602 C CA . PHE B 1 95 ? 46.252 -0.357 13.126 1.00 39.70 74 PHE B CA 1
ATOM 2603 C C . PHE B 1 95 ? 44.993 0.412 12.750 1.00 39.94 74 PHE B C 1
ATOM 2604 O O . PHE B 1 95 ? 44.368 0.075 11.738 1.00 46.96 74 PHE B O 1
ATOM 2612 N N . GLY B 1 96 ? 44.605 1.421 13.527 1.00 34.38 75 GLY B N 1
ATOM 2613 C CA . GLY B 1 96 ? 43.514 2.291 13.157 1.00 35.11 75 GLY B CA 1
ATOM 2614 C C . GLY B 1 96 ? 42.450 2.401 14.231 1.00 44.65 75 GLY B C 1
ATOM 2615 O O . GLY B 1 96 ? 42.483 1.699 15.246 1.00 43.12 75 GLY B O 1
ATOM 2616 N N . PRO B 1 97 ? 41.483 3.292 14.027 1.00 42.49 76 PRO B N 1
ATOM 2617 C CA . PRO B 1 97 ? 40.407 3.451 15.011 1.00 44.90 76 PRO B CA 1
ATOM 2618 C C . PRO B 1 97 ? 39.429 2.285 14.961 1.00 46.09 76 PRO B C 1
ATOM 2619 O O . PRO B 1 97 ? 39.172 1.705 13.903 1.00 47.31 76 PRO B O 1
ATOM 2623 N N . GLY B 1 98 ? 38.881 1.951 16.122 1.00 48.45 77 GLY B N 1
ATOM 2624 C CA . GLY B 1 98 ? 37.910 0.879 16.244 1.00 41.05 77 GLY B CA 1
ATOM 2625 C C . GLY B 1 98 ? 37.990 0.244 17.620 1.00 43.81 77 GLY B C 1
ATOM 2626 O O . GLY B 1 98 ? 38.511 0.838 18.557 1.00 35.16 77 GLY B O 1
ATOM 2627 N N . ARG B 1 99 ? 37.472 -0.981 17.719 1.00 45.03 78 ARG B N 1
ATOM 2628 C CA . ARG B 1 99 ? 37.460 -1.715 18.980 1.00 38.91 78 ARG B CA 1
ATOM 2629 C C . ARG B 1 99 ? 38.734 -2.537 19.124 1.00 30.36 78 ARG B C 1
ATOM 2630 O O . ARG B 1 99 ? 39.177 -3.185 18.171 1.00 37.60 78 ARG B O 1
ATOM 2638 N N . TYR B 1 100 ? 39.324 -2.490 20.314 1.00 39.83 79 TYR B N 1
ATOM 2639 C CA . TYR B 1 100 ? 40.470 -3.312 20.667 1.00 37.48 79 TYR B CA 1
ATOM 2640 C C . TYR B 1 100 ? 40.198 -3.968 22.011 1.00 35.85 79 TYR B C 1
ATOM 2641 O O . TYR B 1 100 ? 39.441 -3.442 22.830 1.00 35.28 79 TYR B O 1
ATOM 2650 N N . SER B 1 101 ? 40.809 -5.130 22.229 1.00 33.95 80 SER B N 1
ATOM 2651 C CA . SER B 1 101 ? 40.614 -5.891 23.457 1.00 35.35 80 SER B CA 1
ATOM 2652 C C . SER B 1 101 ? 41.967 -6.285 24.026 1.00 35.32 80 SER B C 1
ATOM 2653 O O . SER B 1 101 ? 42.828 -6.790 23.298 1.00 38.07 80 SER B O 1
ATOM 2656 N N . VAL B 1 102 ? 42.147 -6.049 25.322 1.00 29.03 81 VAL B N 1
ATOM 2657 C CA . VAL B 1 102 ? 43.413 -6.271 26.010 1.00 32.14 81 VAL B CA 1
ATOM 2658 C C . VAL B 1 102 ? 43.173 -7.375 27.028 1.00 43.25 81 VAL B C 1
ATOM 2659 O O . VAL B 1 102 ? 42.461 -7.169 28.020 1.00 45.64 81 VAL B O 1
ATOM 2663 N N . GLU B 1 103 ? 43.762 -8.544 26.792 1.0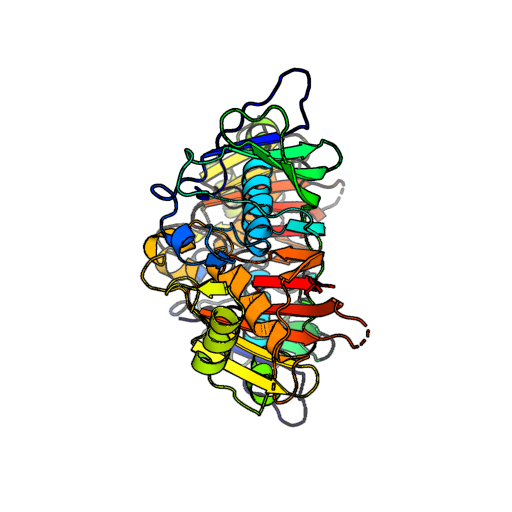0 44.23 82 GLU B N 1
ATOM 2664 C CA . GLU B 1 103 ? 43.409 -9.751 27.524 1.00 45.83 82 GLU B CA 1
ATOM 2665 C C . GLU B 1 103 ? 44.583 -10.253 28.356 1.00 47.32 82 GLU B C 1
ATOM 2666 O O . GLU B 1 103 ? 45.741 -10.162 27.935 1.00 49.21 82 GLU B O 1
ATOM 2672 N N . ASN B 1 104 ? 44.266 -10.789 29.538 1.00 44.91 83 ASN B N 1
ATOM 2673 C CA . ASN B 1 104 ? 45.250 -11.333 30.477 1.00 37.37 83 ASN B CA 1
ATOM 2674 C C . ASN B 1 104 ? 46.319 -10.300 30.829 1.00 44.93 83 ASN B C 1
ATOM 2675 O O . ASN B 1 104 ? 47.520 -10.579 30.831 1.00 50.30 83 ASN B O 1
ATOM 2680 N N . VAL B 1 105 ? 45.863 -9.086 31.134 1.00 41.69 84 VAL B N 1
ATOM 2681 C CA . VAL B 1 105 ? 46.751 -8.054 31.652 1.00 41.43 84 VAL B CA 1
ATOM 2682 C C . VAL B 1 105 ? 47.218 -8.435 33.051 1.00 35.52 84 VAL B C 1
ATOM 2683 O O . VAL B 1 105 ? 46.407 -8.768 33.925 1.00 40.93 84 VAL B O 1
ATOM 2687 N N . GLU B 1 106 ? 48.530 -8.393 33.267 1.00 46.40 85 GLU B N 1
ATOM 2688 C CA . GLU B 1 106 ? 49.121 -8.482 34.597 1.00 49.88 85 GLU B CA 1
ATOM 2689 C C . GLU B 1 106 ? 49.784 -7.159 34.953 1.00 42.46 85 GLU B C 1
ATOM 2690 O O . GLU B 1 106 ? 50.597 -6.642 34.181 1.00 45.15 85 GLU B O 1
ATOM 2696 N N . PHE B 1 107 ? 49.433 -6.611 36.111 1.00 43.95 86 PHE B N 1
ATOM 2697 C CA . PHE B 1 107 ? 50.175 -5.513 36.716 1.00 46.71 86 PHE B CA 1
ATOM 2698 C C . PHE B 1 107 ? 51.037 -6.054 37.856 1.00 47.45 86 PHE B C 1
ATOM 2699 O O . PHE B 1 107 ? 50.511 -6.690 38.777 1.00 56.20 86 PHE B O 1
ATOM 2707 N N . ARG B 1 108 ? 52.348 -5.771 37.818 1.00 56.68 87 ARG B N 1
ATOM 2708 C CA . ARG B 1 108 ? 53.292 -6.270 38.823 1.00 56.58 87 ARG B CA 1
ATOM 2709 C C . ARG B 1 108 ? 54.058 -5.133 39.485 1.00 49.38 87 ARG B C 1
ATOM 2710 O O . ARG B 1 108 ? 54.049 -5.021 40.716 1.00 64.72 87 ARG B O 1
ATOM 2718 N N . ARG B 1 109 ? 54.742 -4.289 38.715 1.00 51.95 88 ARG B N 1
ATOM 2719 C CA . ARG B 1 109 ? 55.642 -3.330 39.323 1.00 50.63 88 ARG B CA 1
ATOM 2720 C C . ARG B 1 109 ? 55.175 -1.907 39.050 1.00 39.13 88 ARG B C 1
ATOM 2721 O O . ARG B 1 109 ? 54.924 -1.549 37.889 1.00 43.56 88 ARG B O 1
ATOM 2729 N N . PRO B 1 110 ? 55.035 -1.077 40.082 1.00 35.94 89 PRO B N 1
ATOM 2730 C CA . PRO B 1 110 ? 54.530 0.287 39.879 1.00 39.56 89 PRO B CA 1
ATOM 2731 C C . PRO B 1 110 ? 55.486 1.146 39.065 1.00 41.41 89 PRO B C 1
ATOM 2732 O O . PRO B 1 110 ? 56.709 0.992 39.121 1.00 44.76 89 PRO B O 1
ATOM 2736 N N . LEU B 1 111 ? 54.897 2.066 38.301 1.00 38.52 90 LEU B N 1
ATOM 2737 C CA . LEU B 1 111 ? 55.629 3.042 37.501 1.00 40.50 90 LEU B CA 1
ATOM 2738 C C . LEU B 1 111 ? 55.691 4.352 38.282 1.00 39.13 90 LEU B C 1
ATOM 2739 O O . LEU B 1 111 ? 54.666 5.011 38.484 1.00 33.85 90 LEU B O 1
ATOM 2744 N N . PHE B 1 112 ? 56.890 4.726 38.721 1.00 35.14 91 PHE B N 1
ATOM 2745 C CA . PHE B 1 112 ? 57.096 5.905 39.552 1.00 47.10 91 PHE B CA 1
ATOM 2746 C C . PHE B 1 112 ? 57.543 7.099 38.718 1.00 38.57 91 PHE B C 1
ATOM 2747 O O . PHE B 1 112 ? 58.328 6.955 37.776 1.00 36.30 91 PHE B O 1
ATOM 2755 N N . VAL B 1 113 ? 57.040 8.280 39.074 1.00 36.69 92 VAL B N 1
ATOM 2756 C CA . VAL B 1 113 ? 57.592 9.542 38.591 1.00 43.39 92 VAL B CA 1
ATOM 2757 C C . VAL B 1 113 ? 58.128 10.301 39.801 1.00 53.02 92 VAL B C 1
ATOM 2758 O O . VAL B 1 113 ? 57.441 11.155 40.374 1.00 58.82 92 VAL B O 1
ATOM 2762 N N . PHE B 1 114 ? 59.343 9.953 40.221 1.00 55.18 93 PHE B N 1
ATOM 2763 C CA . PHE B 1 114 ? 59.977 10.547 41.391 1.00 56.02 93 PHE B CA 1
ATOM 2764 C C . PHE B 1 114 ? 60.130 12.062 41.245 1.00 63.97 93 PHE B C 1
ATOM 2765 O O . PHE B 1 114 ? 60.113 12.616 40.142 1.00 67.60 93 PHE B O 1
ATOM 2773 N N . ASP B 1 115 ? 60.287 12.734 42.389 1.00 66.13 94 ASP B N 1
ATOM 2774 C CA . ASP B 1 115 ? 60.509 14.174 42.412 1.00 68.02 94 ASP B CA 1
ATOM 2775 C C . ASP B 1 115 ? 61.984 14.540 42.377 1.00 74.28 94 ASP B C 1
ATOM 2776 O O . ASP B 1 115 ? 62.330 15.638 41.926 1.00 83.43 94 ASP B O 1
ATOM 2781 N N . ASP B 1 116 ? 62.855 13.646 42.837 1.00 70.10 95 ASP B N 1
ATOM 2782 C CA . ASP B 1 116 ? 64.278 13.932 42.959 1.00 69.68 95 ASP B CA 1
ATOM 2783 C C . ASP B 1 116 ? 65.045 13.675 41.670 1.00 72.28 95 ASP B C 1
ATOM 2784 O O . ASP B 1 116 ? 66.044 14.354 41.403 1.00 70.48 95 ASP B O 1
ATOM 2789 N N . ARG B 1 117 ? 64.615 12.708 40.879 1.00 65.90 96 ARG B N 1
ATOM 2790 C CA . ARG B 1 117 ? 65.254 12.330 39.630 1.00 55.88 96 ARG B CA 1
ATOM 2791 C C . ARG B 1 117 ? 64.484 12.897 38.445 1.00 56.90 96 ARG B C 1
ATOM 2792 O O . ARG B 1 117 ? 63.319 13.283 38.576 1.00 57.18 96 ARG B O 1
ATOM 2800 N N . PRO B 1 118 ? 65.098 12.968 37.265 1.00 56.63 97 PRO B N 1
ATOM 2801 C CA . PRO B 1 118 ? 64.363 13.436 36.083 1.00 46.76 97 PRO B CA 1
ATOM 2802 C C . PRO B 1 118 ? 63.316 12.426 35.626 1.00 49.15 97 PRO B C 1
ATOM 2803 O O . PRO B 1 118 ? 63.312 11.258 36.023 1.00 54.16 97 PRO B O 1
ATOM 2807 N N . ALA B 1 119 ? 62.405 12.926 34.792 1.00 41.88 98 ALA B N 1
ATOM 2808 C CA . ALA B 1 119 ? 61.281 12.150 34.284 1.00 46.34 98 ALA B CA 1
ATOM 2809 C C . ALA B 1 119 ? 61.741 10.799 33.741 1.00 47.06 98 ALA B C 1
ATOM 2810 O O . ALA B 1 119 ? 62.766 10.723 33.045 1.00 53.72 98 ALA B O 1
ATOM 2812 N N . PRO B 1 120 ? 61.017 9.719 34.027 1.00 46.47 99 PRO B N 1
ATOM 2813 C CA . PRO B 1 120 ? 61.385 8.411 33.483 1.00 43.82 99 PRO B CA 1
ATOM 2814 C C . PRO B 1 120 ? 61.031 8.296 32.008 1.00 44.59 99 PRO B C 1
ATOM 2815 O O . PRO B 1 120 ? 60.217 9.049 31.467 1.00 44.77 99 PRO B O 1
ATOM 2819 N N . LEU B 1 121 ? 61.665 7.324 31.360 1.00 42.51 100 LEU B N 1
ATOM 2820 C CA . LEU B 1 121 ? 61.352 6.953 29.987 1.00 43.60 100 LEU B CA 1
ATOM 2821 C C . LEU B 1 121 ? 60.449 5.726 29.991 1.00 45.73 100 LEU B C 1
ATOM 2822 O O . LEU B 1 121 ? 60.640 4.812 30.795 1.00 37.40 100 LEU B O 1
ATOM 2827 N N . VAL B 1 122 ? 59.464 5.710 29.094 1.00 43.42 101 VAL B N 1
ATOM 2828 C CA . VAL B 1 122 ? 58.437 4.674 29.069 1.00 37.72 101 VAL B CA 1
ATOM 2829 C C . VAL B 1 122 ? 58.367 4.088 27.664 1.00 40.24 101 VAL B C 1
ATOM 2830 O O . VAL B 1 122 ? 58.324 4.833 26.679 1.00 43.66 101 VAL B O 1
ATOM 2834 N N . GLN B 1 123 ? 58.362 2.758 27.573 1.00 42.99 102 GLN B N 1
ATOM 2835 C CA . GLN B 1 123 ? 58.333 2.056 26.293 1.00 38.82 102 GLN B CA 1
ATOM 2836 C C . GLN B 1 123 ? 57.169 1.076 26.260 1.00 39.40 102 GLN B C 1
ATOM 2837 O O . GLN B 1 123 ? 57.059 0.207 27.132 1.00 37.33 102 GLN B O 1
ATOM 2843 N N . VAL B 1 124 ? 56.296 1.229 25.268 1.00 37.90 103 VAL B N 1
ATOM 2844 C CA . VAL B 1 124 ? 55.279 0.232 24.948 1.00 35.60 103 VAL B CA 1
ATOM 2845 C C . VAL B 1 124 ? 55.845 -0.688 23.871 1.00 34.20 103 VAL B C 1
ATOM 2846 O O . VAL B 1 124 ? 56.014 -0.279 22.719 1.00 39.82 103 VAL B O 1
ATOM 2850 N N . VAL B 1 125 ? 56.137 -1.933 24.238 1.00 32.79 104 VAL B N 1
ATOM 2851 C CA . VAL B 1 125 ? 56.660 -2.928 23.306 1.00 35.97 104 VAL B CA 1
ATOM 2852 C C . VAL B 1 125 ? 55.526 -3.858 22.892 1.00 37.44 104 VAL B C 1
ATOM 2853 O O . VAL B 1 125 ? 54.976 -4.584 23.727 1.00 41.40 104 VAL B O 1
ATOM 2857 N N . LEU B 1 126 ? 55.178 -3.843 21.606 1.00 34.25 105 LEU B N 1
ATOM 2858 C CA . LEU B 1 126 ? 54.203 -4.765 21.033 1.00 36.07 105 LEU B CA 1
ATOM 2859 C C . LEU B 1 126 ? 54.922 -5.748 20.116 1.00 40.05 105 LEU B C 1
ATOM 2860 O O . LEU B 1 126 ? 55.552 -5.340 19.134 1.00 38.51 105 LEU B O 1
ATOM 2865 N N . SER B 1 127 ? 54.824 -7.035 20.439 1.00 42.08 106 SER B N 1
ATOM 2866 C CA . SER B 1 127 ? 55.474 -8.090 19.672 1.00 36.34 106 SER B CA 1
ATOM 2867 C C . SER B 1 127 ? 54.657 -8.437 18.432 1.00 40.83 106 SER B C 1
ATOM 2868 O O . SER B 1 127 ? 53.490 -8.056 18.309 1.00 43.20 106 SER B O 1
ATOM 2871 N N . PRO B 1 128 ? 55.251 -9.161 17.476 1.00 44.19 107 PRO B N 1
ATOM 2872 C CA . PRO B 1 128 ? 54.448 -9.687 16.359 1.00 41.20 107 PRO B CA 1
ATOM 2873 C C . PRO B 1 128 ? 53.328 -10.610 16.804 1.00 44.61 107 PRO B C 1
ATOM 2874 O O . PRO B 1 128 ? 52.267 -10.640 16.166 1.00 49.49 107 PRO B O 1
ATOM 2878 N N . SER B 1 129 ? 53.532 -11.366 17.883 1.00 44.85 108 SER B N 1
ATOM 2879 C CA . SER B 1 129 ? 52.519 -12.271 18.412 1.00 49.04 108 SER B CA 1
ATOM 2880 C C . SER B 1 129 ? 51.411 -11.541 19.160 1.00 53.42 108 SER B C 1
ATOM 2881 O O . SER B 1 129 ? 50.622 -12.189 19.859 1.00 50.93 108 SER B O 1
ATOM 2884 N N . MET B 1 130 ? 51.357 -10.216 19.036 1.00 56.46 109 MET B N 1
ATOM 2885 C CA . MET B 1 130 ? 50.396 -9.335 19.693 1.00 47.78 109 MET B CA 1
ATOM 2886 C C . MET B 1 130 ? 50.520 -9.348 21.212 1.00 42.82 109 MET B C 1
ATOM 2887 O O . MET B 1 130 ? 49.621 -8.858 21.906 1.00 47.09 109 MET B O 1
ATOM 2892 N N . HIS B 1 131 ? 51.607 -9.898 21.747 1.00 44.35 110 HIS B N 1
ATOM 2893 C CA . HIS B 1 131 ? 51.926 -9.746 23.160 1.00 45.16 110 HIS B CA 1
ATOM 2894 C C . HIS B 1 131 ? 52.558 -8.381 23.402 1.00 40.48 110 HIS B C 1
ATOM 2895 O O . HIS B 1 131 ? 53.399 -7.926 22.623 1.00 41.18 110 HIS B O 1
ATOM 2902 N N . PHE B 1 132 ? 52.154 -7.725 24.489 1.00 40.37 111 PHE B N 1
ATOM 2903 C CA . PHE B 1 132 ? 52.631 -6.384 24.795 1.00 38.16 111 PHE B CA 1
ATOM 2904 C C . PHE B 1 132 ? 53.289 -6.345 26.168 1.00 44.96 111 PHE B C 1
ATOM 2905 O O . PHE B 1 132 ? 53.003 -7.170 27.042 1.00 40.11 111 PHE B O 1
ATOM 2913 N N . GLY B 1 133 ? 54.189 -5.377 26.336 1.00 36.71 112 GLY B N 1
ATOM 2914 C CA . GLY B 1 133 ? 54.758 -5.049 27.628 1.00 28.02 112 GLY B CA 1
ATOM 2915 C C . GLY B 1 133 ? 54.982 -3.556 27.769 1.00 31.65 112 GLY B C 1
ATOM 2916 O O . GLY B 1 133 ? 55.335 -2.886 26.795 1.00 35.83 112 GLY B O 1
ATOM 2917 N N . VAL B 1 134 ? 54.780 -3.019 28.969 1.00 33.52 113 VAL B N 1
ATOM 2918 C CA . VAL B 1 134 ? 55.048 -1.614 29.260 1.00 33.11 113 VAL B CA 1
ATOM 2919 C C . VAL B 1 134 ? 56.259 -1.549 30.180 1.00 35.70 113 VAL B C 1
ATOM 2920 O O . VAL B 1 134 ? 56.264 -2.162 31.255 1.00 36.28 113 VAL B O 1
ATOM 2924 N N . TYR B 1 135 ? 57.278 -0.803 29.760 1.00 37.76 114 TYR B N 1
ATOM 2925 C CA . TYR B 1 135 ? 58.570 -0.769 30.425 1.00 30.27 114 TYR B CA 1
ATOM 2926 C C . TYR B 1 135 ? 58.909 0.662 30.820 1.00 40.35 114 TYR B C 1
ATOM 2927 O O . TYR B 1 135 ? 58.416 1.625 30.227 1.00 40.07 114 TYR B O 1
ATOM 2936 N N . SER B 1 136 ? 59.760 0.797 31.835 1.00 32.68 115 SER B N 1
ATOM 2937 C CA . SER B 1 136 ? 60.265 2.105 32.225 1.00 35.42 115 SER B CA 1
ATOM 2938 C C . SER B 1 136 ? 61.726 2.006 32.634 1.00 38.57 115 SER B C 1
ATOM 2939 O O . SER B 1 136 ? 62.177 0.989 33.167 1.00 36.93 115 SER B O 1
ATOM 2942 N N . LEU B 1 137 ? 62.459 3.084 32.369 1.00 41.90 116 LEU B N 1
ATOM 2943 C CA . LEU B 1 137 ? 63.859 3.217 32.748 1.00 41.42 116 LEU B CA 1
ATOM 2944 C C . LEU B 1 137 ? 64.059 4.569 33.412 1.00 43.28 116 LEU B C 1
ATOM 2945 O O . LEU B 1 137 ? 63.784 5.607 32.801 1.00 43.75 116 LEU B O 1
ATOM 2950 N N . GLN B 1 138 ? 64.539 4.563 34.648 1.00 40.30 117 GLN B N 1
ATOM 2951 C CA . GLN B 1 138 ? 64.971 5.802 35.269 1.00 47.76 117 GLN B CA 1
ATOM 2952 C C . GLN B 1 138 ? 66.414 6.060 34.856 1.00 51.40 117 GLN B C 1
ATOM 2953 O O . GLN B 1 138 ? 67.161 5.127 34.550 1.00 56.41 117 GLN B O 1
ATOM 2959 N N . ASP B 1 139 ? 66.800 7.334 34.823 1.00 55.61 118 ASP B N 1
ATOM 2960 C CA . ASP B 1 139 ? 68.118 7.675 34.302 1.00 66.86 118 ASP B CA 1
ATOM 2961 C C . ASP B 1 139 ? 69.210 7.082 35.185 1.00 63.73 118 ASP B C 1
ATOM 2962 O O . ASP B 1 139 ? 69.136 7.128 36.416 1.00 60.72 118 ASP B O 1
ATOM 2967 N N . GLY B 1 140 ? 70.229 6.519 34.542 1.00 67.61 119 GLY B N 1
ATOM 2968 C CA . GLY B 1 140 ? 71.309 5.857 35.237 1.00 64.00 119 GLY B CA 1
ATOM 2969 C C . GLY B 1 140 ? 71.006 4.447 35.689 1.00 65.99 119 GLY B C 1
ATOM 2970 O O . GLY B 1 140 ? 71.860 3.825 36.334 1.00 75.16 119 GLY B O 1
ATOM 2971 N N . ASP B 1 141 ? 69.822 3.924 35.382 1.00 67.10 120 ASP B N 1
ATOM 2972 C CA . ASP B 1 141 ? 69.485 2.554 35.736 1.00 68.99 120 ASP B CA 1
ATOM 2973 C C . ASP B 1 141 ? 70.050 1.604 34.692 1.00 65.24 120 ASP B C 1
ATOM 2974 O O . ASP B 1 141 ? 70.098 1.923 33.501 1.00 64.54 120 ASP B O 1
ATOM 2979 N N . LYS B 1 142 ? 70.490 0.433 35.146 1.00 68.05 121 LYS B N 1
ATOM 2980 C CA . LYS B 1 142 ? 71.059 -0.543 34.228 1.00 62.69 121 LYS B CA 1
ATOM 2981 C C . LYS B 1 142 ? 69.977 -1.351 33.521 1.00 59.79 121 LYS B C 1
ATOM 2982 O O . LYS B 1 142 ? 70.183 -1.792 32.384 1.00 73.84 121 LYS B O 1
ATOM 2988 N N . GLU B 1 143 ? 68.822 -1.539 34.162 1.00 62.13 122 GLU B N 1
ATOM 2989 C CA . GLU B 1 143 ? 67.788 -2.437 33.672 1.00 63.92 122 GLU B CA 1
ATOM 2990 C C . GLU B 1 143 ? 66.454 -1.711 33.540 1.00 63.85 122 GLU B C 1
ATOM 2991 O O . GLU B 1 143 ? 66.137 -0.810 34.320 1.00 57.73 122 GLU B O 1
ATOM 2997 N N . TRP B 1 144 ? 65.678 -2.117 32.536 1.00 65.44 123 TRP B N 1
ATOM 2998 C CA . TRP B 1 144 ? 64.299 -1.665 32.396 1.00 52.72 123 TRP B CA 1
ATOM 2999 C C . TRP B 1 144 ? 63.431 -2.431 33.392 1.00 51.61 123 TRP B C 1
ATOM 3000 O O . TRP B 1 144 ? 63.731 -3.569 33.764 1.00 52.11 123 TRP B O 1
ATOM 3011 N N . VAL B 1 145 ? 62.347 -1.792 33.829 1.00 46.87 124 VAL B N 1
ATOM 3012 C CA . VAL B 1 145 ? 61.374 -2.394 34.739 1.00 44.52 124 VAL B CA 1
ATOM 3013 C C . VAL B 1 145 ? 60.086 -2.672 33.970 1.00 42.28 124 VAL B C 1
ATOM 3014 O O . VAL B 1 145 ? 59.500 -1.758 33.375 1.00 43.99 124 VAL B O 1
ATOM 3018 N N . LEU B 1 146 ? 59.641 -3.930 33.988 1.00 41.20 125 LEU B N 1
ATOM 3019 C CA . LEU B 1 146 ? 58.359 -4.308 33.400 1.00 41.13 125 LEU B CA 1
ATOM 3020 C C . LEU B 1 146 ? 57.223 -3.958 34.356 1.00 48.07 125 LEU B C 1
ATOM 3021 O O . LEU B 1 146 ? 57.196 -4.432 35.496 1.00 43.39 125 LEU B O 1
ATOM 3026 N N . HIS B 1 147 ? 56.285 -3.133 33.890 1.00 46.80 126 HIS B N 1
ATOM 3027 C CA . HIS B 1 147 ? 55.127 -2.725 34.679 1.00 40.28 126 HIS B CA 1
ATOM 3028 C C . HIS B 1 147 ? 53.853 -3.474 34.307 1.00 33.40 126 HIS B C 1
ATOM 3029 O O . HIS B 1 147 ? 53.117 -3.920 35.192 1.00 40.03 126 HIS B O 1
ATOM 3036 N N . SER B 1 148 ? 53.574 -3.624 33.014 1.00 31.57 127 SER B N 1
ATOM 3037 C CA . SER B 1 148 ? 52.362 -4.281 32.552 1.00 36.56 127 SER B CA 1
ATOM 3038 C C . SER B 1 148 ? 52.713 -5.311 31.490 1.00 33.04 127 SER B C 1
ATOM 3039 O O . SER B 1 148 ? 53.715 -5.180 30.782 1.00 32.76 127 SER B O 1
ATOM 3042 N N . GLU B 1 149 ? 51.870 -6.335 31.375 1.00 38.41 128 GLU B N 1
ATOM 3043 C CA . GLU B 1 149 ? 52.148 -7.456 30.488 1.00 36.14 128 GLU B CA 1
ATOM 3044 C C . GLU B 1 149 ? 50.834 -8.106 30.084 1.00 43.91 128 GLU B C 1
ATOM 3045 O O . GLU B 1 149 ? 49.980 -8.355 30.938 1.00 47.03 128 GLU B O 1
ATOM 3051 N N . GLY B 1 150 ? 50.671 -8.365 28.793 1.00 42.09 129 GLY B N 1
ATOM 3052 C CA . GLY B 1 150 ? 49.461 -9.009 28.322 1.00 40.00 129 GLY B CA 1
ATOM 3053 C C . GLY B 1 150 ? 49.447 -9.097 26.812 1.00 44.52 129 GLY B C 1
ATOM 3054 O O . GLY B 1 150 ? 50.446 -8.827 26.142 1.00 36.80 129 GLY B O 1
ATOM 3055 N N . THR B 1 151 ? 48.294 -9.495 26.286 1.00 41.06 130 THR B N 1
ATOM 3056 C CA . THR B 1 151 ? 48.028 -9.488 24.856 1.00 40.95 130 THR B CA 1
ATOM 3057 C C . THR B 1 151 ? 47.066 -8.361 24.500 1.00 36.54 130 THR B C 1
ATOM 3058 O O . THR B 1 151 ? 46.443 -7.741 25.365 1.00 38.88 130 THR B O 1
ATOM 3062 N N . VAL B 1 152 ? 46.950 -8.105 23.200 1.00 35.08 131 VAL B N 1
ATOM 3063 C CA . VAL B 1 152 ? 46.004 -7.124 22.675 1.00 32.22 131 VAL B CA 1
ATOM 3064 C C . VAL B 1 152 ? 45.629 -7.544 21.260 1.00 34.16 131 VAL B C 1
ATOM 3065 O O . VAL B 1 152 ? 46.478 -8.007 20.493 1.00 36.80 131 VAL B O 1
ATOM 3069 N N . ARG B 1 153 ? 44.353 -7.387 20.916 1.00 32.00 132 ARG B N 1
ATOM 3070 C CA . ARG B 1 153 ? 43.874 -7.724 19.583 1.00 36.91 132 ARG B CA 1
ATOM 3071 C C . ARG B 1 153 ? 42.855 -6.691 19.125 1.00 40.57 132 ARG B C 1
ATOM 3072 O O . ARG B 1 153 ? 42.282 -5.951 19.928 1.00 35.06 132 ARG B O 1
ATOM 3080 N N . ALA B 1 154 ? 42.649 -6.644 17.812 1.00 45.03 133 ALA B N 1
ATOM 3081 C CA . ALA B 1 154 ? 41.562 -5.857 17.246 1.00 39.40 133 ALA B CA 1
ATOM 3082 C C . ALA B 1 154 ? 40.221 -6.527 17.514 1.00 37.63 133 ALA B C 1
ATOM 3083 O O . ALA B 1 154 ? 40.092 -7.752 17.434 1.00 41.29 133 ALA B O 1
ATOM 3085 N N . GLY B 1 155 ? 39.219 -5.714 17.836 1.00 31.54 134 GLY B N 1
ATOM 3086 C CA . GLY B 1 155 ? 37.866 -6.192 18.014 1.00 37.81 134 GLY B CA 1
ATOM 3087 C C . GLY B 1 155 ? 37.537 -6.529 19.458 1.00 39.46 134 GLY B C 1
ATOM 3088 O O . GLY B 1 155 ? 38.388 -6.528 20.351 1.00 46.98 134 GLY B O 1
ATOM 3089 N N . ALA B 1 156 ? 36.257 -6.815 19.683 1.00 49.42 135 ALA B N 1
ATOM 3090 C CA . ALA B 1 156 ? 35.747 -7.084 21.020 1.00 50.99 135 ALA B CA 1
ATOM 3091 C C . ALA B 1 156 ? 34.485 -7.910 20.895 1.00 46.93 135 ALA B C 1
ATOM 3092 O O . ALA B 1 156 ? 33.778 -7.808 19.881 1.00 44.92 135 ALA B O 1
ATOM 3094 N N . PRO B 1 157 ? 34.159 -8.737 21.886 1.00 38.60 136 PRO B N 1
ATOM 3095 C CA . PRO B 1 157 ? 32.868 -9.425 21.885 1.00 38.05 136 PRO B CA 1
ATOM 3096 C C . PRO B 1 157 ? 31.720 -8.438 22.050 1.00 42.80 136 PRO B C 1
ATOM 3097 O O . PRO B 1 157 ? 31.891 -7.312 22.524 1.00 41.05 136 PRO B O 1
ATOM 3101 N N . ASP B 1 158 ? 30.533 -8.881 21.646 1.00 44.55 137 ASP B N 1
ATOM 3102 C CA . ASP B 1 158 ? 29.326 -8.117 21.933 1.00 34.50 137 ASP B CA 1
ATOM 3103 C C . ASP B 1 158 ? 29.136 -7.997 23.439 1.00 46.22 137 ASP B C 1
ATOM 3104 O O . ASP B 1 158 ? 29.170 -8.996 24.164 1.00 43.99 137 ASP B O 1
ATOM 3109 N N . ALA B 1 159 ? 28.933 -6.771 23.909 1.00 41.60 138 ALA B N 1
ATOM 3110 C CA . ALA B 1 159 ? 28.906 -6.513 25.339 1.00 40.44 138 ALA B CA 1
ATOM 3111 C C . ALA B 1 159 ? 27.548 -6.874 25.921 1.00 53.03 138 ALA B C 1
ATOM 3112 O O . ALA B 1 159 ? 26.503 -6.620 25.316 1.00 64.13 138 ALA B O 1
ATOM 3114 N N . GLU B 1 160 ? 27.576 -7.470 27.113 1.00 62.21 139 GLU B N 1
ATOM 3115 C CA . GLU B 1 160 ? 26.410 -8.070 27.756 1.00 58.81 139 GLU B CA 1
ATOM 3116 C C . GLU B 1 160 ? 26.196 -7.464 29.140 1.00 53.88 139 GLU B C 1
ATOM 3117 O O . GLU B 1 160 ? 26.528 -8.090 30.159 1.00 57.75 139 GLU B O 1
ATOM 3123 N N . PRO B 1 161 ? 25.660 -6.249 29.221 1.00 50.61 140 PRO B N 1
ATOM 3124 C CA . PRO B 1 161 ? 25.290 -5.692 30.527 1.00 45.95 140 PRO B CA 1
ATOM 3125 C C . PRO B 1 161 ? 24.182 -6.513 31.160 1.00 50.53 140 PRO B C 1
ATOM 3126 O O . PRO B 1 161 ? 23.183 -6.832 30.499 1.00 58.88 140 PRO B O 1
ATOM 3130 N N . PRO B 1 162 ? 24.318 -6.881 32.436 1.00 54.26 141 PRO B N 1
ATOM 3131 C CA . PRO B 1 162 ? 23.243 -7.644 33.085 1.00 48.54 141 PRO B CA 1
ATOM 3132 C C . PRO B 1 162 ? 22.025 -6.800 33.400 1.00 46.59 141 PRO B C 1
ATOM 3133 O O . PRO B 1 162 ? 20.939 -7.355 33.605 1.00 46.91 141 PRO B O 1
ATOM 3137 N N . VAL B 1 163 ? 22.173 -5.483 33.454 1.00 50.01 142 VAL B N 1
ATOM 3138 C CA . VAL B 1 163 ? 21.064 -4.561 33.676 1.00 49.33 142 VAL B CA 1
ATOM 3139 C C . VAL B 1 163 ? 21.182 -3.451 32.636 1.00 49.85 142 VAL B C 1
ATOM 3140 O O . VAL B 1 163 ? 22.255 -2.844 32.506 1.00 53.16 142 VAL B O 1
ATOM 3144 N N . PRO B 1 164 ? 20.138 -3.180 31.852 1.00 46.92 143 PRO B N 1
ATOM 3145 C CA . PRO B 1 164 ? 20.210 -2.083 30.879 1.00 49.08 143 PRO B CA 1
ATOM 3146 C C . PRO B 1 164 ? 20.480 -0.741 31.548 1.00 43.66 143 PRO B C 1
ATOM 3147 O O . PRO B 1 164 ? 20.203 -0.534 32.731 1.00 47.21 143 PRO B O 1
ATOM 3151 N N . PHE B 1 165 ? 21.029 0.181 30.750 1.00 47.16 144 PHE B N 1
ATOM 3152 C CA . PHE B 1 165 ? 21.470 1.480 31.256 1.00 49.38 144 PHE B CA 1
ATOM 3153 C C . PHE B 1 165 ? 20.373 2.204 32.032 1.00 48.52 144 PHE B C 1
ATOM 3154 O O . PHE B 1 165 ? 20.624 2.760 33.107 1.00 59.33 144 PHE B O 1
ATOM 3162 N N . ALA B 1 166 ? 19.151 2.224 31.492 1.00 47.52 145 ALA B N 1
ATOM 3163 C CA . ALA B 1 166 ? 18.068 2.963 32.136 1.00 42.53 145 ALA B CA 1
ATOM 3164 C C . ALA B 1 166 ? 17.731 2.382 33.504 1.00 47.63 145 ALA B C 1
ATOM 3165 O O . ALA B 1 166 ? 17.455 3.124 34.454 1.00 57.75 145 ALA B O 1
ATOM 3167 N N . GLU B 1 167 ? 17.750 1.054 33.620 1.00 54.81 146 GLU B N 1
ATOM 3168 C CA . GLU B 1 167 ? 17.396 0.385 34.866 1.00 55.15 146 GLU B CA 1
ATOM 3169 C C . GLU B 1 167 ? 18.487 0.498 35.927 1.00 58.43 146 GLU B C 1
ATOM 3170 O O . GLU B 1 167 ? 18.228 0.186 37.095 1.00 64.57 146 GLU B O 1
ATOM 3176 N N . LEU B 1 168 ? 19.695 0.922 35.540 1.00 56.16 147 LEU B N 1
ATOM 3177 C CA . LEU B 1 168 ? 20.840 0.962 36.453 1.00 58.18 147 LEU B CA 1
ATOM 3178 C C . LEU B 1 168 ? 20.526 1.719 37.739 1.00 59.84 147 LEU B C 1
ATOM 3179 O O . LEU B 1 168 ? 20.732 1.205 38.845 1.00 56.78 147 LEU B O 1
ATOM 3184 N N . GLU B 1 169 ? 20.043 2.958 37.600 1.00 59.75 148 GLU B N 1
ATOM 3185 C CA . GLU B 1 169 ? 19.714 3.822 38.731 1.00 61.61 148 GLU B CA 1
ATOM 3186 C C . GLU B 1 169 ? 18.974 3.089 39.848 1.00 67.42 148 GLU B C 1
ATOM 3187 O O . GLU B 1 169 ? 19.308 3.229 41.029 1.00 63.37 148 GLU B O 1
ATOM 3193 N N . ALA B 1 170 ? 17.960 2.299 39.486 1.00 62.87 149 ALA B N 1
ATOM 3194 C CA . ALA B 1 170 ? 17.121 1.649 40.487 1.00 56.67 149 ALA B CA 1
ATOM 3195 C C . ALA B 1 170 ? 17.747 0.376 41.040 1.00 61.20 149 ALA B C 1
ATOM 3196 O O . ALA B 1 170 ? 17.419 -0.034 42.159 1.00 60.53 149 ALA B O 1
ATOM 3198 N N . HIS B 1 171 ? 18.634 -0.267 40.277 1.00 56.87 150 HIS B N 1
ATOM 3199 C CA . HIS B 1 171 ? 19.246 -1.508 40.734 1.00 53.51 150 HIS B CA 1
ATOM 3200 C C . HIS B 1 171 ? 20.177 -1.289 41.920 1.00 59.10 150 HIS B C 1
ATOM 3201 O O . HIS B 1 171 ? 20.409 -2.224 42.692 1.00 55.02 150 HIS B O 1
ATOM 3208 N N . CYS B 1 172 ? 20.712 -0.078 42.083 1.00 60.71 151 CYS B N 1
ATOM 3209 C CA . CYS B 1 172 ? 21.613 0.271 43.179 1.00 57.38 151 CYS B CA 1
ATOM 3210 C C . CYS B 1 172 ? 20.933 1.308 44.067 1.00 64.07 151 CYS B C 1
ATOM 3211 O O . CYS B 1 172 ? 21.056 2.517 43.826 1.00 61.58 151 CYS B O 1
ATOM 3214 N N . PRO B 1 173 ? 20.201 0.894 45.103 1.00 64.41 152 PRO B N 1
ATOM 3215 C CA . PRO B 1 173 ? 19.411 1.855 45.887 1.00 56.87 152 PRO B CA 1
ATOM 3216 C C . PRO B 1 173 ? 20.239 2.712 46.834 1.00 60.79 152 PRO B C 1
ATOM 3217 O O . PRO B 1 173 ? 20.095 3.939 46.854 1.00 63.90 152 PRO B O 1
ATOM 3221 N N . LEU B 1 174 ? 21.103 2.076 47.621 1.00 57.89 153 LEU B N 1
ATOM 3222 C CA . LEU B 1 174 ? 21.840 2.776 48.666 1.00 58.78 153 LEU B CA 1
ATOM 3223 C C . LEU B 1 174 ? 22.862 3.741 48.077 1.00 58.79 153 LEU B C 1
ATOM 3224 O O . LEU B 1 174 ? 23.467 3.470 47.038 1.00 62.38 153 LEU B O 1
ATOM 3229 N N . GLU B 1 175 ? 23.051 4.874 48.753 1.00 54.50 154 GLU B N 1
ATOM 3230 C CA . GLU B 1 175 ? 23.995 5.903 48.338 1.00 63.34 154 GLU B CA 1
ATOM 3231 C C . GLU B 1 175 ? 25.092 6.053 49.383 1.00 66.38 154 GLU B C 1
ATOM 3232 O O . GLU B 1 175 ? 24.842 5.919 50.585 1.00 69.22 154 GLU B O 1
ATOM 3238 N N . PHE B 1 176 ? 26.307 6.328 48.916 1.00 62.58 155 PHE B N 1
ATOM 3239 C CA . PHE B 1 176 ? 27.456 6.566 49.776 1.00 59.21 155 PHE B CA 1
ATOM 3240 C C . PHE B 1 176 ? 28.068 7.923 49.444 1.00 57.32 155 PHE B C 1
ATOM 3241 O O . PHE B 1 176 ? 27.985 8.397 48.307 1.00 58.27 155 PHE B O 1
ATOM 3249 N N . ASP B 1 177 ? 28.684 8.544 50.443 1.00 66.66 156 ASP B N 1
ATOM 3250 C CA . ASP B 1 177 ? 29.297 9.856 50.257 1.00 71.90 156 ASP B CA 1
ATOM 3251 C C . ASP B 1 177 ? 30.664 9.709 49.600 1.00 72.70 156 ASP B C 1
ATOM 3252 O O . ASP B 1 177 ? 31.537 9.032 50.156 1.00 75.59 156 ASP B O 1
ATOM 3257 N N . PRO B 1 178 ? 30.895 10.317 48.432 1.00 73.47 157 PRO B N 1
ATOM 3258 C CA . PRO B 1 178 ? 32.226 10.223 47.809 1.00 73.67 157 PRO B CA 1
ATOM 3259 C C . PRO B 1 178 ? 33.344 10.783 48.674 1.00 74.72 157 PRO B C 1
ATOM 3260 O O . PRO B 1 178 ? 34.476 10.289 48.598 1.00 74.29 157 PRO B O 1
ATOM 3264 N N . ALA B 1 179 ? 33.062 11.809 49.485 1.00 72.23 158 ALA B N 1
ATOM 3265 C CA . ALA B 1 179 ? 34.099 12.405 50.322 1.00 71.03 158 ALA B CA 1
ATOM 3266 C C . ALA B 1 179 ? 34.681 11.400 51.308 1.00 70.43 158 ALA B C 1
ATOM 3267 O O . ALA B 1 179 ? 35.851 11.514 51.691 1.00 72.43 158 ALA B O 1
ATOM 3269 N N . LYS B 1 180 ? 33.884 10.415 51.728 1.00 72.36 159 LYS B N 1
ATOM 3270 C CA . LYS B 1 180 ? 34.386 9.377 52.620 1.00 66.86 159 LYS B CA 1
ATOM 3271 C C . LYS B 1 180 ? 35.275 8.389 51.879 1.00 71.53 159 LYS B C 1
ATOM 3272 O O . LYS B 1 180 ? 36.268 7.913 52.437 1.00 77.74 159 LYS B O 1
ATOM 3278 N N . VAL B 1 181 ? 34.945 8.078 50.622 1.00 76.39 160 VAL B N 1
ATOM 3279 C CA . VAL B 1 181 ? 35.750 7.129 49.859 1.00 77.34 160 VAL B CA 1
ATOM 3280 C C . VAL B 1 181 ? 37.146 7.693 49.628 1.00 74.44 160 VAL B C 1
ATOM 3281 O O . VAL B 1 181 ? 38.153 7.005 49.831 1.00 73.56 160 VAL B O 1
ATOM 3285 N N . PHE B 1 182 ? 37.220 8.949 49.181 1.00 73.58 161 PHE B N 1
ATOM 3286 C CA . PHE B 1 182 ? 38.506 9.629 49.054 1.00 71.34 161 PHE B CA 1
ATOM 3287 C C . PHE B 1 182 ? 39.240 9.685 50.390 1.00 69.51 161 PHE B C 1
ATOM 3288 O O . PHE B 1 182 ? 40.465 9.521 50.440 1.00 71.10 161 PHE B O 1
ATOM 3296 N N . ALA B 1 183 ? 38.508 9.936 51.480 1.00 69.04 162 ALA B N 1
ATOM 3297 C CA . ALA B 1 183 ? 39.120 10.016 52.804 1.00 67.45 162 ALA B CA 1
ATOM 3298 C C . ALA B 1 183 ? 39.843 8.725 53.166 1.00 66.22 162 ALA B C 1
ATOM 3299 O O . ALA B 1 183 ? 40.965 8.754 53.684 1.00 72.76 162 ALA B O 1
ATOM 3301 N N . LYS B 1 184 ? 39.204 7.580 52.917 1.00 61.08 163 LYS B N 1
ATOM 3302 C CA . LYS B 1 184 ? 39.817 6.291 53.231 1.00 64.06 163 LYS B CA 1
ATOM 3303 C C . LYS B 1 184 ? 41.153 6.118 52.518 1.00 71.21 163 LYS B C 1
ATOM 3304 O O . LYS B 1 184 ? 42.152 5.731 53.136 1.00 75.53 163 LYS B O 1
ATOM 3310 N N . PHE B 1 185 ? 41.182 6.391 51.210 1.00 71.86 164 PHE B N 1
ATOM 3311 C CA . PHE B 1 185 ? 42.408 6.260 50.424 1.00 69.47 164 PHE B CA 1
ATOM 3312 C C . PHE B 1 185 ? 43.592 6.986 51.062 1.00 75.28 164 PHE B C 1
ATOM 3313 O O . PHE B 1 185 ? 44.646 6.384 51.301 1.00 79.92 164 PHE B O 1
ATOM 3321 N N . ARG B 1 186 ? 43.441 8.283 51.348 1.00 65.39 165 ARG B N 1
ATOM 3322 C CA . ARG B 1 186 ? 44.545 9.030 51.949 1.00 75.55 165 ARG B CA 1
ATOM 3323 C C . ARG B 1 186 ? 44.887 8.517 53.343 1.00 78.55 165 ARG B C 1
ATOM 3324 O O . ARG B 1 186 ? 46.067 8.461 53.714 1.00 83.86 165 ARG B O 1
ATOM 3332 N N . ASN B 1 187 ? 43.875 8.150 54.138 1.00 74.18 166 ASN B N 1
ATOM 3333 C CA . ASN B 1 187 ? 44.158 7.635 55.476 1.00 73.34 166 ASN B CA 1
ATOM 3334 C C . ASN B 1 187 ? 45.095 6.432 55.420 1.00 72.54 166 ASN B C 1
ATOM 3335 O O . ASN B 1 187 ? 45.859 6.199 56.363 1.00 76.43 166 ASN B O 1
ATOM 3340 N N . ASN B 1 188 ? 45.056 5.665 54.329 1.00 72.24 167 ASN B N 1
ATOM 3341 C CA . ASN B 1 188 ? 45.960 4.539 54.129 1.00 75.72 167 ASN B CA 1
ATOM 3342 C C . ASN B 1 188 ? 47.095 4.873 53.164 1.00 72.73 167 ASN B C 1
ATOM 3343 O O . ASN B 1 188 ? 47.704 3.961 52.592 1.00 70.55 167 ASN B O 1
ATOM 3348 N N . GLY B 1 189 ? 47.394 6.158 52.980 1.00 68.06 168 GLY B N 1
ATOM 3349 C CA . GLY B 1 189 ? 48.574 6.564 52.244 1.00 60.92 168 GLY B CA 1
ATOM 3350 C C . GLY B 1 189 ? 48.409 6.744 50.753 1.00 68.97 168 GLY B C 1
ATOM 3351 O O . GLY B 1 189 ? 49.375 6.539 50.008 1.00 70.06 168 GLY B O 1
ATOM 3352 N N . LEU B 1 190 ? 47.222 7.120 50.285 1.00 67.15 169 LEU B N 1
ATOM 3353 C CA . LEU B 1 190 ? 46.964 7.354 48.864 1.00 58.70 169 LEU B CA 1
ATOM 3354 C C . LEU B 1 190 ? 46.575 8.817 48.667 1.00 59.83 169 LEU B C 1
ATOM 3355 O O . LEU B 1 190 ? 45.393 9.165 48.708 1.00 57.52 169 LEU B O 1
ATOM 3360 N N . MET B 1 191 ? 47.572 9.675 48.456 1.00 58.37 170 MET B N 1
ATOM 3361 C CA . MET B 1 191 ? 47.331 11.106 48.274 1.00 59.20 170 MET B CA 1
ATOM 3362 C C . MET B 1 191 ? 46.676 11.332 46.918 1.00 55.28 170 MET B C 1
ATOM 3363 O O . MET B 1 191 ? 47.332 11.254 45.876 1.00 51.26 170 MET B O 1
ATOM 3368 N N . LEU B 1 192 ? 45.376 11.616 46.924 1.00 60.33 171 LEU B N 1
ATOM 3369 C CA . LEU B 1 192 ? 44.613 11.839 45.702 1.00 54.00 171 LEU B CA 1
ATOM 3370 C C . LEU B 1 192 ? 44.301 13.324 45.581 1.00 53.33 171 LEU B C 1
ATOM 3371 O O . LEU B 1 192 ? 43.659 13.901 46.466 1.00 57.11 171 LEU B O 1
ATOM 3376 N N . GLY B 1 193 ? 44.763 13.937 44.495 1.00 45.59 172 GLY B N 1
ATOM 3377 C CA . GLY B 1 193 ? 44.484 15.325 44.219 1.00 43.47 172 GLY B CA 1
ATOM 3378 C C . GLY B 1 193 ? 43.194 15.500 43.448 1.00 47.93 172 GLY B C 1
ATOM 3379 O O . GLY B 1 193 ? 42.504 14.527 43.129 1.00 50.69 172 GLY B O 1
ATOM 3380 N N . PRO B 1 194 ? 42.820 16.758 43.181 1.00 55.12 173 PRO B N 1
ATOM 3381 C CA . PRO B 1 194 ? 41.529 17.028 42.518 1.00 50.56 173 PRO B CA 1
ATOM 3382 C C . PRO B 1 194 ? 41.253 16.183 41.281 1.00 54.15 173 PRO B C 1
ATOM 3383 O O . PRO B 1 194 ? 40.109 15.749 41.087 1.00 56.06 173 PRO B O 1
ATOM 3387 N N . THR B 1 195 ? 42.262 15.928 40.440 1.00 60.65 174 THR B N 1
ATOM 3388 C CA . THR B 1 195 ? 42.008 15.218 39.189 1.00 47.77 174 THR B CA 1
ATOM 3389 C C . THR B 1 195 ? 41.708 13.740 39.405 1.00 47.70 174 THR B C 1
ATOM 3390 O O . THR B 1 195 ? 41.160 13.097 38.504 1.00 51.83 174 THR B O 1
ATOM 3394 N N . PHE B 1 196 ? 42.060 13.184 40.562 1.00 46.22 175 PHE B N 1
ATOM 3395 C CA . PHE B 1 196 ? 41.713 11.808 40.895 1.00 54.60 175 PHE B CA 1
ATOM 3396 C C . PHE B 1 196 ? 40.602 11.737 41.933 1.00 60.95 175 PHE B C 1
ATOM 3397 O O . PHE B 1 196 ? 40.285 10.646 42.420 1.00 62.02 175 PHE B O 1
ATOM 3405 N N . ARG B 1 197 ? 40.014 12.877 42.286 1.00 60.15 176 ARG B N 1
ATOM 3406 C CA . ARG B 1 197 ? 38.767 12.950 43.042 1.00 57.41 176 ARG B CA 1
ATOM 3407 C C . ARG B 1 197 ? 37.686 13.375 42.049 1.00 61.36 176 ARG B C 1
ATOM 3408 O O . ARG B 1 197 ? 37.359 14.555 41.922 1.00 57.54 176 ARG B O 1
ATOM 3416 N N . VAL B 1 198 ? 37.134 12.394 41.335 1.00 59.09 177 VAL B N 1
ATOM 3417 C CA . VAL B 1 198 ? 36.243 12.674 40.206 1.00 50.37 177 VAL B CA 1
ATOM 3418 C C . VAL B 1 198 ? 34.915 11.922 40.311 1.00 56.21 177 VAL B C 1
ATOM 3419 O O . VAL B 1 198 ? 34.090 12.065 39.402 1.00 56.95 177 VAL B O 1
ATOM 3423 N N . ILE B 1 199 ? 34.690 11.153 41.354 1.00 55.20 178 ILE B N 1
ATOM 3424 C CA . ILE B 1 199 ? 33.393 10.506 41.559 1.00 50.45 178 ILE B CA 1
ATOM 3425 C C . ILE B 1 199 ? 32.451 11.525 42.190 1.00 48.62 178 ILE B C 1
ATOM 3426 O O . ILE B 1 199 ? 32.596 11.879 43.363 1.00 54.12 178 ILE B O 1
ATOM 3431 N N . SER B 1 200 ? 31.480 12.000 41.407 1.00 49.34 179 SER B N 1
ATOM 3432 C CA . SER B 1 200 ? 30.501 12.955 41.914 1.00 56.28 179 SER B CA 1
ATOM 3433 C C . SER B 1 200 ? 29.347 12.274 42.641 1.00 50.09 179 SER B C 1
ATOM 3434 O O . SER B 1 200 ? 28.783 12.857 43.574 1.00 61.22 179 SER B O 1
ATOM 3437 N N . ARG B 1 201 ? 28.984 11.057 42.238 1.00 46.67 180 ARG B N 1
ATOM 3438 C CA . ARG B 1 201 ? 27.863 10.349 42.840 1.00 48.74 180 ARG B CA 1
ATOM 3439 C C . ARG B 1 201 ? 28.154 8.857 42.801 1.00 43.09 180 ARG B C 1
ATOM 3440 O O . ARG B 1 201 ? 28.875 8.377 41.922 1.00 50.72 180 ARG B O 1
ATOM 3448 N N . LEU B 1 202 ? 27.587 8.124 43.759 1.00 46.97 181 LEU B N 1
ATOM 3449 C CA . LEU B 1 202 ? 27.913 6.710 43.891 1.00 50.65 181 LEU B CA 1
ATOM 3450 C C . LEU B 1 202 ? 26.772 5.998 44.603 1.00 51.40 181 LEU B C 1
ATOM 3451 O O . LEU B 1 202 ? 26.285 6.475 45.633 1.00 55.87 181 LEU B O 1
ATOM 3456 N N . LYS B 1 203 ? 26.365 4.856 44.054 1.00 52.87 182 LYS B N 1
ATOM 3457 C CA . LYS B 1 203 ? 25.266 4.052 44.563 1.00 49.73 182 LYS B CA 1
ATOM 3458 C C . LYS B 1 203 ? 25.708 2.597 44.605 1.00 53.52 182 LYS B C 1
ATOM 3459 O O . LYS B 1 203 ? 26.591 2.186 43.846 1.00 55.41 182 LYS B O 1
ATOM 3465 N N . TYR B 1 204 ? 25.094 1.814 45.491 1.00 54.85 183 TYR B N 1
ATOM 3466 C CA . TYR B 1 204 ? 25.539 0.438 45.647 1.00 54.62 183 TYR B CA 1
ATOM 3467 C C . TYR B 1 204 ? 24.399 -0.443 46.134 1.00 54.33 183 TYR B C 1
ATOM 3468 O O . TYR B 1 204 ? 23.328 0.026 46.526 1.00 49.74 183 TYR B O 1
ATOM 3477 N N . GLY B 1 205 ? 24.669 -1.741 46.089 1.00 58.83 184 GLY B N 1
ATOM 3478 C CA . GLY B 1 205 ? 23.769 -2.795 46.488 1.00 51.29 184 GLY B CA 1
ATOM 3479 C C . GLY B 1 205 ? 24.600 -4.033 46.733 1.00 48.43 184 GLY B C 1
ATOM 3480 O O . GLY B 1 205 ? 25.832 -3.976 46.756 1.00 46.55 184 GLY B O 1
ATOM 3481 N N . GLU B 1 206 ? 23.923 -5.160 46.941 1.00 48.48 185 GLU B N 1
ATOM 3482 C CA . GLU B 1 206 ? 24.655 -6.384 47.242 1.00 56.65 185 GLU B CA 1
ATOM 3483 C C . GLU B 1 206 ? 25.542 -6.774 46.066 1.00 56.50 185 GLU B C 1
ATOM 3484 O O . GLU B 1 206 ? 25.053 -7.033 44.961 1.00 56.89 185 GLU B O 1
ATOM 3490 N N . LEU B 1 207 ? 26.850 -6.819 46.320 1.00 57.89 186 LEU B N 1
ATOM 3491 C CA . LEU B 1 207 ? 27.854 -7.226 45.335 1.00 58.17 186 LEU B CA 1
ATOM 3492 C C . LEU B 1 207 ? 27.769 -6.412 44.044 1.00 55.64 186 LEU B C 1
ATOM 3493 O O . LEU B 1 207 ? 27.950 -6.935 42.942 1.00 56.49 186 LEU B O 1
ATOM 3498 N N . ARG B 1 208 ? 27.493 -5.117 44.174 1.00 49.84 187 ARG B N 1
ATOM 3499 C CA . ARG B 1 208 ? 27.334 -4.272 42.996 1.00 49.92 187 ARG B CA 1
ATOM 3500 C C . ARG B 1 208 ? 27.621 -2.827 43.376 1.00 47.62 187 ARG B C 1
ATOM 3501 O O . ARG B 1 208 ? 27.580 -2.453 44.551 1.00 51.84 187 ARG B O 1
ATOM 3509 N N . SER B 1 209 ? 27.916 -2.020 42.358 1.00 48.69 188 SER B N 1
ATOM 3510 C CA . SER B 1 209 ? 28.131 -0.594 42.556 1.00 51.15 188 SER B CA 1
ATOM 3511 C C . SER B 1 209 ? 27.847 0.160 41.264 1.00 51.03 188 SER B C 1
ATOM 3512 O O . SER B 1 209 ? 27.901 -0.401 40.168 1.00 44.53 188 SER B O 1
ATOM 3515 N N . LEU B 1 210 ? 27.535 1.447 41.416 1.00 41.84 189 LEU B N 1
ATOM 3516 C CA . LEU B 1 210 ? 27.291 2.346 40.292 1.00 43.02 189 LEU B CA 1
ATOM 3517 C C . LEU B 1 210 ? 27.844 3.719 40.647 1.00 44.34 189 LEU B C 1
ATOM 3518 O O . LEU B 1 210 ? 27.378 4.345 41.601 1.00 46.82 189 LEU B O 1
ATOM 3523 N N . GLY B 1 211 ? 28.831 4.178 39.889 1.00 39.44 190 GLY B N 1
ATOM 3524 C CA . GLY B 1 211 ? 29.490 5.447 40.161 1.00 38.55 190 GLY B CA 1
ATOM 3525 C C . GLY B 1 211 ? 29.433 6.392 38.964 1.00 43.84 190 GLY B C 1
ATOM 3526 O O . GLY B 1 211 ? 29.587 5.959 37.824 1.00 46.09 190 GLY B O 1
ATOM 3527 N N . ARG B 1 212 ? 29.289 7.680 39.271 1.00 53.85 191 ARG B N 1
ATOM 3528 C CA . ARG B 1 212 ? 29.243 8.725 38.225 1.00 47.63 191 ARG B CA 1
ATOM 3529 C C . ARG B 1 212 ? 30.593 9.433 38.207 1.00 43.66 191 ARG B C 1
ATOM 3530 O O . ARG B 1 212 ? 30.958 10.009 39.225 1.00 50.05 191 ARG B O 1
ATOM 3538 N N . ILE B 1 213 ? 31.301 9.352 37.089 1.00 49.69 192 ILE B N 1
ATOM 3539 C CA . ILE B 1 213 ? 32.631 9.931 36.928 1.00 44.44 192 ILE B CA 1
ATOM 3540 C C . ILE B 1 213 ? 32.500 11.177 36.065 1.00 46.85 192 ILE B C 1
ATOM 3541 O O . ILE B 1 213 ? 32.017 11.103 34.929 1.00 52.84 192 ILE B O 1
ATOM 3546 N N . ASP B 1 214 ? 32.922 12.321 36.600 1.00 46.74 193 ASP B N 1
ATOM 3547 C CA . ASP B 1 214 ? 32.889 13.586 35.878 1.00 47.37 193 ASP B CA 1
ATOM 3548 C C . ASP B 1 214 ? 34.308 14.046 35.578 1.00 51.56 193 ASP B C 1
ATOM 3549 O O . ASP B 1 214 ? 35.155 14.095 36.477 1.00 54.59 193 ASP B O 1
ATOM 3554 N N . THR B 1 215 ? 34.559 14.378 34.318 1.00 50.59 194 THR B N 1
ATOM 3555 C CA . THR B 1 215 ? 35.828 14.957 33.899 1.00 47.57 194 THR B CA 1
ATOM 3556 C C . THR B 1 215 ? 36.040 16.314 34.563 1.00 62.34 194 THR B C 1
ATOM 3557 O O . THR B 1 215 ? 35.206 17.216 34.389 1.00 64.89 194 THR B O 1
ATOM 3561 N N . PRO B 1 216 ? 37.117 16.507 35.317 1.00 59.47 195 PRO B N 1
ATOM 3562 C CA . PRO B 1 216 ? 37.353 17.806 35.954 1.00 58.33 195 PRO B CA 1
ATOM 3563 C C . PRO B 1 216 ? 37.862 18.838 34.957 1.00 64.56 195 PRO B C 1
ATOM 3564 O O . PRO B 1 216 ? 38.368 18.513 33.881 1.00 67.11 195 PRO B O 1
ATOM 3568 N N . ASP B 1 217 ? 37.711 20.109 35.344 1.00 69.48 196 ASP B N 1
ATOM 3569 C CA . ASP B 1 217 ? 38.128 21.212 34.481 1.00 71.82 196 ASP B CA 1
ATOM 3570 C C . ASP B 1 217 ? 39.606 21.122 34.128 1.00 60.78 196 ASP B C 1
ATOM 3571 O O . ASP B 1 217 ? 40.001 21.425 32.996 1.00 64.71 196 ASP B O 1
ATOM 3576 N N . THR B 1 218 ? 40.437 20.719 35.089 1.00 63.39 197 THR B N 1
ATOM 3577 C CA . THR B 1 218 ? 41.880 20.662 34.892 1.00 67.24 197 THR B CA 1
ATOM 3578 C C . THR B 1 218 ? 42.274 19.766 33.723 1.00 60.08 197 THR B C 1
ATOM 3579 O O . THR B 1 218 ? 43.356 19.944 33.154 1.00 54.85 197 THR B O 1
ATOM 3583 N N . ILE B 1 219 ? 41.430 18.803 33.363 1.00 64.52 198 ILE B N 1
ATOM 3584 C CA . ILE B 1 219 ? 41.734 17.857 32.295 1.00 57.82 198 ILE B CA 1
ATOM 3585 C C . ILE B 1 219 ? 40.797 18.007 31.099 1.00 62.23 198 ILE B C 1
ATOM 3586 O O . ILE B 1 219 ? 41.116 17.492 30.012 1.00 55.08 198 ILE B O 1
ATOM 3591 N N . ALA B 1 220 ? 39.729 18.802 31.229 1.00 65.35 199 ALA B N 1
ATOM 3592 C CA . ALA B 1 220 ? 38.746 19.015 30.166 1.00 59.40 199 ALA B CA 1
ATOM 3593 C C . ALA B 1 220 ? 39.288 19.129 28.741 1.00 60.19 199 ALA B C 1
ATOM 3594 O O . ALA B 1 220 ? 38.890 18.367 27.855 1.00 61.37 199 ALA B O 1
ATOM 3596 N N . ASP B 1 221 ? 40.184 20.088 28.492 1.00 55.24 200 ASP B N 1
ATOM 3597 C CA . ASP B 1 221 ? 40.676 20.296 27.132 1.00 60.87 200 ASP B CA 1
ATOM 3598 C C . ASP B 1 221 ? 41.542 19.147 26.630 1.00 57.81 200 ASP B C 1
ATOM 3599 O O . ASP B 1 221 ? 41.696 18.992 25.414 1.00 62.68 200 ASP B O 1
ATOM 3604 N N . GLU B 1 222 ? 42.109 18.341 27.529 1.00 59.58 201 GLU B N 1
ATOM 3605 C CA . GLU B 1 222 ? 43.076 17.325 27.145 1.00 60.56 201 GLU B CA 1
ATOM 3606 C C . GLU B 1 222 ? 42.445 15.943 27.060 1.00 56.31 201 GLU B 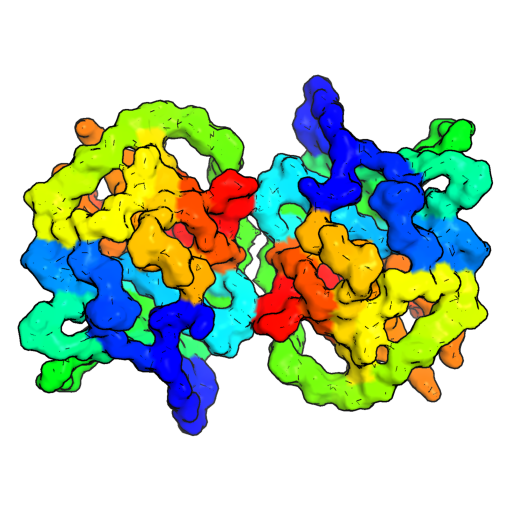C 1
ATOM 3607 O O . GLU B 1 222 ? 43.010 15.067 26.397 1.00 58.51 201 GLU B O 1
ATOM 3613 N N . ALA B 1 223 ? 41.299 15.729 27.706 1.00 56.31 202 ALA B N 1
ATOM 3614 C CA . ALA B 1 223 ? 40.674 14.413 27.805 1.00 51.97 202 ALA B CA 1
ATOM 3615 C C . ALA B 1 223 ? 40.128 13.895 26.473 1.00 50.06 202 ALA B C 1
ATOM 3616 O O . ALA B 1 223 ? 40.265 12.695 26.198 1.00 52.81 202 ALA B O 1
ATOM 3618 N N . PRO B 1 224 ? 39.492 14.724 25.630 1.00 53.65 203 PRO B N 1
ATOM 3619 C CA . PRO B 1 224 ? 39.047 14.213 24.318 1.00 46.89 203 PRO B CA 1
ATOM 3620 C C . PRO B 1 224 ? 40.169 13.638 23.471 1.00 48.17 203 PRO B C 1
ATOM 3621 O O . PRO B 1 224 ? 39.888 12.908 22.512 1.00 52.12 203 PRO B O 1
ATOM 3625 N N . ARG B 1 225 ? 41.428 13.945 23.785 1.00 47.36 204 ARG B N 1
ATOM 3626 C CA . ARG B 1 225 ? 42.536 13.374 23.032 1.00 44.46 204 ARG B CA 1
ATOM 3627 C C . ARG B 1 225 ? 42.834 11.951 23.481 1.00 49.39 204 ARG B C 1
ATOM 3628 O O . ARG B 1 225 ? 43.302 11.135 22.680 1.00 50.64 204 ARG B O 1
ATOM 3636 N N . HIS B 1 226 ? 42.573 11.642 24.749 1.00 46.42 205 HIS B N 1
ATOM 3637 C CA . HIS B 1 226 ? 42.656 10.275 25.228 1.00 45.18 205 HIS B CA 1
ATOM 3638 C C . HIS B 1 226 ? 41.457 9.471 24.730 1.00 43.01 205 HIS B C 1
ATOM 3639 O O . HIS B 1 226 ? 40.465 10.015 24.236 1.00 41.23 205 HIS B O 1
ATOM 3646 N N . LEU B 1 227 ? 41.564 8.150 24.856 1.00 38.61 206 LEU B N 1
ATOM 3647 C CA . LEU B 1 227 ? 40.403 7.288 24.671 1.00 28.73 206 LEU B CA 1
ATOM 3648 C C . LEU B 1 227 ? 39.555 7.262 25.938 1.00 36.84 206 LEU B C 1
ATOM 3649 O O . LEU B 1 227 ? 38.362 7.584 25.910 1.00 45.50 206 LEU B O 1
ATOM 3654 N N . ILE B 1 228 ? 40.164 6.875 27.058 1.00 43.26 207 ILE B N 1
ATOM 3655 C CA . ILE B 1 228 ? 39.577 6.985 28.390 1.00 36.87 207 ILE B CA 1
ATOM 3656 C C . ILE B 1 228 ? 40.681 7.493 29.305 1.00 38.47 207 ILE B C 1
ATOM 3657 O O . ILE B 1 228 ? 41.593 6.736 29.651 1.00 43.51 207 ILE B O 1
ATOM 3662 N N . HIS B 1 229 ? 40.616 8.768 29.685 1.00 41.40 208 HIS B N 1
ATOM 3663 C CA . HIS B 1 229 ? 41.678 9.372 30.477 1.00 32.88 208 HIS B CA 1
ATOM 3664 C C . HIS B 1 229 ? 42.002 8.502 31.692 1.00 36.05 208 HIS B C 1
ATOM 3665 O O . HIS B 1 229 ? 41.086 7.985 32.345 1.00 42.90 208 HIS B O 1
ATOM 3672 N N . PRO B 1 230 ? 43.287 8.297 32.005 1.00 35.31 209 PRO B N 1
ATOM 3673 C CA . PRO B 1 230 ? 43.654 7.457 33.160 1.00 36.67 209 PRO B CA 1
ATOM 3674 C C . PRO B 1 230 ? 42.966 7.836 34.460 1.00 39.48 209 PRO B C 1
ATOM 3675 O O . PRO B 1 230 ? 42.596 6.947 35.238 1.00 41.34 209 PRO B O 1
ATOM 3679 N N . ALA B 1 231 ? 42.805 9.134 34.727 1.00 45.08 210 ALA B N 1
ATOM 3680 C CA . ALA B 1 231 ? 42.091 9.571 35.923 1.00 38.15 210 ALA B CA 1
ATOM 3681 C C . ALA B 1 231 ? 40.709 8.932 36.002 1.00 49.84 210 ALA B C 1
ATOM 3682 O O . ALA B 1 231 ? 40.304 8.417 37.051 1.00 48.54 210 ALA B O 1
ATOM 3684 N N . LEU B 1 232 ? 39.965 8.961 34.893 1.00 44.89 211 LEU B N 1
ATOM 3685 C CA . LEU B 1 232 ? 38.637 8.360 34.884 1.00 37.42 211 LEU B CA 1
ATOM 3686 C C . LEU B 1 232 ? 38.721 6.841 34.929 1.00 43.02 211 LEU B C 1
ATOM 3687 O O . LEU B 1 232 ? 37.831 6.185 35.484 1.00 38.19 211 LEU B O 1
ATOM 3692 N N . LEU B 1 233 ? 39.778 6.271 34.345 1.00 36.33 212 LEU B N 1
ATOM 3693 C CA . LEU B 1 233 ? 39.987 4.828 34.400 1.00 42.21 212 LEU B CA 1
ATOM 3694 C C . LEU B 1 233 ? 40.279 4.370 35.824 1.00 50.04 212 LEU B C 1
ATOM 3695 O O . LEU B 1 233 ? 39.746 3.350 36.277 1.00 51.08 212 LEU B O 1
ATOM 3700 N N . ASP B 1 234 ? 41.127 5.113 36.541 1.00 38.98 213 ASP B N 1
ATOM 3701 C CA . ASP B 1 234 ? 41.366 4.832 37.953 1.00 38.30 213 ASP B CA 1
ATOM 3702 C C . ASP B 1 234 ? 40.074 4.908 38.759 1.00 45.00 213 ASP B C 1
ATOM 3703 O O . ASP B 1 234 ? 39.799 4.040 39.597 1.00 39.51 213 ASP B O 1
ATOM 3708 N N . ALA B 1 235 ? 39.272 5.952 38.526 1.00 40.77 214 ALA B N 1
ATOM 3709 C CA . ALA B 1 235 ? 38.032 6.128 39.277 1.00 44.88 214 ALA B CA 1
ATOM 3710 C C . ALA B 1 235 ? 37.086 4.948 39.101 1.00 45.42 214 ALA B C 1
ATOM 3711 O O . ALA B 1 235 ? 36.303 4.642 40.008 1.00 41.27 214 ALA B O 1
ATOM 3713 N N . CYS B 1 236 ? 37.125 4.289 37.940 1.00 47.80 215 CYS B N 1
ATOM 3714 C CA . CYS B 1 236 ? 36.328 3.081 37.750 1.00 42.36 215 CYS B CA 1
ATOM 3715 C C . CYS B 1 236 ? 36.691 2.010 38.772 1.00 39.86 215 CYS B C 1
ATOM 3716 O O . CYS B 1 236 ? 35.807 1.350 39.331 1.00 48.36 215 CYS B O 1
ATOM 3719 N N . PHE B 1 237 ? 37.987 1.825 39.034 1.00 39.86 216 PHE B N 1
ATOM 3720 C CA . PHE B 1 237 ? 38.394 0.826 40.015 1.00 52.23 216 PHE B CA 1
ATOM 3721 C C . PHE B 1 237 ? 38.091 1.300 41.429 1.00 51.02 216 PHE B C 1
ATOM 3722 O O . PHE B 1 237 ? 37.768 0.488 42.305 1.00 49.98 216 PHE B O 1
ATOM 3730 N N . GLN B 1 238 ? 38.222 2.605 41.677 1.00 42.94 217 GLN B N 1
ATOM 3731 C CA . GLN B 1 238 ? 37.723 3.176 42.922 1.00 46.34 217 GLN B CA 1
ATOM 3732 C C . GLN B 1 238 ? 36.270 2.780 43.142 1.00 55.85 217 GLN B C 1
ATOM 3733 O O . GLN B 1 238 ? 35.908 2.260 44.201 1.00 60.50 217 GLN B O 1
ATOM 3739 N N . SER B 1 239 ? 35.434 2.988 42.120 1.00 53.90 218 SER B N 1
ATOM 3740 C CA . SER B 1 239 ? 34.009 2.671 42.208 1.00 45.77 218 SER B CA 1
ATOM 3741 C C . SER B 1 239 ? 33.778 1.209 42.574 1.00 46.62 218 SER B C 1
ATOM 3742 O O . SER B 1 239 ? 32.908 0.891 43.394 1.00 50.18 218 SER B O 1
ATOM 3745 N N . LEU B 1 240 ? 34.524 0.298 41.945 1.00 38.90 219 LEU B N 1
ATOM 3746 C CA . LEU B 1 240 ? 34.327 -1.126 42.200 1.00 50.33 219 LEU B CA 1
ATOM 3747 C C . LEU B 1 240 ? 34.637 -1.495 43.646 1.00 58.55 219 LEU B C 1
ATOM 3748 O O . LEU B 1 240 ? 34.052 -2.444 44.181 1.00 58.84 219 LEU B O 1
ATOM 3753 N N . SER B 1 241 ? 35.553 -0.767 44.292 1.00 58.16 220 SER B N 1
ATOM 3754 C CA . SER B 1 241 ? 35.939 -1.078 45.667 1.00 58.05 220 SER B CA 1
ATOM 3755 C C . SER B 1 241 ? 34.773 -0.994 46.649 1.00 61.04 220 SER B C 1
ATOM 3756 O O . SER B 1 241 ? 34.862 -1.558 47.744 1.00 69.83 220 SER B O 1
ATOM 3759 N N . ILE B 1 242 ? 33.685 -0.303 46.287 1.00 57.68 221 ILE B N 1
ATOM 3760 C CA . ILE B 1 242 ? 32.511 -0.197 47.156 1.00 50.23 221 ILE B CA 1
ATOM 3761 C C . ILE B 1 242 ? 31.594 -1.402 47.009 1.00 56.66 221 ILE B C 1
ATOM 3762 O O . ILE B 1 242 ? 30.587 -1.507 47.723 1.00 54.73 221 ILE B O 1
ATOM 3767 N N . ALA B 1 243 ? 31.940 -2.350 46.140 1.00 59.44 222 ALA B N 1
ATOM 3768 C CA . ALA B 1 243 ? 31.123 -3.539 45.934 1.00 61.19 222 ALA B CA 1
ATOM 3769 C C . ALA B 1 243 ? 31.481 -4.588 46.979 1.00 64.31 222 ALA B C 1
ATOM 3770 O O . ALA B 1 243 ? 30.648 -5.446 47.297 1.00 68.36 222 ALA B O 1
ATOM 3772 N N . MET B 1 244 ? 32.696 -4.539 47.522 1.00 72.31 223 MET B N 1
ATOM 3773 C CA . MET B 1 244 ? 33.059 -5.423 48.624 1.00 79.54 223 MET B CA 1
ATOM 3774 C C . MET B 1 244 ? 32.365 -4.952 49.893 1.00 88.79 223 MET B C 1
ATOM 3775 O O . MET B 1 244 ? 32.442 -3.770 50.247 1.00 91.66 223 MET B O 1
ATOM 3780 N N . GLY B 1 245 ? 31.683 -5.874 50.576 1.00 88.68 224 GLY B N 1
ATOM 3781 C CA . GLY B 1 245 ? 30.811 -5.464 51.658 1.00 97.81 224 GLY B CA 1
ATOM 3782 C C . GLY B 1 245 ? 31.649 -4.855 52.756 1.00 104.14 224 GLY B C 1
ATOM 3783 O O . GLY B 1 245 ? 32.503 -5.516 53.347 1.00 103.33 224 GLY B O 1
ATOM 3784 N N . ASN B 1 246 ? 31.391 -3.579 53.028 1.00 100.71 225 ASN B N 1
ATOM 3785 C CA . ASN B 1 246 ? 32.099 -2.808 54.038 1.00 98.51 225 ASN B CA 1
ATOM 3786 C C . ASN B 1 246 ? 31.089 -1.945 54.782 1.00 100.14 225 ASN B C 1
ATOM 3787 O O . ASN B 1 246 ? 30.089 -1.513 54.204 1.00 104.53 225 ASN B O 1
ATOM 3792 N N . ASP B 1 247 ? 31.336 -1.730 56.074 1.00 91.89 226 ASP B N 1
ATOM 3793 C CA . ASP B 1 247 ? 30.480 -0.864 56.898 1.00 87.69 226 ASP B CA 1
ATOM 3794 C C . ASP B 1 247 ? 30.114 0.451 56.214 1.00 82.73 226 ASP B C 1
ATOM 3795 O O . ASP B 1 247 ? 30.698 1.496 56.495 1.00 88.73 226 ASP B O 1
ATOM 3800 N N . LYS B 1 253 ? 38.833 0.306 54.697 1.00 72.45 232 LYS B N 1
ATOM 3801 C CA . LYS B 1 253 ? 39.682 -0.522 55.554 1.00 74.48 232 LYS B CA 1
ATOM 3802 C C . LYS B 1 253 ? 40.806 -1.204 54.803 1.00 84.60 232 LYS B C 1
ATOM 3803 O O . LYS B 1 253 ? 41.978 -0.894 55.004 1.00 79.91 232 LYS B O 1
ATOM 3809 N N . THR B 1 254 ? 40.426 -2.130 53.925 1.00 83.17 233 THR B N 1
ATOM 3810 C CA . THR B 1 254 ? 41.362 -2.852 53.070 1.00 70.71 233 THR B CA 1
ATOM 3811 C C . THR B 1 254 ? 41.422 -2.160 51.714 1.00 75.46 233 THR B C 1
ATOM 3812 O O . THR B 1 254 ? 40.454 -2.195 50.948 1.00 79.12 233 THR B O 1
ATOM 3816 N N . LEU B 1 255 ? 42.543 -1.501 51.434 1.00 73.78 234 LEU B N 1
ATOM 3817 C CA . LEU B 1 255 ? 42.751 -0.870 50.139 1.00 61.61 234 LEU B CA 1
ATOM 3818 C C . LEU B 1 255 ? 43.097 -1.925 49.099 1.00 63.95 234 LEU B C 1
ATOM 3819 O O . LEU B 1 255 ? 43.802 -2.893 49.391 1.00 61.75 234 LEU B O 1
ATOM 3824 N N . TYR B 1 256 ? 42.588 -1.741 47.883 1.00 62.69 235 TYR B N 1
ATOM 3825 C CA . TYR B 1 256 ? 42.868 -2.638 46.771 1.00 56.23 235 TYR B CA 1
ATOM 3826 C C . TYR B 1 256 ? 43.477 -1.870 45.603 1.00 54.53 235 TYR B C 1
ATOM 3827 O O . TYR B 1 256 ? 43.184 -0.689 45.393 1.00 57.71 235 TYR B O 1
ATOM 3836 N N . ILE B 1 257 ? 44.331 -2.554 44.844 1.00 56.47 236 ILE B N 1
ATOM 3837 C CA . ILE B 1 257 ? 45.016 -1.956 43.698 1.00 53.17 236 ILE B CA 1
ATOM 3838 C C . ILE B 1 257 ? 44.946 -2.916 42.511 1.00 51.11 236 ILE B C 1
ATOM 3839 O O . ILE B 1 257 ? 45.003 -4.139 42.706 1.00 47.81 236 ILE B O 1
ATOM 3844 N N . PRO B 1 258 ? 44.789 -2.409 41.282 1.00 47.81 237 PRO B N 1
ATOM 3845 C CA . PRO B 1 258 ? 44.718 -3.286 40.102 1.00 41.67 237 PRO B CA 1
ATOM 3846 C C . PRO B 1 258 ? 45.845 -4.313 40.051 1.00 42.93 237 PRO B C 1
ATOM 3847 O O . PRO B 1 258 ? 47.011 -4.002 40.302 1.00 41.19 237 PRO B O 1
ATOM 3851 N N . PHE B 1 259 ? 45.479 -5.551 39.716 1.00 43.78 238 PHE B N 1
ATOM 3852 C CA . PHE B 1 259 ? 46.406 -6.677 39.739 1.00 39.20 238 PHE B CA 1
ATOM 3853 C C . PHE B 1 259 ? 46.300 -7.488 38.451 1.00 48.41 238 PHE B C 1
ATOM 3854 O O . PHE B 1 259 ? 47.297 -7.684 37.749 1.00 47.52 238 PHE B O 1
ATOM 3862 N N . ASP B 1 260 ? 45.097 -7.964 38.131 1.00 42.77 239 ASP B N 1
ATOM 3863 C CA . ASP B 1 260 ? 44.843 -8.690 36.894 1.00 39.35 239 ASP B CA 1
ATOM 3864 C C . ASP B 1 260 ? 43.576 -8.163 36.231 1.00 44.12 239 ASP B C 1
ATOM 3865 O O . ASP B 1 260 ? 42.687 -7.613 36.886 1.00 48.74 239 ASP B O 1
ATOM 3870 N N . VAL B 1 261 ? 43.504 -8.353 34.911 1.00 43.49 240 VAL B N 1
ATOM 3871 C CA . VAL B 1 261 ? 42.310 -8.084 34.110 1.00 46.61 240 VAL B CA 1
ATOM 3872 C C . VAL B 1 261 ? 42.231 -9.162 33.035 1.00 41.82 240 VAL B C 1
ATOM 3873 O O . VAL B 1 261 ? 43.122 -9.258 32.184 1.00 48.25 240 VAL B O 1
ATOM 3877 N N . ARG B 1 262 ? 41.173 -9.975 33.069 1.00 40.72 241 ARG B N 1
ATOM 3878 C CA . ARG B 1 262 ? 41.006 -10.998 32.039 1.00 43.04 241 ARG B CA 1
ATOM 3879 C C . ARG B 1 262 ? 40.767 -10.372 30.670 1.00 45.64 241 ARG B C 1
ATOM 3880 O O . ARG B 1 262 ? 41.377 -10.780 29.677 1.00 50.54 241 ARG B O 1
ATOM 3888 N N . ARG B 1 263 ? 39.871 -9.389 30.592 1.00 39.11 242 ARG B N 1
ATOM 3889 C CA . ARG B 1 263 ? 39.620 -8.707 29.329 1.00 39.82 242 ARG B CA 1
ATOM 3890 C C . 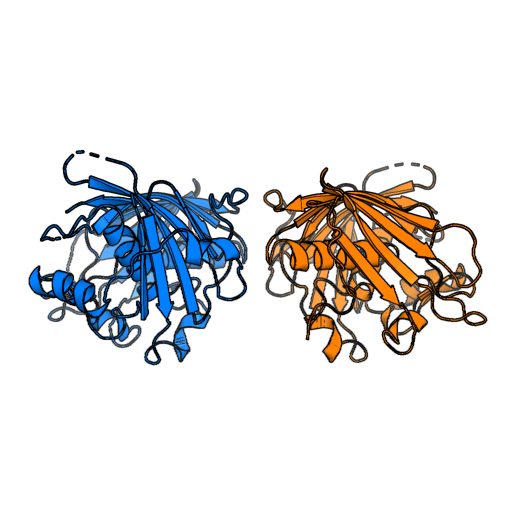ARG B 1 263 ? 39.191 -7.270 29.580 1.00 33.21 242 ARG B C 1
ATOM 3891 O O . ARG B 1 263 ? 38.259 -7.021 30.351 1.00 36.75 242 ARG B O 1
ATOM 3899 N N . PHE B 1 264 ? 39.870 -6.335 28.921 1.00 41.59 243 PHE B N 1
ATOM 3900 C CA . PHE B 1 264 ? 39.397 -4.967 28.752 1.00 37.69 243 PHE B CA 1
ATOM 3901 C C . PHE B 1 264 ? 39.058 -4.768 27.281 1.00 31.83 243 PHE B C 1
ATOM 3902 O O . PHE B 1 264 ? 39.938 -4.874 26.421 1.00 36.47 243 PHE B O 1
ATOM 3910 N N . SER B 1 265 ? 37.794 -4.471 26.995 1.00 32.31 244 SER B N 1
ATOM 3911 C CA . SER B 1 265 ? 37.321 -4.247 25.633 1.00 27.74 244 SER B CA 1
ATOM 3912 C C . SER B 1 265 ? 36.895 -2.790 25.498 1.00 38.15 244 SER B C 1
ATOM 3913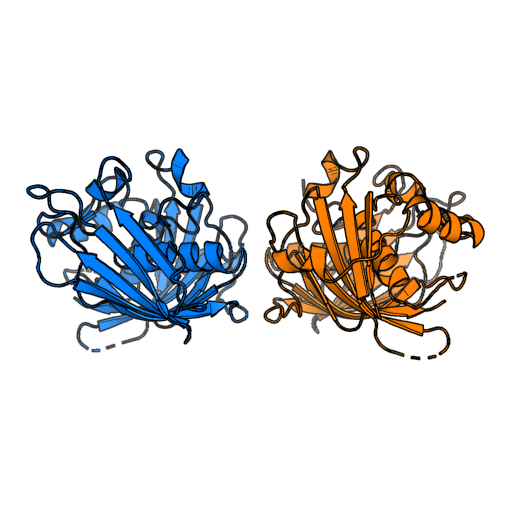 O O . SER B 1 265 ? 35.935 -2.356 26.142 1.00 37.79 244 SER B O 1
ATOM 3916 N N . PHE B 1 266 ? 37.608 -2.041 24.662 1.00 37.02 245 PHE B N 1
ATOM 3917 C CA . PHE B 1 266 ? 37.276 -0.651 24.387 1.00 37.44 245 PHE B CA 1
ATOM 3918 C C . PHE B 1 266 ? 36.283 -0.579 23.234 1.00 38.32 245 PHE B C 1
ATOM 3919 O O . PHE B 1 266 ? 36.473 -1.231 22.202 1.00 42.19 245 PHE B O 1
ATOM 3927 N N . HIS B 1 267 ? 35.227 0.213 23.412 1.00 41.22 246 HIS B N 1
ATOM 3928 C CA . HIS B 1 267 ? 34.171 0.336 22.417 1.00 39.37 246 HIS B CA 1
ATOM 3929 C C . HIS B 1 267 ? 33.976 1.751 21.895 1.00 43.74 246 HIS B C 1
ATOM 3930 O O . HIS B 1 267 ? 33.663 1.916 20.714 1.00 48.70 246 HIS B O 1
ATOM 3937 N N . ALA B 1 268 ? 34.160 2.772 22.731 1.00 31.21 247 ALA B N 1
ATOM 3938 C CA . ALA B 1 268 ? 33.900 4.148 22.332 1.00 30.38 247 ALA B CA 1
ATOM 3939 C C . ALA B 1 268 ? 34.568 5.095 23.319 1.00 35.52 247 ALA B C 1
ATOM 3940 O O . ALA B 1 268 ? 34.695 4.784 24.506 1.00 31.66 247 ALA B O 1
ATOM 3942 N N . LYS B 1 269 ? 35.008 6.245 22.807 1.00 33.75 248 LYS B N 1
ATOM 3943 C CA . LYS B 1 269 ? 35.661 7.249 23.640 1.00 34.07 248 LYS B CA 1
ATOM 3944 C C . LYS B 1 269 ? 34.773 7.680 24.802 1.00 32.38 248 LYS B C 1
ATOM 3945 O O . LYS B 1 269 ? 33.549 7.778 24.673 1.00 37.47 248 LYS B O 1
ATOM 3951 N N . ALA B 1 270 ? 35.407 7.934 25.945 1.00 29.37 249 ALA B N 1
ATOM 3952 C CA . ALA B 1 270 ? 34.717 8.511 27.091 1.00 40.04 249 ALA B CA 1
ATOM 3953 C C . ALA B 1 270 ? 34.322 9.956 26.819 1.00 43.18 249 ALA B C 1
ATOM 3954 O O . ALA B 1 270 ? 35.073 10.717 26.204 1.00 39.43 249 ALA B O 1
ATOM 3956 N N . GLY B 1 271 ? 33.135 10.337 27.290 1.00 47.68 250 GLY B N 1
ATOM 3957 C CA . GLY B 1 271 ? 32.716 11.719 27.302 1.00 46.42 250 GLY B CA 1
ATOM 3958 C C . GLY B 1 271 ? 32.991 12.397 28.633 1.00 47.70 250 GLY B C 1
ATOM 3959 O O . GLY B 1 271 ? 33.720 11.894 29.489 1.00 56.48 250 GLY B O 1
ATOM 3960 N N . LYS B 1 272 ? 32.394 13.582 28.794 1.00 48.58 251 LYS B N 1
ATOM 3961 C CA . LYS B 1 272 ? 32.659 14.374 29.990 1.00 49.46 251 LYS B CA 1
ATOM 3962 C C . LYS B 1 272 ? 32.027 13.756 31.230 1.00 53.39 251 LYS B C 1
ATOM 3963 O O . LYS B 1 272 ? 32.513 13.979 32.344 1.00 65.67 251 LYS B O 1
ATOM 3969 N N . ARG B 1 273 ? 30.951 12.988 31.044 1.00 55.93 252 ARG B N 1
ATOM 3970 C CA . ARG B 1 273 ? 30.239 12.339 32.178 1.00 49.11 252 ARG B CA 1
ATOM 3971 C C . ARG B 1 273 ? 30.183 10.836 31.931 1.00 47.43 252 ARG B C 1
ATOM 3972 O O . ARG B 1 273 ? 29.857 10.451 30.809 1.00 53.21 252 ARG B O 1
ATOM 3980 N N . LEU B 1 274 ? 30.417 10.033 32.961 1.00 40.55 253 LEU B N 1
ATOM 3981 C CA . LEU B 1 274 ? 30.535 8.592 32.799 1.00 44.13 253 LEU B CA 1
ATOM 3982 C C . LEU B 1 274 ? 29.797 7.862 33.912 1.00 44.91 253 LEU B C 1
ATOM 3983 O O . LEU B 1 274 ? 29.793 8.308 35.062 1.00 43.28 253 LEU B O 1
ATOM 3988 N N . TYR B 1 275 ? 29.179 6.733 33.564 1.00 39.37 254 TYR B N 1
ATOM 3989 C CA . TYR B 1 275 ? 28.488 5.871 34.522 1.00 42.09 254 TYR B CA 1
ATOM 3990 C C . TYR B 1 275 ? 29.177 4.512 34.560 1.00 39.92 254 TYR B C 1
ATOM 3991 O O . TYR B 1 275 ? 29.149 3.765 33.576 1.00 39.92 254 TYR B O 1
ATOM 4000 N N . CYS B 1 276 ? 29.792 4.199 35.699 1.00 40.81 255 CYS B N 1
ATOM 4001 C CA . CYS B 1 276 ? 30.537 2.960 35.906 1.00 43.84 255 CYS B CA 1
ATOM 4002 C C . CYS B 1 276 ? 29.728 2.008 36.785 1.00 40.01 255 CYS B C 1
ATOM 4003 O O . CYS B 1 276 ? 29.524 2.276 37.973 1.00 41.41 255 CYS B O 1
ATOM 4006 N N . TYR B 1 277 ? 29.273 0.894 36.204 1.00 30.33 256 TYR B N 1
ATOM 4007 C CA . TYR B 1 277 ? 28.509 -0.127 36.922 1.00 41.11 256 TYR B CA 1
ATOM 4008 C C . TYR B 1 277 ? 29.388 -1.353 37.160 1.00 37.69 256 TYR B C 1
ATOM 4009 O O . TYR B 1 277 ? 29.804 -2.019 36.207 1.00 42.75 256 TYR B O 1
ATOM 4018 N N . GLY B 1 278 ? 29.664 -1.653 38.428 1.00 41.64 257 GLY B N 1
ATOM 4019 C CA . GLY B 1 278 ? 30.477 -2.797 38.806 1.00 40.19 257 GLY B CA 1
ATOM 4020 C C . GLY B 1 278 ? 29.669 -3.874 39.507 1.00 48.36 257 GLY B C 1
ATOM 4021 O O . GLY B 1 278 ? 28.701 -3.581 40.209 1.00 39.62 257 GLY B O 1
ATOM 4022 N N . GLN B 1 279 ? 30.072 -5.133 39.314 1.00 47.31 258 GLN B N 1
ATOM 4023 C CA . GLN B 1 279 ? 29.495 -6.276 40.023 1.00 39.77 258 GLN B CA 1
ATOM 4024 C C . GLN B 1 279 ? 30.623 -7.131 40.586 1.00 54.41 258 GLN B C 1
ATOM 4025 O O . GLN B 1 279 ? 31.384 -7.742 39.827 1.00 50.63 258 GLN B O 1
ATOM 4031 N N . ALA B 1 280 ? 30.737 -7.169 41.912 1.00 52.67 259 ALA B N 1
ATOM 4032 C CA . ALA B 1 280 ? 31.816 -7.909 42.553 1.00 47.68 259 ALA B CA 1
ATOM 4033 C C . ALA B 1 280 ? 31.605 -9.417 42.490 1.00 56.92 259 ALA B C 1
ATOM 4034 O O . ALA B 1 280 ? 30.481 -9.915 42.395 1.00 59.47 259 ALA B O 1
ATOM 4036 N N . HIS B 1 281 ? 32.722 -10.137 42.543 1.00 62.67 260 HIS B N 1
ATOM 4037 C CA . HIS B 1 281 ? 32.777 -11.586 42.662 1.00 66.74 260 HIS B CA 1
ATOM 4038 C C . HIS B 1 281 ? 33.320 -12.004 44.024 1.00 69.53 260 HIS B C 1
ATOM 4039 O O . HIS B 1 281 ? 34.203 -11.350 44.586 1.00 62.68 260 HIS B O 1
ATOM 4046 N N . VAL B 1 282 ? 32.777 -13.095 44.557 1.00 74.15 261 VAL B N 1
ATOM 4047 C CA . VAL B 1 282 ? 33.223 -13.592 45.847 1.00 80.06 261 VAL B CA 1
ATOM 4048 C C . VAL B 1 282 ? 34.325 -14.618 45.652 1.00 75.61 261 VAL B C 1
ATOM 4049 O O . VAL B 1 282 ? 34.245 -15.484 44.779 1.00 84.09 261 VAL B O 1
ATOM 4053 N N . ILE B 1 286 ? 40.267 -13.661 50.999 1.00 60.60 265 ILE B N 1
ATOM 4054 C CA . ILE B 1 286 ? 41.696 -13.377 50.985 1.00 63.56 265 ILE B CA 1
ATOM 4055 C C . ILE B 1 286 ? 41.853 -11.872 50.756 1.00 60.36 265 ILE B C 1
ATOM 4056 O O . ILE B 1 286 ? 40.934 -11.105 51.049 1.00 61.22 265 ILE B O 1
ATOM 4061 N N . ALA B 1 287 ? 43.002 -11.445 50.234 1.00 67.05 266 ALA B N 1
ATOM 4062 C CA . ALA B 1 287 ? 43.271 -10.035 49.968 1.00 66.83 266 ALA B CA 1
ATOM 4063 C C . ALA B 1 287 ? 43.267 -9.747 48.470 1.00 73.69 266 ALA B C 1
ATOM 4064 O O . ALA B 1 287 ? 44.043 -8.929 47.976 1.00 66.61 266 ALA B O 1
ATOM 4066 N N . TYR B 1 288 ? 42.390 -10.429 47.737 1.00 72.70 267 TYR B N 1
ATOM 4067 C CA . TYR B 1 288 ? 42.204 -10.227 46.302 1.00 67.84 267 TYR B CA 1
ATOM 4068 C C . TYR B 1 288 ? 40.736 -9.926 46.028 1.00 66.42 267 TYR B C 1
ATOM 4069 O O . TYR B 1 288 ? 39.885 -10.810 46.169 1.00 63.87 267 TYR B O 1
ATOM 4078 N N . CYS B 1 289 ? 40.432 -8.685 45.658 1.00 62.67 268 CYS B N 1
ATOM 4079 C CA . CYS B 1 289 ? 39.096 -8.330 45.199 1.00 47.05 268 CYS B CA 1
ATOM 4080 C C . CYS B 1 289 ? 38.973 -8.611 43.705 1.00 49.60 268 CYS B C 1
ATOM 4081 O O . CYS B 1 289 ? 39.963 -8.592 42.967 1.00 53.74 268 CYS B O 1
ATOM 4084 N N . GLU B 1 290 ? 37.742 -8.869 43.264 1.00 53.54 269 GLU B N 1
ATOM 4085 C CA . GLU B 1 290 ? 37.472 -9.202 41.872 1.00 52.64 269 GLU B CA 1
ATOM 4086 C C . GLU B 1 290 ? 36.101 -8.675 41.469 1.00 54.22 269 GLU B C 1
ATOM 4087 O O . GLU B 1 290 ? 35.188 -8.594 42.294 1.00 60.07 269 GLU B O 1
ATOM 4093 N N . GLY B 1 291 ? 35.962 -8.324 40.191 1.00 48.37 270 GLY B N 1
ATOM 4094 C CA . GLY B 1 291 ? 34.699 -7.809 39.697 1.00 51.18 270 GLY B CA 1
ATOM 4095 C C . GLY B 1 291 ? 34.699 -7.642 38.194 1.00 51.45 270 GLY B C 1
ATOM 4096 O O . GLY B 1 291 ? 35.750 -7.662 37.542 1.00 53.15 270 GLY B O 1
ATOM 4097 N N . ASP B 1 292 ? 33.493 -7.480 37.654 1.00 51.48 271 ASP B N 1
ATOM 4098 C CA . ASP B 1 292 ? 33.268 -7.141 36.255 1.00 49.36 271 ASP B CA 1
ATOM 4099 C C . ASP B 1 292 ? 32.705 -5.728 36.173 1.00 48.27 271 ASP B C 1
ATOM 4100 O O . ASP B 1 292 ? 31.946 -5.304 37.050 1.00 50.62 271 ASP B O 1
ATOM 4105 N N . LEU B 1 293 ? 33.079 -5.000 35.120 1.00 48.48 272 LEU B N 1
ATOM 4106 C CA . LEU B 1 293 ? 32.761 -3.583 35.009 1.00 38.28 272 LEU B CA 1
ATOM 4107 C C . LEU B 1 293 ? 32.157 -3.255 33.651 1.00 38.49 272 LEU B C 1
ATOM 4108 O O . LEU B 1 293 ? 32.557 -3.824 32.630 1.00 42.00 272 LEU B O 1
ATOM 4113 N N . TRP B 1 294 ? 31.198 -2.327 33.645 1.00 35.85 273 TRP B N 1
ATOM 4114 C CA . TRP B 1 294 ? 30.585 -1.818 32.419 1.00 36.56 273 TRP B CA 1
ATOM 4115 C C . TRP B 1 294 ? 30.562 -0.294 32.476 1.00 37.59 273 TRP B C 1
ATOM 4116 O O . TRP B 1 294 ? 29.859 0.288 33.309 1.00 40.16 273 TRP B O 1
ATOM 4127 N N . LEU B 1 295 ? 31.326 0.349 31.594 1.00 37.96 274 LEU B N 1
ATOM 4128 C CA . LEU B 1 295 ? 31.447 1.803 31.548 1.00 40.21 274 LEU B CA 1
ATOM 4129 C C . LEU B 1 295 ? 30.554 2.370 30.448 1.00 40.96 274 LEU B C 1
ATOM 4130 O O . LEU B 1 295 ? 30.606 1.910 29.303 1.00 43.22 274 LEU B O 1
ATOM 4135 N N . PHE B 1 296 ? 29.741 3.368 30.799 1.00 41.08 275 PHE B N 1
ATOM 4136 C CA . PHE B 1 296 ? 28.786 3.971 29.877 1.00 39.69 275 PHE B CA 1
ATOM 4137 C C . PHE B 1 296 ? 28.954 5.482 29.827 1.00 43.04 275 PHE B C 1
ATOM 4138 O O . PHE B 1 296 ? 29.372 6.112 30.803 1.00 43.48 275 PHE B O 1
ATOM 4146 N N . ASN B 1 297 ? 28.623 6.055 28.671 1.00 43.82 276 ASN B N 1
ATOM 4147 C CA . ASN B 1 297 ? 28.435 7.493 28.595 1.00 47.57 276 ASN B CA 1
ATOM 4148 C C . ASN B 1 297 ? 27.016 7.820 29.058 1.00 51.63 276 ASN B C 1
ATOM 4149 O O . ASN B 1 297 ? 26.175 6.932 29.219 1.00 50.21 276 ASN B O 1
ATOM 4154 N N . GLU B 1 298 ? 26.737 9.108 29.275 1.00 49.32 277 GLU B N 1
ATOM 4155 C CA . GLU B 1 298 ? 25.426 9.449 29.823 1.00 53.37 277 GLU B CA 1
ATOM 4156 C C . GLU B 1 298 ? 24.305 9.183 28.822 1.00 55.00 277 GLU B C 1
ATOM 4157 O O . GLU B 1 298 ? 23.187 8.852 29.232 1.00 63.20 277 GLU B O 1
ATOM 4163 N N . ASP B 1 299 ? 24.567 9.322 27.519 1.00 49.31 278 ASP B N 1
ATOM 4164 C CA . ASP B 1 299 ? 23.521 9.003 26.551 1.00 43.83 278 ASP B CA 1
ATOM 4165 C C . ASP B 1 299 ? 23.263 7.505 26.448 1.00 51.16 278 ASP B C 1
ATOM 4166 O O . ASP B 1 299 ? 22.368 7.097 25.698 1.00 53.75 278 ASP B O 1
ATOM 4171 N N . GLY B 1 300 ? 24.025 6.688 27.170 1.00 41.34 279 GLY B N 1
ATOM 4172 C CA . GLY B 1 300 ? 23.856 5.251 27.185 1.00 41.73 279 GLY B CA 1
ATOM 4173 C C . GLY B 1 300 ? 24.751 4.478 26.246 1.00 46.50 279 GLY B C 1
ATOM 4174 O O . GLY B 1 300 ? 24.586 3.258 26.127 1.00 36.59 279 GLY B O 1
ATOM 4175 N N . GLU B 1 301 ? 25.701 5.141 25.594 1.00 46.31 280 GLU B N 1
ATOM 4176 C CA . GLU B 1 301 ? 26.677 4.455 24.759 1.00 42.01 280 GLU B CA 1
ATOM 4177 C C . GLU B 1 301 ? 27.701 3.739 25.632 1.00 48.64 280 GLU B C 1
ATOM 4178 O O . GLU B 1 301 ? 28.427 4.383 26.396 1.00 39.11 280 GLU B O 1
ATOM 4184 N N . LEU B 1 302 ? 27.754 2.411 25.528 1.00 38.11 281 LEU B N 1
ATOM 4185 C CA . LEU B 1 302 ? 28.812 1.652 26.182 1.00 31.55 281 LEU B CA 1
ATOM 4186 C C . LEU B 1 302 ? 30.179 2.144 25.732 1.00 29.67 281 LEU B C 1
ATOM 4187 O O . LEU B 1 302 ? 30.435 2.289 24.533 1.00 37.68 281 LEU B O 1
ATOM 4192 N N . VAL B 1 303 ? 31.059 2.386 26.696 1.00 29.24 282 VAL B N 1
ATOM 4193 C CA . VAL B 1 303 ? 32.413 2.849 26.424 1.00 31.33 282 VAL B CA 1
ATOM 4194 C C . VAL B 1 303 ? 33.426 1.714 26.516 1.00 34.06 282 VAL B C 1
ATOM 4195 O O . VAL B 1 303 ? 34.236 1.524 25.609 1.00 32.34 282 VAL B O 1
ATOM 4199 N N . ALA B 1 304 ? 33.392 0.940 27.601 1.00 32.18 283 ALA B N 1
ATOM 4200 C CA . ALA B 1 304 ? 34.331 -0.158 27.773 1.00 38.70 283 ALA B CA 1
ATOM 4201 C C . ALA B 1 304 ? 33.724 -1.230 28.667 1.00 39.25 283 ALA B C 1
ATOM 4202 O O . ALA B 1 304 ? 32.911 -0.938 29.548 1.00 36.98 283 ALA B O 1
ATOM 4204 N N . GLU B 1 305 ? 34.133 -2.476 28.431 1.00 35.19 284 GLU B N 1
ATOM 4205 C CA . GLU B 1 305 ? 33.756 -3.613 29.263 1.00 38.22 284 GLU B CA 1
ATOM 4206 C C . GLU B 1 305 ? 34.996 -4.222 29.904 1.00 47.93 284 GLU B C 1
ATOM 4207 O O . GLU B 1 305 ? 35.965 -4.540 29.208 1.00 45.18 284 GLU B O 1
ATOM 4213 N N . PHE B 1 306 ? 34.961 -4.389 31.224 1.00 44.97 285 PHE B N 1
ATOM 4214 C CA . PHE B 1 306 ? 35.975 -5.132 31.962 1.00 40.66 285 PHE B CA 1
ATOM 4215 C C . PHE B 1 306 ? 35.401 -6.474 32.397 1.00 41.79 285 PHE B C 1
ATOM 4216 O O . PHE B 1 306 ? 34.347 -6.519 33.041 1.00 45.09 285 PHE B O 1
ATOM 4224 N N . GLU B 1 307 ? 36.086 -7.561 32.046 1.00 42.31 286 GLU B N 1
ATOM 4225 C CA . GLU B 1 307 ? 35.786 -8.886 32.580 1.00 48.51 286 GLU B CA 1
ATOM 4226 C C . GLU B 1 307 ? 36.965 -9.354 33.424 1.00 50.78 286 GLU B C 1
ATOM 4227 O O . GLU B 1 307 ? 38.102 -9.389 32.939 1.00 53.49 286 GLU B O 1
ATOM 4233 N N . GLY B 1 308 ? 36.695 -9.708 34.679 1.00 48.63 287 GLY B N 1
ATOM 4234 C CA . GLY B 1 308 ? 37.708 -10.279 35.548 1.00 48.38 287 GLY B CA 1
ATOM 4235 C C . GLY B 1 308 ? 38.756 -9.289 36.017 1.00 49.40 287 GLY B C 1
ATOM 4236 O O . GLY B 1 308 ? 39.958 -9.563 35.956 1.00 48.75 287 GLY B O 1
ATOM 4237 N N . PHE B 1 309 ? 38.304 -8.126 36.485 1.00 50.27 288 PHE B N 1
ATOM 4238 C CA . PHE B 1 309 ? 39.189 -7.071 36.979 1.00 50.18 288 PHE B CA 1
ATOM 4239 C C . PHE B 1 309 ? 39.589 -7.400 38.416 1.00 51.23 288 PHE B C 1
ATOM 4240 O O . PHE B 1 309 ? 39.007 -6.914 39.389 1.00 57.74 288 PHE B O 1
ATOM 4248 N N . LYS B 1 310 ? 40.610 -8.244 38.548 1.00 47.46 289 LYS B N 1
ATOM 4249 C CA . LYS B 1 310 ? 41.099 -8.636 39.864 1.00 52.06 289 LYS B CA 1
ATOM 4250 C C . LYS B 1 310 ? 41.959 -7.534 40.473 1.00 51.20 289 LYS B C 1
ATOM 4251 O O . LYS B 1 310 ? 42.617 -6.765 39.767 1.00 54.70 289 LYS B O 1
ATOM 4257 N N . GLY B 1 311 ? 41.955 -7.473 41.812 1.00 51.17 290 GLY B N 1
ATOM 4258 C CA . GLY B 1 311 ? 42.718 -6.478 42.535 1.00 51.48 290 GLY B CA 1
ATOM 4259 C C . GLY B 1 311 ? 43.438 -7.099 43.716 1.00 55.95 290 GLY B C 1
ATOM 4260 O O . GLY B 1 311 ? 43.226 -8.266 44.046 1.00 56.03 290 GLY B O 1
ATOM 4261 N N . LYS B 1 312 ? 44.291 -6.297 44.355 1.00 58.40 291 LYS B N 1
ATOM 4262 C CA . LYS B 1 312 ? 45.125 -6.787 45.445 1.00 58.41 291 LYS B CA 1
ATOM 4263 C C . LYS B 1 312 ? 45.405 -5.667 46.436 1.00 53.67 291 LYS B C 1
ATOM 4264 O O . LYS B 1 312 ? 45.574 -4.510 46.045 1.00 64.28 291 LYS B O 1
ATOM 4270 N N . SER B 1 313 ? 45.442 -6.020 47.719 1.00 57.62 292 SER B N 1
ATOM 4271 C CA . SER B 1 313 ? 45.802 -5.072 48.767 1.00 63.02 292 SER B CA 1
ATOM 4272 C C . SER B 1 313 ? 47.274 -4.689 48.683 1.00 63.97 292 SER B C 1
ATOM 4273 O O . SER B 1 313 ? 47.645 -3.548 48.965 1.00 64.76 292 SER B O 1
#